Protein AF-0000000084549551 (afdb_homodimer)

InterPro domains:
  IPR000683 Gfo/Idh/MocA-like oxidoreductase, N-terminal [PF01408] (5-119)
  IPR036291 NAD(P)-binding domain superfamily [SSF51735] (3-156)
  IPR051317 Gfo/Idh/MocA family oxidoreductases [PTHR43708] (3-379)
  IPR055170 GFO/IDH/MocA-like oxidoreductase domain [PF22725] (133-282)

Solvent-accessible surface area (backbone atoms only — not comparable to full-atom values): 38472 Å² total; per-residue (Å²): 127,86,80,60,48,22,28,33,36,32,31,79,45,72,62,22,52,52,48,50,57,32,38,75,70,37,86,67,44,38,62,40,26,30,27,24,86,44,59,67,60,14,43,50,51,16,60,76,68,68,27,82,32,58,32,60,43,72,66,60,56,66,64,38,82,78,51,46,33,38,34,44,33,57,60,36,64,48,29,47,64,52,54,49,54,41,52,75,65,72,35,26,38,40,29,42,69,48,53,27,66,44,40,70,58,16,44,52,48,24,54,52,48,69,76,41,100,52,57,50,34,31,62,58,32,70,54,29,32,33,54,48,34,37,51,20,49,40,43,73,68,44,80,31,38,56,73,58,38,38,38,43,29,28,32,14,24,82,47,53,49,50,60,46,54,47,68,59,63,35,48,83,44,38,27,76,48,31,35,52,49,66,45,35,39,53,52,56,51,41,51,28,62,34,68,72,37,50,72,38,33,29,32,25,54,65,37,63,82,54,54,51,31,35,36,53,73,78,66,89,77,56,73,90,56,84,70,86,53,93,55,58,44,82,40,81,40,87,46,37,38,26,34,38,34,42,38,32,31,70,85,66,32,39,31,38,36,36,28,27,31,44,29,21,47,31,73,62,38,38,34,41,39,41,22,19,73,63,16,19,43,34,42,36,56,81,51,50,49,41,34,40,36,22,23,69,92,49,78,63,44,74,48,61,56,24,46,90,77,44,49,75,75,20,24,73,46,44,90,53,59,61,79,55,80,70,53,72,68,52,14,46,30,36,35,48,52,51,52,49,51,28,66,77,33,77,85,50,85,73,84,71,36,26,42,60,51,36,24,53,48,34,39,50,47,53,30,30,55,50,7,38,75,68,57,34,73,29,72,53,129,126,86,79,60,48,22,28,34,34,32,30,79,44,71,62,24,52,52,50,50,58,32,37,74,69,38,86,66,45,39,61,40,27,30,26,24,85,45,59,66,58,14,43,50,51,17,58,75,67,67,26,82,34,58,34,60,44,71,66,60,57,67,64,39,82,78,51,46,34,37,35,44,34,57,60,37,63,47,29,46,62,51,54,49,53,41,53,75,64,72,36,27,38,41,28,41,70,51,53,26,65,42,38,70,58,17,44,52,49,26,54,53,48,70,75,40,100,53,56,50,33,30,62,58,32,71,55,29,30,33,54,48,34,37,52,19,50,38,43,72,68,44,81,31,38,56,73,56,37,39,37,43,30,28,31,15,24,83,48,53,49,49,61,44,55,48,72,61,64,36,48,84,44,38,28,78,48,32,32,52,49,66,43,35,40,51,51,55,50,42,50,29,62,36,67,71,38,52,73,38,34,30,32,24,52,66,36,61,83,53,53,51,31,34,36,54,73,78,67,87,78,55,72,91,58,84,70,87,54,93,54,58,43,81,40,79,40,86,44,37,39,27,36,35,32,42,38,30,31,71,84,65,31,40,30,38,37,35,30,26,31,44,30,21,47,32,73,63,38,38,34,41,38,40,22,19,74,62,15,20,45,36,43,37,55,81,49,50,48,42,33,40,37,22,23,69,92,49,78,62,46,74,46,60,58,23,46,90,75,45,50,75,74,21,26,73,48,44,90,51,59,62,78,55,83,69,54,72,68,52,14,45,31,37,36,48,53,52,52,50,51,27,67,76,33,77,84,51,84,71,87,69,37,27,42,60,52,36,24,53,48,34,38,49,47,53,31,30,55,52,7,38,74,68,58,34,74,27,72,53,127

pLDDT: mean 95.07, std 8.32, range [39.03, 98.94]

Structure (mmCIF, N/CA/C/O backbone):
data_AF-0000000084549551-model_v1
#
loop_
_entity.id
_entity.type
_entity.pdbx_description
1 polymer Dehydrogenase
#
loop_
_atom_site.group_PDB
_atom_site.id
_atom_site.type_symbol
_atom_site.label_atom_id
_atom_site.label_alt_id
_atom_site.label_comp_id
_atom_site.label_asym_id
_atom_site.label_entity_id
_atom_site.label_seq_id
_atom_site.pdbx_PDB_ins_code
_atom_site.Cartn_x
_atom_site.Cartn_y
_atom_site.Cartn_z
_atom_site.occupancy
_atom_site.B_iso_or_equiv
_atom_site.auth_seq_id
_atom_site.auth_comp_id
_atom_site.auth_asym_id
_atom_site.auth_atom_id
_atom_site.pdbx_PDB_model_num
ATOM 1 N N . MET A 1 1 ? 11.688 -37.344 -36.781 1 39.34 1 MET A N 1
ATOM 2 C CA . MET A 1 1 ? 10.789 -36.281 -36.344 1 39.34 1 MET A CA 1
ATOM 3 C C . MET A 1 1 ? 10.867 -36.094 -34.812 1 39.34 1 MET A C 1
ATOM 5 O O . MET A 1 1 ? 10.758 -37.062 -34.062 1 39.34 1 MET A O 1
ATOM 9 N N . ARG A 1 2 ? 11.57 -35.188 -34.312 1 52.47 2 ARG A N 1
ATOM 10 C CA . ARG A 1 2 ? 11.906 -35.062 -32.875 1 52.47 2 ARG A CA 1
ATOM 11 C C . ARG A 1 2 ? 10.664 -35.219 -32 1 52.47 2 ARG A C 1
ATOM 13 O O . ARG A 1 2 ? 9.617 -34.625 -32.312 1 52.47 2 ARG A O 1
ATOM 20 N N . ASP A 1 3 ? 10.414 -36.281 -31.188 1 74.94 3 ASP A N 1
ATOM 21 C CA . ASP A 1 3 ? 9.227 -36.719 -30.469 1 74.94 3 ASP A CA 1
ATOM 22 C C . ASP A 1 3 ? 8.664 -35.594 -29.578 1 74.94 3 ASP A C 1
ATOM 24 O O . ASP A 1 3 ? 9.414 -34.938 -28.844 1 74.94 3 ASP A O 1
ATOM 28 N N . MET A 1 4 ? 7.473 -35.031 -30.031 1 90.94 4 MET A N 1
ATOM 29 C CA . MET A 1 4 ? 6.746 -34.031 -29.266 1 90.94 4 MET A CA 1
ATOM 30 C C . MET A 1 4 ? 6.598 -34.438 -27.812 1 90.94 4 MET A C 1
ATOM 32 O O . MET A 1 4 ? 6.414 -35.625 -27.516 1 90.94 4 MET A O 1
ATOM 36 N N . ILE A 1 5 ? 6.801 -33.531 -26.953 1 97.25 5 ILE A N 1
ATOM 37 C CA . ILE A 1 5 ? 6.48 -33.75 -25.547 1 97.25 5 ILE A CA 1
ATOM 38 C C . ILE A 1 5 ? 4.965 -33.812 -25.375 1 97.25 5 ILE A C 1
ATOM 40 O O . ILE A 1 5 ? 4.25 -32.906 -25.812 1 97.25 5 ILE A O 1
ATOM 44 N N . LYS A 1 6 ? 4.492 -34.875 -24.828 1 98.25 6 LYS A N 1
ATOM 45 C CA . LYS A 1 6 ? 3.055 -35.062 -24.656 1 98.25 6 LYS A CA 1
ATOM 46 C C . LYS A 1 6 ? 2.637 -34.781 -23.219 1 98.25 6 LYS A C 1
ATOM 48 O O . LYS A 1 6 ? 3.258 -35.281 -22.281 1 98.25 6 LYS A O 1
ATOM 53 N N . THR A 1 7 ? 1.594 -34.031 -23.078 1 98.56 7 THR A N 1
ATOM 54 C CA . THR A 1 7 ? 1.15 -33.562 -21.766 1 98.56 7 THR A CA 1
ATOM 55 C C . THR A 1 7 ? -0.323 -33.906 -21.547 1 98.56 7 THR A C 1
ATOM 57 O O . THR A 1 7 ? -1.131 -33.812 -22.469 1 98.56 7 THR A O 1
ATOM 60 N N . VAL A 1 8 ? -0.672 -34.25 -20.312 1 98.81 8 VAL A N 1
ATOM 61 C CA . VAL A 1 8 ? -2.066 -34.406 -19.906 1 98.81 8 VAL A CA 1
ATOM 62 C C . VAL A 1 8 ? -2.393 -33.406 -18.797 1 98.81 8 VAL A C 1
ATOM 64 O O . VAL A 1 8 ? -1.597 -33.219 -17.859 1 98.81 8 VAL A O 1
ATOM 67 N N . VAL A 1 9 ? -3.502 -32.75 -18.906 1 98.81 9 VAL A N 1
ATOM 68 C CA . VAL A 1 9 ? -3.998 -31.828 -17.875 1 98.81 9 VAL A CA 1
ATOM 69 C C . VAL A 1 9 ? -5.043 -32.531 -17.031 1 98.81 9 VAL A C 1
ATOM 71 O O . VAL A 1 9 ? -5.996 -33.125 -17.547 1 98.81 9 VAL A O 1
ATOM 74 N N . ILE A 1 10 ? -4.797 -32.5 -15.75 1 98.5 10 ILE A N 1
ATOM 75 C CA . ILE A 1 10 ? -5.746 -33.125 -14.82 1 98.5 10 ILE A CA 1
ATOM 76 C C . ILE A 1 10 ? -6.613 -32.031 -14.188 1 98.5 10 ILE A C 1
ATOM 78 O O . ILE A 1 10 ? -6.098 -31.125 -13.523 1 98.5 10 ILE A O 1
ATOM 82 N N . GLY A 1 11 ? -7.875 -32.188 -14.273 1 96.06 11 GLY A N 1
ATOM 83 C CA . GLY A 1 11 ? -8.828 -31.156 -13.875 1 96.06 11 GLY A CA 1
ATOM 84 C C . GLY A 1 11 ? -9.539 -30.516 -15.055 1 96.06 11 GLY A C 1
ATOM 85 O O . GLY A 1 11 ? -9.047 -30.562 -16.188 1 96.06 11 GLY A O 1
ATOM 86 N N . THR A 1 12 ? -10.727 -29.875 -14.82 1 94.38 12 THR A N 1
ATOM 87 C CA . THR A 1 12 ? -11.492 -29.297 -15.922 1 94.38 12 THR A CA 1
ATOM 88 C C . THR A 1 12 ? -11.969 -27.906 -15.562 1 94.38 12 THR A C 1
ATOM 90 O O . THR A 1 12 ? -12.828 -27.328 -16.25 1 94.38 12 THR A O 1
ATOM 93 N N . GLY A 1 13 ? -11.461 -27.359 -14.492 1 91 13 GLY A N 1
ATOM 94 C CA . GLY A 1 13 ? -11.852 -26.031 -14.086 1 91 13 GLY A CA 1
ATOM 95 C C . GLY A 1 13 ? -11.117 -24.938 -14.844 1 91 13 GLY A C 1
ATOM 96 O O . GLY A 1 13 ? -10.492 -25.203 -15.867 1 91 13 GLY A O 1
ATOM 97 N N . PHE A 1 14 ? -11.305 -23.766 -14.336 1 90.19 14 PHE A N 1
ATOM 98 C CA . PHE A 1 14 ? -10.727 -22.578 -14.953 1 90.19 14 PHE A CA 1
ATOM 99 C C . PHE A 1 14 ? -9.234 -22.781 -15.227 1 90.19 14 PHE A C 1
ATOM 101 O O . PHE A 1 14 ? -8.766 -22.516 -16.328 1 90.19 14 PHE A O 1
ATOM 108 N N . SER A 1 15 ? -8.5 -23.172 -14.227 1 94.88 15 SER A N 1
ATOM 109 C CA . SER A 1 15 ? -7.059 -23.328 -14.359 1 94.88 15 SER A CA 1
ATOM 110 C C . SER A 1 15 ? -6.723 -24.359 -15.445 1 94.88 15 SER A C 1
ATOM 112 O O . SER A 1 15 ? -5.801 -24.156 -16.234 1 94.88 15 SER A O 1
ATOM 114 N N . ALA A 1 16 ? -7.43 -25.422 -15.453 1 96.62 16 ALA A N 1
ATOM 115 C CA . ALA A 1 16 ? -7.191 -26.453 -16.453 1 96.62 16 ALA A CA 1
ATOM 116 C C . ALA A 1 16 ? -7.355 -25.922 -17.859 1 96.62 16 ALA A C 1
ATOM 118 O O . ALA A 1 16 ? -6.516 -26.172 -18.734 1 96.62 16 ALA A O 1
ATOM 119 N N . LEU A 1 17 ? -8.414 -25.188 -18.031 1 96.38 17 LEU A N 1
ATOM 120 C CA . LEU A 1 17 ? -8.68 -24.625 -19.359 1 96.38 17 LEU A CA 1
ATOM 121 C C . LEU A 1 17 ? -7.637 -23.578 -19.734 1 96.38 17 LEU A C 1
ATOM 123 O O . LEU A 1 17 ? -7.24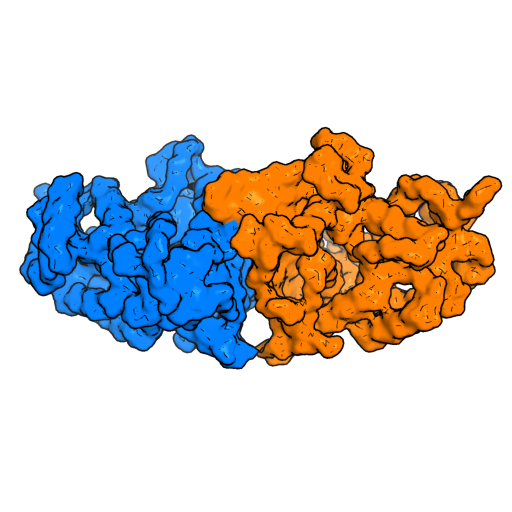6 -23.469 -20.891 1 96.38 17 LEU A O 1
ATOM 127 N N . ALA A 1 18 ? -7.227 -22.844 -18.75 1 97 18 ALA A N 1
ATOM 128 C CA . ALA A 1 18 ? -6.156 -21.875 -18.984 1 97 18 ALA A CA 1
ATOM 129 C C . ALA A 1 18 ? -4.863 -22.578 -19.375 1 97 18 ALA A C 1
ATOM 131 O O . ALA A 1 18 ? -4.145 -22.125 -20.266 1 97 18 ALA A O 1
ATOM 132 N N . HIS A 1 19 ? -4.586 -23.656 -18.703 1 98.44 19 HIS A N 1
ATOM 133 C CA . HIS A 1 19 ? -3.406 -24.438 -19.047 1 98.44 19 HIS A CA 1
ATOM 134 C C . HIS A 1 19 ? -3.506 -25 -20.453 1 98.44 19 HIS A C 1
ATOM 136 O O . HIS A 1 19 ? -2.539 -24.953 -21.219 1 98.44 19 HIS A O 1
ATOM 142 N N . LEU A 1 20 ? -4.645 -25.516 -20.781 1 97.75 20 LEU A N 1
ATOM 143 C CA . LEU A 1 20 ? -4.84 -26.062 -22.125 1 97.75 20 LEU A CA 1
ATOM 144 C C . LEU A 1 20 ? -4.637 -24.984 -23.188 1 97.75 20 LEU A C 1
ATOM 146 O O . LEU A 1 20 ? -3.986 -25.234 -24.203 1 97.75 20 LEU A O 1
ATOM 150 N N . ASP A 1 21 ? -5.215 -23.859 -22.891 1 97.06 21 ASP A N 1
ATOM 151 C CA . ASP A 1 21 ? -5.055 -22.734 -23.812 1 97.06 21 ASP A CA 1
ATOM 152 C C . ASP A 1 21 ? -3.58 -22.406 -24.031 1 97.06 21 ASP A C 1
ATOM 154 O O . ASP A 1 21 ? -3.145 -22.203 -25.156 1 97.06 21 ASP A O 1
ATOM 158 N N . ALA A 1 22 ? -2.842 -22.328 -23 1 97.88 22 ALA A N 1
ATOM 159 C CA . ALA A 1 22 ? -1.419 -22.016 -23.078 1 97.88 22 ALA A CA 1
ATOM 160 C C . ALA A 1 22 ? -0.643 -23.109 -23.797 1 97.88 22 ALA A C 1
ATOM 162 O O . ALA A 1 22 ? 0.222 -22.828 -24.625 1 97.88 22 ALA A O 1
ATOM 163 N N . LEU A 1 23 ? -0.968 -24.359 -23.531 1 97.94 23 LEU A N 1
ATOM 164 C CA . LEU A 1 23 ? -0.287 -25.5 -24.125 1 97.94 23 LEU A CA 1
ATOM 165 C C . LEU A 1 23 ? -0.448 -25.5 -25.641 1 97.94 23 LEU A C 1
ATOM 167 O O . LEU A 1 23 ? 0.5 -25.797 -26.375 1 97.94 23 LEU A O 1
ATOM 171 N N . LYS A 1 24 ? -1.592 -25.125 -26.047 1 96.94 24 LYS A N 1
ATOM 172 C CA . LYS A 1 24 ? -1.9 -25.125 -27.469 1 96.94 24 LYS A CA 1
ATOM 173 C C . LYS A 1 24 ? -1.089 -24.062 -28.219 1 96.94 24 LYS A C 1
ATOM 175 O O . LYS A 1 24 ? -0.975 -24.109 -29.438 1 96.94 24 LYS A O 1
ATOM 180 N N . ARG A 1 25 ? -0.488 -23.234 -27.453 1 96.38 25 ARG A N 1
ATOM 181 C CA . ARG A 1 25 ? 0.273 -22.141 -28.047 1 96.38 25 ARG A CA 1
ATOM 182 C C . ARG A 1 25 ? 1.762 -22.469 -28.078 1 96.38 25 ARG A C 1
ATOM 184 O O . ARG A 1 25 ? 2.564 -21.672 -28.578 1 96.38 25 ARG A O 1
ATOM 191 N N . LEU A 1 26 ? 2.18 -23.656 -27.641 1 96.88 26 LEU A N 1
ATOM 192 C CA . LEU A 1 26 ? 3.594 -23.984 -27.516 1 96.88 26 LEU A CA 1
ATOM 193 C C . LEU A 1 26 ? 4.039 -24.906 -28.641 1 96.88 26 LEU A C 1
ATOM 195 O O . LEU A 1 26 ? 3.537 -26.031 -28.781 1 96.88 26 LEU A O 1
ATOM 199 N N . PRO A 1 27 ? 4.98 -24.438 -29.375 1 94.25 27 PRO A N 1
ATOM 200 C CA . PRO A 1 27 ? 5.535 -25.359 -30.359 1 94.25 27 PRO A CA 1
ATOM 201 C C . PRO A 1 27 ? 6.262 -26.547 -29.734 1 94.25 27 PRO A C 1
ATOM 203 O O . PRO A 1 27 ? 6.949 -26.375 -28.719 1 94.25 27 PRO A O 1
ATOM 206 N N . GLY A 1 28 ? 6.074 -27.656 -30.266 1 94.75 28 GLY A N 1
ATOM 207 C CA . GLY A 1 28 ? 6.801 -28.844 -29.812 1 94.75 28 GLY A CA 1
ATOM 208 C C . GLY A 1 28 ? 6.148 -29.531 -28.641 1 94.75 28 GLY A C 1
ATOM 209 O O . GLY A 1 28 ? 6.672 -30.516 -28.125 1 94.75 28 GLY A O 1
ATOM 210 N N . ILE A 1 29 ? 5.016 -29.016 -28.219 1 97.12 29 ILE A N 1
ATOM 211 C CA . ILE A 1 29 ? 4.281 -29.594 -27.094 1 97.12 29 ILE A CA 1
ATOM 212 C C . ILE A 1 29 ? 2.885 -30 -27.547 1 97.12 29 ILE A C 1
ATOM 214 O O . ILE A 1 29 ? 2.203 -29.25 -28.25 1 97.12 29 ILE A O 1
ATOM 218 N N . GLU A 1 30 ? 2.518 -31.172 -27.203 1 97.44 30 GLU A N 1
ATOM 219 C CA . GLU A 1 30 ? 1.179 -31.656 -27.531 1 97.44 30 GLU A CA 1
ATOM 220 C C . GLU A 1 30 ? 0.333 -31.828 -26.281 1 97.44 30 GLU A C 1
ATOM 222 O O . GLU A 1 30 ? 0.681 -32.625 -25.391 1 97.44 30 GLU A O 1
ATOM 227 N N . ALA A 1 31 ? -0.702 -31.109 -26.203 1 97.94 31 ALA A N 1
ATOM 228 C CA . ALA A 1 31 ? -1.729 -31.453 -25.219 1 97.94 31 ALA A CA 1
ATOM 229 C C . ALA A 1 31 ? -2.449 -32.75 -25.625 1 97.94 31 ALA A C 1
ATOM 231 O O . ALA A 1 31 ? -3.385 -32.719 -26.438 1 97.94 31 ALA A O 1
ATOM 232 N N . ALA A 1 32 ? -2.066 -33.781 -25.016 1 97.81 32 ALA A N 1
ATOM 233 C CA . ALA A 1 32 ? -2.48 -35.094 -25.5 1 97.81 32 ALA A CA 1
ATOM 234 C C . ALA A 1 32 ? -3.836 -35.5 -24.922 1 97.81 32 ALA A C 1
ATOM 236 O O . ALA A 1 32 ? -4.559 -36.281 -25.516 1 97.81 32 ALA A O 1
ATOM 237 N N . GLY A 1 33 ? -4.102 -34.938 -23.734 1 98.19 33 GLY A N 1
ATOM 238 C CA . GLY A 1 33 ? -5.363 -35.344 -23.141 1 98.19 33 GLY A CA 1
ATOM 239 C C . GLY A 1 33 ? -5.75 -34.5 -21.922 1 98.19 33 GLY A C 1
ATOM 240 O O . GLY A 1 33 ? -4.996 -33.625 -21.484 1 98.19 33 GLY A O 1
ATOM 241 N N . ILE A 1 34 ? -6.934 -34.812 -21.453 1 98.56 34 ILE A N 1
ATOM 242 C CA . ILE A 1 34 ? -7.508 -34.219 -20.25 1 98.56 34 ILE A CA 1
ATOM 243 C C . ILE A 1 34 ? -8.125 -35.281 -19.375 1 98.56 34 ILE A C 1
ATOM 245 O O . ILE A 1 34 ? -8.57 -36.312 -19.875 1 98.56 34 ILE A O 1
ATOM 249 N N . MET A 1 35 ? -8.039 -35.062 -18.078 1 98.31 35 MET A N 1
ATOM 250 C CA . MET A 1 35 ? -8.641 -36 -17.156 1 98.31 35 MET A CA 1
ATOM 251 C C . MET A 1 35 ? -9.695 -35.344 -16.281 1 98.31 35 MET A C 1
ATOM 253 O O . MET A 1 35 ? -9.484 -34.219 -15.82 1 98.31 35 MET A O 1
ATOM 257 N N . SER A 1 36 ? -10.812 -36 -16.109 1 96.44 36 SER A N 1
ATOM 258 C CA . SER A 1 36 ? -11.883 -35.625 -15.188 1 96.44 36 SER A CA 1
ATOM 259 C C . SER A 1 36 ? -12.516 -36.844 -14.547 1 96.44 36 SER A C 1
ATOM 261 O O . SER A 1 36 ? -12.484 -37.938 -15.117 1 96.44 36 SER A O 1
ATOM 263 N N . ARG A 1 37 ? -13.062 -36.562 -13.336 1 93.25 37 ARG A N 1
ATOM 264 C CA . ARG A 1 37 ? -13.836 -37.656 -12.727 1 93.25 37 ARG A CA 1
ATOM 265 C C . ARG A 1 37 ? -15.094 -37.938 -13.539 1 93.25 37 ARG A C 1
ATOM 267 O O . ARG A 1 37 ? -15.578 -39.062 -13.562 1 93.25 37 ARG A O 1
ATOM 274 N N . SER A 1 38 ? -15.547 -36.938 -14.195 1 94.75 38 SER A N 1
ATOM 275 C CA . SER A 1 38 ? -16.703 -37.062 -15.07 1 94.75 38 SER A CA 1
ATOM 276 C C . SER A 1 38 ? -16.281 -37.375 -16.5 1 94.75 38 SER A C 1
ATOM 278 O O . SER A 1 38 ? -15.688 -36.562 -17.188 1 94.75 38 SER A O 1
ATOM 280 N N . LYS A 1 39 ? -16.703 -38.594 -16.938 1 96 39 LYS A N 1
ATOM 281 C CA . LYS A 1 39 ? -16.375 -39 -18.312 1 96 39 LYS A CA 1
ATOM 282 C C . LYS A 1 39 ? -16.938 -38 -19.312 1 96 39 LYS A C 1
ATOM 284 O O . LYS A 1 39 ? -16.266 -37.625 -20.281 1 96 39 LYS A O 1
ATOM 289 N N . GLU A 1 40 ? -18.094 -37.594 -19.062 1 96.94 40 GLU A N 1
ATOM 290 C CA . GLU A 1 40 ? -18.781 -36.656 -19.953 1 96.94 40 GLU A CA 1
ATOM 291 C C . GLU A 1 40 ? -18.016 -35.344 -20.078 1 96.94 40 GLU A C 1
ATOM 293 O O . GLU A 1 40 ? -17.812 -34.844 -21.188 1 96.94 40 GLU A O 1
ATOM 298 N N . LYS A 1 41 ? -17.594 -34.875 -18.969 1 95.88 41 LYS A N 1
ATOM 299 C CA . LYS A 1 41 ? -16.859 -33.594 -18.969 1 95.88 41 LYS A CA 1
ATOM 300 C C . LYS A 1 41 ? -15.516 -33.75 -19.688 1 95.88 41 LYS A C 1
ATOM 302 O O . LYS A 1 41 ? -15.133 -32.906 -20.484 1 95.88 41 LYS A O 1
ATOM 307 N N . ALA A 1 42 ? -14.828 -34.844 -19.422 1 97.5 42 ALA A N 1
ATOM 308 C CA . ALA A 1 42 ? -13.539 -35.094 -20.062 1 97.5 42 ALA A CA 1
ATOM 309 C C . ALA A 1 42 ? -13.68 -35.188 -21.578 1 97.5 42 ALA A C 1
ATOM 311 O O . ALA A 1 42 ? -12.914 -34.562 -22.328 1 97.5 42 ALA A O 1
ATOM 312 N N . GLU A 1 43 ? -14.672 -35.875 -21.984 1 97.94 43 GLU A N 1
ATOM 313 C CA . GLU A 1 43 ? -14.891 -36.094 -23.406 1 97.94 43 GLU A CA 1
ATOM 314 C C . GLU A 1 43 ? -15.289 -34.781 -24.109 1 97.94 43 GLU A C 1
ATOM 316 O O . GLU A 1 43 ? -14.859 -34.531 -25.234 1 97.94 43 GLU A O 1
ATOM 321 N N . LYS A 1 44 ? -16.094 -34.125 -23.5 1 97.81 44 LYS A N 1
ATOM 322 C CA . LYS A 1 44 ? -16.516 -32.844 -24.078 1 97.81 44 LYS A CA 1
ATOM 323 C C . LYS A 1 44 ? -15.328 -31.922 -24.312 1 97.81 44 LYS A C 1
ATOM 325 O O . LYS A 1 44 ? -15.164 -31.375 -25.406 1 97.81 44 LYS A O 1
ATOM 330 N N . ILE A 1 45 ? -14.516 -31.766 -23.297 1 97.56 45 ILE A N 1
ATOM 331 C CA . ILE A 1 45 ? -13.359 -30.875 -23.391 1 97.56 45 ILE A CA 1
ATOM 332 C C . ILE A 1 45 ? -12.375 -31.422 -24.422 1 97.56 45 ILE A C 1
ATOM 334 O O . ILE A 1 45 ? -11.82 -30.672 -25.219 1 97.56 45 ILE A O 1
ATOM 338 N N . ALA A 1 46 ? -12.156 -32.688 -24.406 1 97.88 46 ALA A N 1
ATOM 339 C CA . ALA A 1 46 ? -11.25 -33.312 -25.359 1 97.88 46 ALA A CA 1
ATOM 340 C C . ALA A 1 46 ? -11.703 -33.031 -26.797 1 97.88 46 ALA A C 1
ATOM 342 O O . ALA A 1 46 ? -10.883 -32.75 -27.672 1 97.88 46 ALA A O 1
ATOM 343 N N . SER A 1 47 ? -12.977 -33.125 -26.953 1 97.75 47 SER A N 1
ATOM 344 C CA . SER A 1 47 ? -13.531 -32.875 -28.281 1 97.75 47 SER A CA 1
ATOM 345 C C . SER A 1 47 ? -13.359 -31.422 -28.672 1 97.75 47 SER A C 1
ATOM 347 O O . SER A 1 47 ? -12.914 -31.125 -29.797 1 97.75 47 SER A O 1
ATOM 349 N N . GLU A 1 48 ? -13.688 -30.594 -27.812 1 96.81 48 GLU A N 1
ATOM 350 C CA . GLU A 1 48 ? -13.633 -29.156 -28.078 1 96.81 48 GLU A CA 1
ATOM 351 C C . GLU A 1 48 ? -12.211 -28.703 -28.391 1 96.81 48 GLU A C 1
ATOM 353 O O . GLU A 1 48 ? -12 -27.844 -29.25 1 96.81 48 GLU A O 1
ATOM 358 N N . TYR A 1 49 ? -11.266 -29.312 -27.703 1 96.94 49 TYR A N 1
ATOM 359 C CA . TYR A 1 49 ? -9.883 -28.875 -27.844 1 96.94 49 TYR A CA 1
ATOM 360 C C . TYR A 1 49 ? -9.109 -29.828 -28.75 1 96.94 49 TYR A C 1
ATOM 362 O O . TYR A 1 49 ? -7.902 -29.672 -28.938 1 96.94 49 TYR A O 1
ATOM 370 N N . ARG A 1 50 ? -9.758 -30.812 -29.281 1 96.44 50 ARG A N 1
ATOM 371 C CA . ARG A 1 50 ? -9.18 -31.797 -30.203 1 96.44 50 ARG A CA 1
ATOM 372 C C . ARG A 1 50 ? -7.996 -32.5 -29.547 1 96.44 50 ARG A C 1
ATOM 374 O O . ARG A 1 50 ? -6.914 -32.594 -30.141 1 96.44 50 ARG A O 1
ATOM 381 N N . LEU A 1 51 ? -8.242 -32.938 -28.406 1 97.62 51 LEU A N 1
ATOM 382 C CA . LEU A 1 51 ? -7.266 -33.781 -27.688 1 97.62 51 LEU A CA 1
ATOM 383 C C . LEU A 1 51 ? -7.422 -35.25 -28.062 1 97.62 51 LEU A C 1
ATOM 385 O O . LEU A 1 51 ? -8.539 -35.719 -28.281 1 97.62 51 LEU A O 1
ATOM 389 N N . ALA A 1 52 ? -6.414 -35.938 -28.078 1 96.5 52 ALA A N 1
ATOM 390 C CA . ALA A 1 52 ? -6.426 -37.344 -28.5 1 96.5 52 ALA A CA 1
ATOM 391 C C . ALA A 1 52 ? -7.117 -38.219 -27.469 1 96.5 52 ALA A C 1
ATOM 393 O O . ALA A 1 52 ? -7.695 -39.25 -27.812 1 96.5 52 ALA A O 1
ATOM 394 N N . HIS A 1 53 ? -7.016 -37.781 -26.172 1 97.44 53 HIS A N 1
ATOM 395 C CA . HIS A 1 53 ? -7.465 -38.719 -25.125 1 97.44 53 HIS A CA 1
ATOM 396 C C . HIS A 1 53 ? -8.305 -38 -24.078 1 97.44 53 HIS A C 1
ATOM 398 O O . HIS A 1 53 ? -8.031 -36.844 -23.75 1 97.44 53 HIS A O 1
ATOM 404 N N . ALA A 1 54 ? -9.297 -38.656 -23.594 1 98.25 54 ALA A N 1
ATOM 405 C CA . ALA A 1 54 ? -10.055 -38.281 -22.391 1 98.25 54 ALA A CA 1
ATOM 406 C C . ALA A 1 54 ? -9.922 -39.375 -21.328 1 98.25 54 ALA A C 1
ATOM 408 O O . ALA A 1 54 ? -10.266 -40.531 -21.547 1 98.25 54 ALA A O 1
ATOM 409 N N . TYR A 1 55 ? -9.359 -38.969 -20.234 1 98.19 55 TYR A N 1
ATOM 410 C CA . TYR A 1 55 ? -9.125 -39.938 -19.156 1 98.19 55 TYR A CA 1
ATOM 411 C C . TYR A 1 55 ? -10.109 -39.719 -18.016 1 98.19 55 TYR A C 1
ATOM 413 O O . TYR A 1 55 ? -10.602 -38.625 -17.812 1 98.19 55 TYR A O 1
ATOM 421 N N . THR A 1 56 ? -10.336 -40.812 -17.219 1 97.38 56 THR A N 1
ATOM 422 C CA . THR A 1 56 ? -11.211 -40.719 -16.062 1 97.38 56 THR A CA 1
ATOM 423 C C . THR A 1 56 ? -10.508 -41.219 -14.797 1 97.38 56 THR A C 1
ATOM 425 O O . THR A 1 56 ? -11.094 -41.219 -13.719 1 97.38 56 THR A O 1
ATOM 428 N N . SER A 1 57 ? -9.297 -41.594 -15.055 1 96.31 57 SER A N 1
ATOM 429 C CA . SER A 1 57 ? -8.531 -42.125 -13.93 1 96.31 57 SER A CA 1
ATOM 430 C C . SER A 1 57 ? -7.066 -41.688 -14.016 1 96.31 57 SER A C 1
ATOM 432 O O . SER A 1 57 ? -6.461 -41.75 -15.086 1 96.31 57 SER A O 1
ATOM 434 N N . ILE A 1 58 ? -6.578 -41.312 -12.836 1 96.88 58 ILE A N 1
ATOM 435 C CA . ILE A 1 58 ? -5.18 -40.906 -12.773 1 96.88 58 ILE A CA 1
ATOM 436 C C . ILE A 1 58 ? -4.273 -42.094 -13.078 1 96.88 58 ILE A C 1
ATOM 438 O O . ILE A 1 58 ? -3.207 -41.938 -13.68 1 96.88 58 ILE A O 1
ATOM 442 N N . ASP A 1 59 ? -4.656 -43.25 -12.703 1 96.94 59 ASP A N 1
ATOM 443 C CA . ASP A 1 59 ? -3.859 -44.438 -12.945 1 96.94 59 ASP A CA 1
ATOM 444 C C . ASP A 1 59 ? -3.707 -44.719 -14.445 1 96.94 59 ASP A C 1
ATOM 446 O O . ASP A 1 59 ? -2.637 -45.125 -14.906 1 96.94 59 ASP A O 1
ATOM 450 N N . ASP A 1 60 ? -4.801 -44.469 -15.156 1 97.31 60 ASP A N 1
ATOM 451 C CA . ASP A 1 60 ? -4.746 -44.656 -16.609 1 97.31 60 ASP A CA 1
ATOM 452 C C . ASP A 1 60 ? -3.783 -43.656 -17.234 1 97.31 60 ASP A C 1
ATOM 454 O O . ASP A 1 60 ? -3.049 -43.969 -18.172 1 97.31 60 ASP A O 1
ATOM 458 N N . VAL A 1 61 ? -3.854 -42.438 -16.766 1 97.81 61 VAL A N 1
ATOM 459 C CA . VAL A 1 61 ? -2.947 -41.406 -17.281 1 97.81 61 VAL A CA 1
ATOM 460 C C . VAL A 1 61 ? -1.501 -41.812 -17.016 1 97.81 61 VAL A C 1
ATOM 462 O O . VAL A 1 61 ? -0.656 -41.75 -17.906 1 97.81 61 VAL A O 1
ATOM 465 N N . LEU A 1 62 ? -1.166 -42.312 -15.781 1 97.94 62 LEU A N 1
ATOM 466 C CA . LEU A 1 62 ? 0.195 -42.594 -15.352 1 97.94 62 LEU A CA 1
ATOM 467 C C . LEU A 1 62 ? 0.724 -43.844 -16.016 1 97.94 62 LEU A C 1
ATOM 469 O O . LEU A 1 62 ? 1.933 -44 -16.219 1 97.94 62 LEU A O 1
ATOM 473 N N . ALA A 1 63 ? -0.193 -44.719 -16.453 1 97.25 63 ALA A N 1
ATOM 474 C CA . ALA A 1 63 ? 0.19 -45.969 -17.109 1 97.25 63 ALA A CA 1
ATOM 475 C C . ALA A 1 63 ? 0.495 -45.75 -18.594 1 97.25 63 ALA A C 1
ATOM 477 O O . ALA A 1 63 ? 1.1 -46.594 -19.25 1 97.25 63 ALA A O 1
ATOM 478 N N . ASP A 1 64 ? -0.032 -44.688 -19.094 1 97.19 64 ASP A N 1
ATOM 479 C CA . ASP A 1 64 ? 0.218 -44.375 -20.5 1 97.19 64 ASP A CA 1
ATOM 480 C C . ASP A 1 64 ? 1.661 -43.938 -20.719 1 97.19 64 ASP A C 1
ATOM 482 O O . ASP A 1 64 ? 2.008 -42.781 -20.453 1 97.19 64 ASP A O 1
ATOM 486 N N . GLU A 1 65 ? 2.479 -44.719 -21.328 1 95.94 65 GLU A N 1
ATOM 487 C CA . GLU A 1 65 ? 3.916 -44.5 -21.469 1 95.94 65 GLU A CA 1
ATOM 488 C C . GLU A 1 65 ? 4.211 -43.375 -22.453 1 95.94 65 GLU A C 1
ATOM 490 O O . GLU A 1 65 ? 5.328 -42.844 -22.5 1 95.94 65 GLU A O 1
ATOM 495 N N . ARG A 1 66 ? 3.221 -42.969 -23.234 1 95.06 66 ARG A N 1
ATOM 496 C CA . ARG A 1 66 ? 3.42 -41.906 -24.234 1 95.06 66 ARG A CA 1
ATOM 497 C C . ARG A 1 66 ? 3.447 -40.531 -23.578 1 95.06 66 ARG A C 1
ATOM 499 O O . ARG A 1 66 ? 3.924 -39.562 -24.172 1 95.06 66 ARG A O 1
ATOM 506 N N . ILE A 1 67 ? 2.91 -40.438 -22.344 1 97.69 67 ILE A N 1
ATOM 507 C CA . ILE A 1 67 ? 2.754 -39.156 -21.672 1 97.69 67 ILE A CA 1
ATOM 508 C C . ILE A 1 67 ? 4.035 -38.812 -20.906 1 97.69 67 ILE A C 1
ATOM 510 O O . ILE A 1 67 ? 4.547 -39.625 -20.141 1 97.69 67 ILE A O 1
ATOM 514 N N . ASP A 1 68 ? 4.5 -37.594 -21.125 1 97.94 68 ASP A N 1
ATOM 515 C CA . ASP A 1 68 ? 5.758 -37.156 -20.516 1 97.94 68 ASP A CA 1
ATOM 516 C C . ASP A 1 68 ? 5.512 -36.25 -19.312 1 97.94 68 ASP A C 1
ATOM 518 O O . ASP A 1 68 ? 6.277 -36.281 -18.344 1 97.94 68 ASP A O 1
ATOM 522 N N . VAL A 1 69 ? 4.543 -35.438 -19.375 1 98.69 69 VAL A N 1
ATOM 523 C CA . VAL A 1 69 ? 4.332 -34.344 -18.406 1 98.69 69 VAL A CA 1
ATOM 524 C C . VAL A 1 69 ? 2.879 -34.375 -17.953 1 98.69 69 VAL A C 1
ATOM 526 O O . VAL A 1 69 ? 1.968 -34.594 -18.75 1 98.69 69 VAL A O 1
ATOM 529 N N . ILE A 1 70 ? 2.666 -34.031 -16.703 1 98.81 70 ILE A N 1
ATOM 530 C CA . ILE A 1 70 ? 1.328 -33.875 -16.141 1 98.81 70 ILE A CA 1
ATOM 531 C C . ILE A 1 70 ? 1.173 -32.469 -15.602 1 98.81 70 ILE A C 1
ATOM 533 O O . ILE A 1 70 ? 2.062 -31.938 -14.914 1 98.81 70 ILE A O 1
ATOM 537 N N . HIS A 1 71 ? 0.115 -31.766 -15.992 1 98.88 71 HIS A N 1
ATOM 538 C CA . HIS A 1 71 ? -0.332 -30.562 -15.32 1 98.88 71 HIS A CA 1
ATOM 539 C C . HIS A 1 71 ? -1.428 -30.875 -14.305 1 98.88 71 HIS A C 1
ATOM 541 O O . HIS A 1 71 ? -2.5 -31.359 -14.664 1 98.88 71 HIS A O 1
ATOM 547 N N . ASN A 1 72 ? -1.157 -30.656 -13.062 1 98.75 72 ASN A N 1
ATOM 548 C CA . ASN A 1 72 ? -2.152 -30.891 -12.016 1 98.75 72 ASN A CA 1
ATOM 549 C C . ASN A 1 72 ? -2.951 -29.625 -11.719 1 98.75 72 ASN A C 1
ATOM 551 O O . ASN A 1 72 ? -2.484 -28.75 -10.992 1 98.75 72 ASN A O 1
ATOM 555 N N . CYS A 1 73 ? -4.16 -29.562 -12.172 1 97.69 73 CYS A N 1
ATOM 556 C CA . CYS A 1 73 ? -5.055 -28.422 -12.008 1 97.69 73 CYS A CA 1
ATOM 557 C C . CYS A 1 73 ? -6.281 -28.812 -11.188 1 97.69 73 CYS A C 1
ATOM 559 O O . CYS A 1 73 ? -7.379 -28.297 -11.438 1 97.69 73 CYS A O 1
ATOM 561 N N . THR A 1 74 ? -6.164 -29.75 -10.297 1 95.25 74 THR A N 1
ATOM 562 C CA . THR A 1 74 ? -7.246 -30.219 -9.438 1 95.25 74 THR A CA 1
ATOM 563 C C . THR A 1 74 ? -7.465 -29.266 -8.266 1 95.25 74 THR A C 1
ATOM 565 O O . THR A 1 74 ? -6.695 -28.328 -8.07 1 95.25 74 THR A O 1
ATOM 568 N N . PRO A 1 75 ? -8.555 -29.484 -7.504 1 91.5 75 PRO A N 1
ATOM 569 C CA . PRO A 1 75 ? -8.711 -28.703 -6.27 1 91.5 75 PRO A CA 1
ATOM 570 C C . PRO A 1 75 ? -7.57 -28.938 -5.277 1 91.5 75 PRO A C 1
ATOM 572 O O . PRO A 1 75 ? -6.922 -29.984 -5.312 1 91.5 75 PRO A O 1
ATOM 575 N N . ASN A 1 76 ? -7.438 -28 -4.371 1 94.06 76 ASN A N 1
ATOM 576 C CA . ASN A 1 76 ? -6.273 -27.938 -3.492 1 94.06 76 ASN A CA 1
ATOM 577 C C . ASN A 1 76 ? -6.113 -29.234 -2.695 1 94.06 76 ASN A C 1
ATOM 579 O O . ASN A 1 76 ? -4.996 -29.719 -2.512 1 94.06 76 ASN A O 1
ATOM 583 N N . ALA A 1 77 ? -7.215 -29.844 -2.266 1 93.94 77 ALA A N 1
ATOM 584 C CA . ALA A 1 77 ? -7.191 -31 -1.378 1 93.94 77 ALA A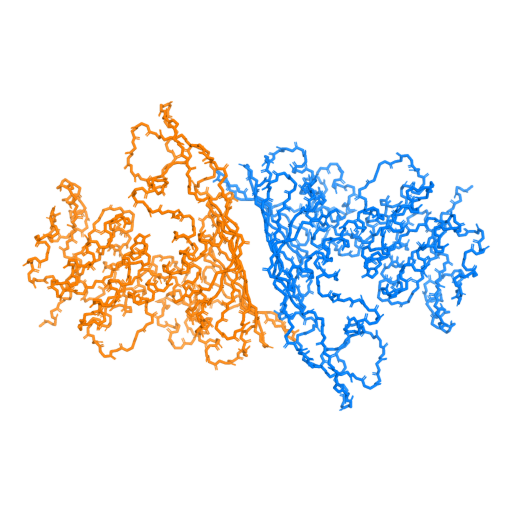 CA 1
ATOM 585 C C . ALA A 1 77 ? -6.586 -32.219 -2.076 1 93.94 77 ALA A C 1
ATOM 587 O O . ALA A 1 77 ? -6.148 -33.156 -1.42 1 93.94 77 ALA A O 1
ATOM 588 N N . LEU A 1 78 ? -6.516 -32.156 -3.418 1 95.12 78 LEU A N 1
ATOM 589 C CA . LEU A 1 78 ? -6.047 -33.281 -4.184 1 95.12 78 LEU A CA 1
ATOM 590 C C . LEU A 1 78 ? -4.594 -33.125 -4.605 1 95.12 78 LEU A C 1
ATOM 592 O O . LEU A 1 78 ? -3.979 -34.031 -5.145 1 95.12 78 LEU A O 1
ATOM 596 N N . HIS A 1 79 ? -4.039 -31.984 -4.383 1 97.62 79 HIS A N 1
ATOM 597 C CA . HIS A 1 79 ? -2.709 -31.656 -4.887 1 97.62 79 HIS A CA 1
ATOM 598 C C . HIS A 1 79 ? -1.666 -32.625 -4.336 1 97.62 79 HIS A C 1
ATOM 600 O O . HIS A 1 79 ? -0.889 -33.219 -5.094 1 97.62 79 HIS A O 1
ATOM 606 N N . TYR A 1 80 ? -1.702 -32.781 -3.049 1 97.94 80 TYR A N 1
ATOM 607 C CA . TYR A 1 80 ? -0.672 -33.594 -2.408 1 97.94 80 TYR A CA 1
ATOM 608 C C . TYR A 1 80 ? -0.649 -35 -2.982 1 97.94 80 TYR A C 1
ATOM 610 O O . TYR A 1 80 ? 0.389 -35.469 -3.457 1 97.94 80 TYR A O 1
ATOM 618 N N . GLU A 1 81 ? -1.776 -35.656 -2.963 1 97.88 81 GLU A N 1
ATOM 619 C CA . GLU A 1 81 ? -1.882 -37.031 -3.389 1 97.88 81 GLU A CA 1
ATOM 620 C C . GLU A 1 81 ? -1.524 -37.188 -4.863 1 97.88 81 GLU A C 1
ATOM 622 O O . GLU A 1 81 ? -0.761 -38.094 -5.234 1 97.88 81 GLU A O 1
ATOM 627 N N . ILE A 1 82 ? -2.057 -36.344 -5.676 1 98.12 82 ILE A N 1
ATOM 628 C CA . ILE A 1 82 ? -1.854 -36.469 -7.117 1 98.12 82 ILE A CA 1
ATOM 629 C C . ILE A 1 82 ? -0.404 -36.125 -7.457 1 98.12 82 ILE A C 1
ATOM 631 O O . ILE A 1 82 ? 0.234 -36.844 -8.242 1 98.12 82 ILE A O 1
ATOM 635 N N . ASN A 1 83 ? 0.106 -35.062 -6.895 1 98.62 83 ASN A N 1
ATOM 636 C CA . ASN A 1 83 ? 1.497 -34.688 -7.141 1 98.62 83 ASN A CA 1
ATOM 637 C C . ASN A 1 83 ? 2.451 -35.812 -6.746 1 98.62 83 ASN A C 1
ATOM 639 O O . ASN A 1 83 ? 3.404 -36.094 -7.473 1 98.62 83 ASN A O 1
ATOM 643 N N . LYS A 1 84 ? 2.211 -36.406 -5.609 1 98.25 84 LYS A N 1
ATOM 644 C CA . LYS A 1 84 ? 3.049 -37.5 -5.145 1 98.25 84 LYS A CA 1
ATOM 645 C C . LYS A 1 84 ? 2.994 -38.688 -6.109 1 98.25 84 LYS A C 1
ATOM 647 O O . LYS A 1 84 ? 4.035 -39.219 -6.496 1 98.25 84 LYS A O 1
ATOM 652 N N . LYS A 1 85 ? 1.777 -39.062 -6.523 1 98.12 85 LYS A N 1
ATOM 653 C CA . LYS A 1 85 ? 1.59 -40.156 -7.457 1 98.12 85 LYS A CA 1
ATOM 654 C C . LYS A 1 85 ? 2.322 -39.906 -8.773 1 98.12 85 LYS A C 1
ATOM 656 O O . LYS A 1 85 ? 2.943 -40.812 -9.328 1 98.12 85 LYS A O 1
ATOM 661 N N . VAL A 1 86 ? 2.201 -38.719 -9.242 1 98.44 86 VAL A N 1
ATOM 662 C CA . VAL A 1 86 ? 2.824 -38.344 -10.508 1 98.44 86 VAL A CA 1
ATOM 663 C C . VAL A 1 86 ? 4.344 -38.469 -10.391 1 98.44 86 VAL A C 1
ATOM 665 O O . VAL A 1 86 ? 5 -39.062 -11.242 1 98.44 86 VAL A O 1
ATOM 668 N N . LEU A 1 87 ? 4.902 -37.906 -9.352 1 98.06 87 LEU A N 1
ATOM 669 C CA . LEU A 1 87 ? 6.344 -37.969 -9.133 1 98.06 87 LEU A CA 1
ATOM 670 C C . LEU A 1 87 ? 6.824 -39.406 -9.07 1 98.06 87 LEU A C 1
ATOM 672 O O . LEU A 1 87 ? 7.832 -39.781 -9.688 1 98.06 87 LEU A O 1
ATOM 676 N N . LEU A 1 88 ? 6.098 -40.219 -8.383 1 97.62 88 LEU A N 1
ATOM 677 C CA . LEU A 1 88 ? 6.488 -41.625 -8.188 1 97.62 88 LEU A CA 1
ATOM 678 C C . LEU A 1 88 ? 6.375 -42.406 -9.492 1 97.62 88 LEU A C 1
ATOM 680 O O . LEU A 1 88 ? 6.992 -43.469 -9.641 1 97.62 88 LEU A O 1
ATOM 684 N N . SER A 1 89 ? 5.613 -41.938 -10.43 1 97.69 89 SER A N 1
ATOM 685 C CA . SER A 1 89 ? 5.438 -42.625 -11.719 1 97.69 89 SER A CA 1
ATOM 686 C C . SER A 1 89 ? 6.582 -42.281 -12.672 1 97.69 89 SER A C 1
ATOM 688 O O . SER A 1 89 ? 6.691 -42.906 -13.742 1 97.69 89 SER A O 1
ATOM 690 N N . GLY A 1 90 ? 7.371 -41.281 -12.336 1 97.31 90 GLY A N 1
ATOM 691 C CA . GLY A 1 90 ? 8.516 -40.938 -13.164 1 97.31 90 GLY A CA 1
ATOM 692 C C . GLY A 1 90 ? 8.203 -39.875 -14.195 1 97.31 90 GLY A C 1
ATOM 693 O O . GLY A 1 90 ? 9.008 -39.625 -15.102 1 97.31 90 GLY A O 1
ATOM 694 N N . LYS A 1 91 ? 7.117 -39.219 -14.102 1 98.31 91 LYS A N 1
ATOM 695 C CA . LYS A 1 91 ? 6.723 -38.188 -15.055 1 98.31 91 LYS A CA 1
ATOM 696 C C . LYS A 1 91 ? 6.984 -36.781 -14.5 1 98.31 91 LYS A C 1
ATOM 698 O O . LYS A 1 91 ? 6.965 -36.594 -13.289 1 98.31 91 LYS A O 1
ATOM 703 N N . HIS A 1 92 ? 7.285 -35.812 -15.398 1 98.62 92 HIS A N 1
ATOM 704 C CA . HIS A 1 92 ? 7.418 -34.406 -15.008 1 98.62 92 HIS A CA 1
ATOM 705 C C . HIS A 1 92 ? 6.066 -33.812 -14.609 1 98.62 92 HIS A C 1
ATOM 707 O O . HIS A 1 92 ? 5.02 -34.312 -15.047 1 98.62 92 HIS A O 1
ATOM 713 N N . ILE A 1 93 ? 6.129 -32.75 -13.789 1 98.88 93 ILE A N 1
ATOM 714 C CA . ILE A 1 93 ? 4.848 -32.281 -13.297 1 98.88 93 ILE A CA 1
ATOM 715 C C . ILE A 1 93 ? 4.895 -30.75 -13.164 1 98.88 93 ILE A C 1
ATOM 717 O O . ILE A 1 93 ? 5.891 -30.188 -12.695 1 98.88 93 ILE A O 1
ATOM 721 N N . LEU A 1 94 ? 3.908 -30.047 -13.617 1 98.81 94 LEU A N 1
ATOM 722 C CA . LEU A 1 94 ? 3.57 -28.672 -13.312 1 98.81 94 LEU A CA 1
ATOM 723 C C . LEU A 1 94 ? 2.268 -28.578 -12.523 1 98.81 94 LEU A C 1
ATOM 725 O O . LEU A 1 94 ? 1.191 -28.844 -13.062 1 98.81 94 LEU A O 1
ATOM 729 N N . SER A 1 95 ? 2.375 -28.234 -11.297 1 98.75 95 SER A N 1
ATOM 730 C CA . SER A 1 95 ? 1.222 -28.219 -10.406 1 98.75 95 SER A CA 1
ATOM 731 C C . SER A 1 95 ? 0.693 -26.812 -10.203 1 98.75 95 SER A C 1
ATOM 733 O O . SER A 1 95 ? 1.472 -25.859 -10.109 1 98.75 95 SER A O 1
ATOM 735 N N . GLU A 1 96 ? -0.563 -26.703 -10.109 1 97.94 96 GLU A N 1
ATOM 736 C CA . GLU A 1 96 ? -1.152 -25.453 -9.609 1 97.94 96 GLU A CA 1
ATOM 737 C C . GLU A 1 96 ? -0.779 -25.219 -8.148 1 97.94 96 GLU A C 1
ATOM 739 O O . GLU A 1 96 ? -0.34 -26.141 -7.457 1 97.94 96 GLU A O 1
ATOM 744 N N . LYS A 1 97 ? -0.827 -24.016 -7.785 1 97.06 97 LYS A N 1
ATOM 745 C CA . LYS A 1 97 ? -0.675 -23.641 -6.383 1 97.06 97 LYS A CA 1
ATOM 746 C C . LYS A 1 97 ? -2.012 -23.703 -5.648 1 97.06 97 LYS A C 1
ATOM 748 O O . LYS A 1 97 ? -3.072 -23.578 -6.262 1 97.06 97 LYS A O 1
ATOM 753 N N . PRO A 1 98 ? -2.043 -23.906 -4.363 1 96.12 98 PRO A N 1
ATOM 754 C CA . PRO A 1 98 ? -0.882 -24.234 -3.531 1 96.12 98 PRO A CA 1
ATOM 755 C C . PRO A 1 98 ? -0.377 -25.656 -3.754 1 96.12 98 PRO A C 1
ATOM 757 O O . PRO A 1 98 ? -1.104 -26.5 -4.285 1 96.12 98 PRO A O 1
ATOM 760 N N . LEU A 1 99 ? 0.868 -25.859 -3.377 1 97.25 99 LEU A N 1
ATOM 761 C CA . LEU A 1 99 ? 1.495 -27.156 -3.621 1 97.25 99 LEU A CA 1
ATOM 762 C C . LEU A 1 99 ? 0.774 -28.266 -2.857 1 97.25 99 LEU A C 1
ATOM 764 O O . LEU A 1 99 ? 0.702 -29.406 -3.326 1 97.25 99 LEU A O 1
ATOM 768 N N . ALA A 1 100 ? 0.338 -27.922 -1.652 1 95.69 100 ALA A N 1
ATOM 769 C CA . ALA A 1 100 ? -0.427 -28.797 -0.772 1 95.69 100 ALA A CA 1
ATOM 770 C C . ALA A 1 100 ? -1.293 -28 0.191 1 95.69 100 ALA A C 1
ATOM 772 O O . ALA A 1 100 ? -1.382 -26.766 0.077 1 95.69 100 ALA A O 1
ATOM 773 N N . LEU A 1 101 ? -1.923 -28.688 1.129 1 92.56 101 LEU A N 1
ATOM 774 C CA . LEU A 1 101 ? -2.814 -27.984 2.049 1 92.56 101 LEU A CA 1
ATOM 775 C C . LEU A 1 101 ? -2.029 -27.344 3.188 1 92.56 101 LEU A C 1
ATOM 777 O O . LEU A 1 101 ? -2.508 -26.406 3.822 1 92.56 101 LEU A O 1
ATOM 781 N N . ASP A 1 102 ? -0.926 -27.922 3.469 1 93 102 ASP A N 1
ATOM 782 C CA . ASP A 1 102 ? -0.068 -27.375 4.516 1 93 102 ASP A CA 1
ATOM 783 C C . ASP A 1 102 ? 1.402 -27.672 4.23 1 93 102 ASP A C 1
ATOM 785 O O . ASP A 1 102 ? 1.723 -28.422 3.305 1 93 102 ASP A O 1
ATOM 789 N N . SER A 1 103 ? 2.264 -27.078 5.098 1 95.75 103 SER A N 1
ATOM 790 C CA . SER A 1 103 ? 3.693 -27.156 4.812 1 95.75 103 SER A CA 1
ATOM 791 C C . SER A 1 103 ? 4.258 -28.531 5.152 1 95.75 103 SER A C 1
ATOM 793 O O . SER A 1 103 ? 5.324 -28.906 4.66 1 95.75 103 SER A O 1
ATOM 795 N N . GLY A 1 104 ? 3.596 -29.266 6.004 1 96.44 104 GLY A N 1
ATOM 796 C CA . GLY A 1 104 ? 4.027 -30.625 6.234 1 96.44 104 GLY A CA 1
ATOM 797 C C . GLY A 1 104 ? 3.932 -31.5 5 1 96.44 104 GLY A C 1
ATOM 798 O O . GLY A 1 104 ? 4.891 -32.188 4.645 1 96.44 104 GLY A O 1
ATOM 799 N N . GLN A 1 105 ? 2.801 -31.422 4.324 1 96.94 105 GLN A N 1
ATOM 800 C CA . GLN A 1 105 ? 2.59 -32.156 3.082 1 96.94 105 GLN A CA 1
ATOM 801 C C . GLN A 1 105 ? 3.551 -31.688 1.994 1 96.94 105 GLN A C 1
ATOM 803 O O . GLN A 1 105 ? 4.137 -32.5 1.28 1 96.94 105 GLN A O 1
ATOM 808 N N . SER A 1 106 ? 3.656 -30.422 1.893 1 98 106 SER A N 1
ATOM 809 C CA . SER A 1 106 ? 4.504 -29.891 0.825 1 98 106 SER A CA 1
ATOM 810 C C . SER A 1 106 ? 5.973 -30.234 1.07 1 98 106 SER A C 1
ATOM 812 O O . SER A 1 106 ? 6.75 -30.359 0.124 1 98 106 SER A O 1
ATOM 814 N N . ALA A 1 107 ? 6.34 -30.328 2.332 1 98.31 107 ALA A N 1
ATOM 815 C CA . ALA A 1 107 ? 7.707 -30.734 2.652 1 98.31 107 ALA A CA 1
ATOM 816 C C . ALA A 1 107 ? 8.023 -32.094 2.059 1 98.31 107 ALA A C 1
ATOM 818 O O . ALA A 1 107 ? 9.102 -32.312 1.495 1 98.31 107 ALA A O 1
ATOM 819 N N . GLU A 1 108 ? 7.129 -32.969 2.227 1 98.25 108 GLU A N 1
ATOM 820 C CA . GLU A 1 108 ? 7.297 -34.312 1.681 1 98.25 108 GLU A CA 1
ATOM 821 C C . GLU A 1 108 ? 7.434 -34.281 0.161 1 98.25 108 GLU A C 1
ATOM 823 O O . GLU A 1 108 ? 8.281 -34.969 -0.407 1 98.25 108 GLU A O 1
ATOM 828 N N . LEU A 1 109 ? 6.594 -33.531 -0.435 1 98.56 109 LEU A N 1
ATOM 829 C CA . LEU A 1 109 ? 6.629 -33.406 -1.889 1 98.56 109 LEU A CA 1
ATOM 830 C C . LEU A 1 109 ? 7.953 -32.812 -2.355 1 98.56 109 LEU A C 1
ATOM 832 O O . LEU A 1 109 ? 8.531 -33.281 -3.34 1 98.56 109 LEU A O 1
ATOM 836 N N . ALA A 1 110 ? 8.383 -31.781 -1.687 1 98.25 110 ALA A N 1
ATOM 837 C CA . ALA A 1 110 ? 9.648 -31.141 -2.053 1 98.25 110 ALA A CA 1
ATOM 838 C C . ALA A 1 110 ? 10.82 -32.094 -1.903 1 98.25 110 ALA A C 1
ATOM 840 O O . ALA A 1 110 ? 11.711 -32.156 -2.756 1 98.25 110 ALA A O 1
ATOM 841 N N . GLU A 1 111 ? 10.828 -32.844 -0.826 1 98.12 111 GLU A N 1
ATOM 842 C CA . GLU A 1 111 ? 11.875 -33.812 -0.586 1 98.12 111 GLU A CA 1
ATOM 843 C C . GLU A 1 111 ? 11.867 -34.906 -1.658 1 98.12 111 GLU A C 1
ATOM 845 O O . GLU A 1 111 ? 12.922 -35.281 -2.186 1 98.12 111 GLU A O 1
ATOM 850 N N . LEU A 1 112 ? 10.703 -35.406 -1.929 1 97.94 112 LEU A N 1
ATOM 851 C CA . LEU A 1 112 ? 10.555 -36.406 -2.963 1 97.94 112 LEU A CA 1
ATOM 852 C C . LEU A 1 112 ? 11.039 -35.906 -4.312 1 97.94 112 LEU A C 1
ATOM 854 O O . LEU A 1 112 ? 11.789 -36.562 -5.016 1 97.94 112 LEU A O 1
ATOM 858 N N . ALA A 1 113 ? 10.602 -34.75 -4.676 1 97.56 113 ALA A N 1
ATOM 859 C CA . ALA A 1 113 ? 10.984 -34.125 -5.945 1 97.56 113 ALA A CA 1
ATOM 860 C C . ALA A 1 113 ? 12.5 -33.969 -6.043 1 97.56 113 ALA A C 1
ATOM 862 O O . ALA A 1 113 ? 13.086 -34.188 -7.105 1 97.56 113 ALA A O 1
ATOM 863 N N . ALA A 1 114 ? 13.094 -33.594 -4.969 1 96 114 ALA A N 1
ATOM 864 C CA . ALA A 1 114 ? 14.539 -33.375 -4.934 1 96 114 ALA A CA 1
ATOM 865 C C . ALA A 1 114 ? 15.305 -34.656 -5.16 1 96 114 ALA A C 1
ATOM 867 O O . ALA A 1 114 ? 16.438 -34.656 -5.66 1 96 114 ALA A O 1
ATOM 868 N N . SER A 1 115 ? 14.742 -35.75 -4.809 1 96.12 115 SER A N 1
ATOM 869 C CA . SER A 1 115 ? 15.414 -37.031 -4.895 1 96.12 115 SER A CA 1
ATOM 870 C C . SER A 1 115 ? 15.281 -37.656 -6.289 1 96.12 115 SER A C 1
ATOM 872 O O . SER A 1 115 ? 15.938 -38.625 -6.605 1 96.12 115 SER A O 1
ATOM 874 N N . LEU A 1 116 ? 14.469 -37 -7.055 1 94.5 116 LEU A N 1
ATOM 875 C CA . LEU A 1 116 ? 14.188 -37.531 -8.383 1 94.5 116 LEU A CA 1
ATOM 876 C C . LEU A 1 116 ? 14.758 -36.625 -9.469 1 94.5 116 LEU A C 1
ATOM 878 O O . LEU A 1 116 ? 14.898 -35.406 -9.258 1 94.5 116 LEU A O 1
ATOM 882 N N . LYS A 1 117 ? 15.188 -37.125 -10.523 1 91.62 117 LYS A N 1
ATOM 883 C CA . LYS A 1 117 ? 15.656 -36.344 -11.664 1 91.62 117 LYS A CA 1
ATOM 884 C C . LYS A 1 117 ? 14.5 -35.938 -12.578 1 91.62 117 LYS A C 1
ATOM 886 O O . LYS A 1 117 ? 14.57 -36.156 -13.797 1 91.62 117 LYS A O 1
ATOM 891 N N . LEU A 1 118 ? 13.422 -35.438 -12.047 1 97.25 118 LEU A N 1
ATOM 892 C CA . LEU A 1 118 ? 12.234 -34.969 -12.773 1 97.25 118 LEU A CA 1
ATOM 893 C C . LEU A 1 118 ? 12.062 -33.469 -12.648 1 97.25 118 LEU A C 1
ATOM 895 O O . LEU A 1 118 ? 12.391 -32.875 -11.617 1 97.25 118 LEU A O 1
ATOM 899 N N . VAL A 1 119 ? 11.586 -32.875 -13.719 1 98.44 119 VAL A N 1
ATOM 900 C CA . VAL A 1 119 ? 11.227 -31.453 -13.672 1 98.44 119 VAL A CA 1
ATOM 901 C C . VAL A 1 119 ? 9.906 -31.281 -12.914 1 98.44 119 VAL A C 1
ATOM 903 O O . VAL A 1 119 ? 8.938 -32 -13.172 1 98.44 119 VAL A O 1
ATOM 906 N N . ASN A 1 120 ? 9.898 -30.453 -11.898 1 98.56 120 ASN A N 1
ATOM 907 C CA . ASN A 1 120 ? 8.727 -30.156 -11.086 1 98.56 120 ASN A CA 1
ATOM 908 C C . ASN A 1 120 ? 8.523 -28.641 -10.93 1 98.56 120 ASN A C 1
ATOM 910 O O . ASN A 1 120 ? 9.453 -27.922 -10.578 1 98.56 120 ASN A O 1
ATOM 914 N N . GLY A 1 121 ? 7.363 -28.188 -11.281 1 98.56 121 GLY A N 1
ATOM 915 C CA . GLY A 1 121 ? 7.062 -26.766 -11.203 1 98.56 121 GLY A CA 1
ATOM 916 C C . GLY A 1 121 ? 5.746 -26.469 -10.508 1 98.56 121 GLY A C 1
ATOM 917 O O . GLY A 1 121 ? 4.891 -27.344 -10.391 1 98.56 121 GLY A O 1
ATOM 918 N N . VAL A 1 122 ? 5.641 -25.312 -9.914 1 98.75 122 VAL A N 1
ATOM 919 C CA . VAL A 1 122 ? 4.41 -24.766 -9.352 1 98.75 122 VAL A CA 1
ATOM 920 C C . VAL A 1 122 ? 3.984 -23.531 -10.148 1 98.75 122 VAL A C 1
ATOM 922 O O . VAL A 1 122 ? 4.82 -22.703 -10.516 1 98.75 122 VAL A O 1
ATOM 925 N N . CYS A 1 123 ? 2.711 -23.375 -10.344 1 98.44 123 CYS A N 1
ATOM 926 C CA . CYS A 1 123 ? 2.18 -22.328 -11.219 1 98.44 123 CYS A CA 1
ATOM 927 C C . CYS A 1 123 ? 2.197 -20.969 -10.523 1 98.44 123 CYS A C 1
ATOM 929 O O . CYS A 1 123 ? 1.145 -20.391 -10.266 1 98.44 123 CYS A O 1
ATOM 931 N N . PHE A 1 124 ? 3.309 -20.453 -10.281 1 98.5 124 PHE A N 1
ATOM 932 C CA . PHE A 1 124 ? 3.545 -19.047 -9.953 1 98.5 124 PHE A CA 1
ATOM 933 C C . PHE A 1 124 ? 3.936 -18.266 -11.195 1 98.5 124 PHE A C 1
ATOM 935 O O . PHE A 1 124 ? 5.07 -17.797 -11.312 1 98.5 124 PHE A O 1
ATOM 942 N N . ASN A 1 125 ? 2.961 -18.047 -11.984 1 98 125 ASN A N 1
ATOM 943 C CA . ASN A 1 125 ? 3.141 -17.562 -13.352 1 98 125 ASN A CA 1
ATOM 944 C C . ASN A 1 125 ? 3.504 -16.078 -13.383 1 98 125 ASN A C 1
ATOM 946 O O . ASN A 1 125 ? 4.062 -15.594 -14.367 1 98 125 ASN A O 1
ATOM 950 N N . TYR A 1 126 ? 3.322 -15.367 -12.32 1 98 126 TYR A N 1
ATOM 951 C CA . TYR A 1 126 ? 3.479 -13.922 -12.359 1 98 126 TYR A CA 1
ATOM 952 C C . TYR A 1 126 ? 4.949 -13.531 -12.445 1 98 126 TYR A C 1
ATOM 954 O O . TYR A 1 126 ? 5.277 -12.398 -12.797 1 98 126 TYR A O 1
ATOM 962 N N . ARG A 1 127 ? 5.828 -14.492 -12.18 1 97.5 127 ARG A N 1
ATOM 963 C CA . ARG A 1 127 ? 7.254 -14.305 -12.43 1 97.5 127 ARG A CA 1
ATOM 964 C C . ARG A 1 127 ? 7.516 -13.969 -13.891 1 97.5 127 ARG A C 1
ATOM 966 O O . ARG A 1 127 ? 8.508 -13.312 -14.219 1 97.5 127 ARG A O 1
ATOM 973 N N . HIS A 1 128 ? 6.578 -14.383 -14.688 1 97.94 128 HIS A N 1
ATOM 974 C CA . HIS A 1 128 ? 6.93 -14.508 -16.094 1 97.94 128 HIS A CA 1
ATOM 975 C C . HIS A 1 128 ? 6.293 -13.391 -16.922 1 97.94 128 HIS A C 1
ATOM 977 O O . HIS A 1 128 ? 6.152 -13.523 -18.141 1 97.94 128 HIS A O 1
ATOM 983 N N . TYR A 1 129 ? 5.801 -12.312 -16.25 1 98.12 129 TYR A N 1
ATOM 984 C CA . TYR A 1 129 ? 5.559 -11.062 -16.969 1 98.12 129 TYR A CA 1
ATOM 985 C C . TYR A 1 129 ? 6.871 -10.422 -17.391 1 98.12 129 TYR A C 1
ATOM 987 O O . TYR A 1 129 ? 7.84 -10.398 -16.625 1 98.12 129 TYR A O 1
ATOM 995 N N . PRO A 1 130 ? 6.914 -9.875 -18.625 1 97.94 130 PRO A N 1
ATOM 996 C CA . PRO A 1 130 ? 8.164 -9.266 -19.094 1 97.94 130 PRO A CA 1
ATOM 997 C C . PRO A 1 130 ? 8.68 -8.172 -18.156 1 97.94 130 PRO A C 1
ATOM 999 O O . PRO A 1 130 ? 9.875 -8.117 -17.875 1 97.94 130 PRO A O 1
ATOM 1002 N N . LEU A 1 131 ? 7.801 -7.363 -17.672 1 98.38 131 LEU A N 1
ATOM 1003 C CA . LEU A 1 131 ? 8.242 -6.223 -16.875 1 98.38 131 LEU A CA 1
ATOM 1004 C C . LEU A 1 131 ? 8.508 -6.629 -15.43 1 98.38 131 LEU A C 1
ATOM 1006 O O . LEU A 1 131 ? 9.211 -5.922 -14.703 1 98.38 131 LEU A O 1
ATOM 1010 N N . VAL A 1 132 ? 7.953 -7.758 -14.945 1 98.56 132 VAL A N 1
ATOM 1011 C CA . VAL A 1 132 ? 8.359 -8.328 -13.664 1 98.56 132 VAL A CA 1
ATOM 1012 C C . VAL A 1 132 ? 9.789 -8.859 -13.773 1 98.56 132 VAL A C 1
ATOM 1014 O O . VAL A 1 132 ? 10.617 -8.602 -12.898 1 98.56 132 VAL A O 1
ATOM 1017 N N . GLU A 1 133 ? 10.062 -9.602 -14.844 1 97.94 133 GLU A N 1
ATOM 1018 C CA . GLU A 1 133 ? 11.422 -10.07 -15.078 1 97.94 133 GLU A CA 1
ATOM 1019 C C . GLU A 1 133 ? 12.391 -8.906 -15.219 1 97.94 133 GLU A C 1
ATOM 1021 O O . GLU A 1 133 ? 13.523 -8.969 -14.727 1 97.94 133 GLU A O 1
ATOM 1026 N N . GLU A 1 134 ? 11.961 -7.844 -15.922 1 98.19 134 GLU A N 1
ATOM 1027 C CA . GLU A 1 134 ? 12.812 -6.668 -16.062 1 98.19 134 GLU A CA 1
ATOM 1028 C C . GLU A 1 134 ? 13.141 -6.051 -14.711 1 98.19 134 GLU A C 1
ATOM 1030 O O . GLU A 1 134 ? 14.281 -5.645 -14.469 1 98.19 134 GLU A O 1
ATOM 1035 N N . ALA A 1 135 ? 12.141 -5.926 -13.859 1 98.5 135 ALA A N 1
ATOM 1036 C CA . ALA A 1 135 ? 12.383 -5.457 -12.5 1 98.5 135 ALA A CA 1
ATOM 1037 C C . ALA A 1 135 ? 13.438 -6.312 -11.805 1 98.5 135 ALA A C 1
ATOM 1039 O O . ALA A 1 135 ? 14.359 -5.789 -11.172 1 98.5 135 ALA A O 1
ATOM 1040 N N . ARG A 1 136 ? 13.305 -7.629 -11.898 1 98 136 ARG A N 1
ATOM 1041 C CA . ARG A 1 136 ? 14.273 -8.547 -11.305 1 98 136 ARG A CA 1
ATOM 1042 C C . ARG A 1 136 ? 15.68 -8.281 -11.836 1 98 136 ARG A C 1
ATOM 1044 O O . ARG A 1 136 ? 16.641 -8.211 -11.062 1 98 136 ARG A O 1
ATOM 1051 N N . MET A 1 137 ? 15.781 -8.148 -13.133 1 97.12 137 MET A N 1
ATOM 1052 C CA . MET A 1 137 ? 17.078 -7.945 -13.758 1 97.12 137 MET A CA 1
ATOM 1053 C C . MET A 1 137 ? 17.734 -6.652 -13.273 1 97.12 137 MET A C 1
ATOM 1055 O O . MET A 1 137 ? 18.938 -6.605 -13.047 1 97.12 137 MET A O 1
ATOM 1059 N N . ARG A 1 138 ? 16.984 -5.691 -13.094 1 96.88 138 ARG A N 1
ATOM 1060 C CA . ARG A 1 138 ? 17.516 -4.414 -12.633 1 96.88 138 ARG A CA 1
ATOM 1061 C C . ARG A 1 138 ? 17.969 -4.504 -11.18 1 96.88 138 ARG A C 1
ATOM 1063 O O . ARG A 1 138 ? 18.969 -3.877 -10.797 1 96.88 138 ARG A O 1
ATOM 1070 N N . ILE A 1 139 ? 17.281 -5.23 -10.406 1 97.12 139 ILE A N 1
ATOM 1071 C CA . ILE A 1 139 ? 17.625 -5.371 -8.992 1 97.12 139 ILE A CA 1
ATOM 1072 C C . ILE A 1 139 ? 18.812 -6.301 -8.836 1 97.12 139 ILE A C 1
ATOM 1074 O O . ILE A 1 139 ? 19.797 -5.949 -8.18 1 97.12 139 ILE A O 1
ATOM 1078 N N . CYS A 1 140 ? 18.766 -7.438 -9.422 1 93.69 140 CYS A N 1
ATOM 1079 C CA . CYS A 1 140 ? 19.828 -8.422 -9.297 1 93.69 140 CYS A CA 1
ATOM 1080 C C . CYS A 1 140 ? 21.094 -7.957 -10 1 93.69 140 CYS A C 1
ATOM 1082 O O . CYS A 1 140 ? 22.203 -8.289 -9.578 1 93.69 140 CYS A O 1
ATOM 1084 N N . GLY A 1 141 ? 20.922 -7.188 -11.078 1 93.62 141 GLY A N 1
ATOM 1085 C CA . GLY A 1 141 ? 22.062 -6.629 -11.789 1 93.62 141 GLY A CA 1
ATOM 1086 C C . GLY A 1 141 ? 22.719 -5.477 -11.047 1 93.62 141 GLY A C 1
ATOM 1087 O O . GLY A 1 141 ? 23.828 -5.066 -11.391 1 93.62 141 GLY A O 1
ATOM 1088 N N . GLY A 1 142 ? 22.031 -4.891 -10.102 1 93.44 142 GLY A N 1
ATOM 1089 C CA . GLY A 1 142 ? 22.594 -3.885 -9.219 1 93.44 142 GLY A CA 1
ATOM 1090 C C . GLY A 1 142 ? 22.5 -2.479 -9.773 1 93.44 142 GLY A C 1
ATOM 1091 O O . GLY A 1 142 ? 22.984 -1.525 -9.156 1 93.44 142 GLY A O 1
ATOM 1092 N N . SER A 1 143 ? 21.922 -2.287 -10.898 1 91.62 143 SER A N 1
ATOM 1093 C CA . SER A 1 143 ? 21.938 -0.997 -11.578 1 91.62 143 SER A CA 1
ATOM 1094 C C . SER A 1 143 ? 21.141 0.045 -10.797 1 91.62 143 SER A C 1
ATOM 1096 O O . SER A 1 143 ? 21.328 1.248 -11 1 91.62 143 SER A O 1
ATOM 1098 N N . MET A 1 144 ? 20.328 -0.4 -9.914 1 94.56 144 MET A N 1
ATOM 1099 C CA . MET A 1 144 ? 19.5 0.554 -9.195 1 94.56 144 MET A CA 1
ATOM 1100 C C . MET A 1 144 ? 19.797 0.535 -7.703 1 94.56 144 MET A C 1
ATOM 1102 O O . MET A 1 144 ? 19.047 1.09 -6.902 1 94.56 144 MET A O 1
ATOM 1106 N N . GLY A 1 145 ? 20.844 -0.131 -7.336 1 94.56 145 GLY A N 1
ATOM 1107 C CA . GLY A 1 145 ? 21.219 -0.213 -5.934 1 94.56 145 GLY A CA 1
ATOM 1108 C C . GLY A 1 145 ? 20.484 -1.312 -5.184 1 94.56 145 GLY A C 1
ATOM 1109 O O . GLY A 1 145 ? 19.844 -2.168 -5.797 1 94.56 145 GLY A O 1
ATOM 1110 N N . ARG A 1 146 ? 20.594 -1.306 -3.893 1 95.12 146 ARG A N 1
ATOM 1111 C CA . ARG A 1 146 ? 20.047 -2.375 -3.064 1 95.12 146 ARG A CA 1
ATOM 1112 C C . ARG A 1 146 ? 18.625 -2.047 -2.617 1 95.12 146 ARG A C 1
ATOM 1114 O O . ARG A 1 146 ? 18.328 -0.899 -2.285 1 95.12 146 ARG A O 1
ATOM 1121 N N . PRO A 1 147 ? 17.781 -3.072 -2.611 1 97.5 147 PRO A N 1
ATOM 1122 C CA . PRO A 1 147 ? 16.453 -2.852 -2.023 1 97.5 147 PRO A CA 1
ATOM 1123 C C . PRO A 1 147 ? 16.516 -2.518 -0.536 1 97.5 147 PRO A C 1
ATOM 1125 O O . PRO A 1 147 ? 17.344 -3.066 0.19 1 97.5 147 PRO A O 1
ATOM 1128 N N . HIS A 1 148 ? 15.617 -1.593 -0.086 1 97.69 148 HIS A N 1
ATOM 1129 C CA . HIS A 1 148 ? 15.625 -1.3 1.343 1 97.69 148 HIS A CA 1
ATOM 1130 C C . HIS A 1 148 ? 14.203 -1.241 1.902 1 97.69 148 HIS A C 1
ATOM 1132 O O . HIS A 1 148 ? 14.016 -1.268 3.121 1 97.69 148 HIS A O 1
ATOM 1138 N N . LEU A 1 149 ? 13.211 -1.116 1.109 1 98.44 149 LEU A N 1
ATOM 1139 C CA . LEU A 1 149 ? 11.812 -1.185 1.507 1 98.44 149 LEU A CA 1
ATOM 1140 C C . LEU A 1 149 ? 10.961 -1.825 0.412 1 98.44 149 LEU A C 1
ATOM 1142 O O . LEU A 1 149 ? 11.164 -1.549 -0.773 1 98.44 149 LEU A O 1
ATOM 1146 N N . VAL A 1 150 ? 10.016 -2.652 0.813 1 98.62 150 VAL A N 1
ATOM 1147 C CA . VAL A 1 150 ? 9.086 -3.232 -0.148 1 98.62 150 VAL A CA 1
ATOM 1148 C C . VAL A 1 150 ? 7.652 -3.082 0.363 1 98.62 150 VAL A C 1
ATOM 1150 O O . VAL A 1 150 ? 7.406 -3.162 1.569 1 98.62 150 VAL A O 1
ATOM 1153 N N . SER A 1 151 ? 6.707 -2.785 -0.515 1 98.69 151 SER A N 1
ATOM 1154 C CA . SER A 1 151 ? 5.293 -2.746 -0.165 1 98.69 151 SER A CA 1
ATOM 1155 C C . SER A 1 151 ? 4.422 -3.16 -1.346 1 98.69 151 SER A C 1
ATOM 1157 O O . SER A 1 151 ? 4.891 -3.215 -2.484 1 98.69 151 SER A O 1
ATOM 1159 N N . GLY A 1 152 ? 3.205 -3.475 -1.103 1 98.56 152 GLY A N 1
ATOM 1160 C CA . GLY A 1 152 ? 2.252 -3.805 -2.15 1 98.56 152 GLY A CA 1
ATOM 1161 C C . GLY A 1 152 ? 1.075 -4.621 -1.653 1 98.56 152 GLY A C 1
ATOM 1162 O O . GLY A 1 152 ? 0.542 -4.359 -0.574 1 98.56 152 GLY A O 1
ATOM 1163 N N . GLY A 1 153 ? 0.643 -5.504 -2.582 1 98.62 153 GLY A N 1
ATOM 1164 C CA . GLY A 1 153 ? -0.503 -6.324 -2.23 1 98.62 153 GLY A CA 1
ATOM 1165 C C . GLY A 1 153 ? -1.174 -6.961 -3.436 1 98.62 153 GLY A C 1
ATOM 1166 O O . GLY A 1 153 ? -0.673 -6.855 -4.559 1 98.62 153 GLY A O 1
ATOM 1167 N N . TYR A 1 154 ? -2.197 -7.691 -3.172 1 98.88 154 TYR A N 1
ATOM 1168 C CA . TYR A 1 154 ? -3.047 -8.344 -4.164 1 98.88 154 TYR A CA 1
ATOM 1169 C C . TYR A 1 154 ? -4.52 -8.211 -3.789 1 98.88 154 TYR A C 1
ATOM 1171 O O . TYR A 1 154 ? -4.996 -8.875 -2.869 1 98.88 154 TYR A O 1
ATOM 1179 N N . LEU A 1 155 ? -5.281 -7.391 -4.574 1 98.81 155 LEU A N 1
ATOM 1180 C CA . LEU A 1 155 ? -6.652 -7.039 -4.227 1 98.81 155 LEU A CA 1
ATOM 1181 C C . LEU A 1 155 ? -7.625 -7.488 -5.312 1 98.81 155 LEU A C 1
ATOM 1183 O O . LEU A 1 155 ? -7.336 -7.359 -6.504 1 98.81 155 LEU A O 1
ATOM 1187 N N . GLN A 1 156 ? -8.711 -8.055 -4.887 1 98.5 156 GLN A N 1
ATOM 1188 C CA . GLN A 1 156 ? -9.82 -8.492 -5.723 1 98.5 156 GLN A CA 1
ATOM 1189 C C . GLN A 1 156 ? -11.164 -8.094 -5.113 1 98.5 156 GLN A C 1
ATOM 1191 O O . GLN A 1 156 ? -11.211 -7.555 -4.004 1 98.5 156 GLN A O 1
ATOM 1196 N N . ASP A 1 157 ? -12.273 -8.344 -5.914 1 98.12 157 ASP A N 1
ATOM 1197 C CA . ASP A 1 157 ? -13.555 -7.941 -5.336 1 98.12 157 ASP A CA 1
ATOM 1198 C C . ASP A 1 157 ? -14.633 -8.977 -5.629 1 98.12 157 ASP A C 1
ATOM 1200 O O . ASP A 1 157 ? -15.82 -8.719 -5.43 1 98.12 157 ASP A O 1
ATOM 1204 N N . TRP A 1 158 ? -14.305 -10.219 -6.035 1 95.62 158 TRP A N 1
ATOM 1205 C CA . TRP A 1 158 ? -15.297 -11.195 -6.484 1 95.62 158 TRP A CA 1
ATOM 1206 C C . TRP A 1 158 ? -16.031 -11.812 -5.297 1 95.62 158 TRP A C 1
ATOM 1208 O O . TRP A 1 158 ? -17.062 -12.453 -5.465 1 95.62 158 TRP A O 1
ATOM 1218 N N . CYS A 1 159 ? -15.516 -11.57 -4.109 1 96.5 159 CYS A N 1
ATOM 1219 C CA . CYS A 1 159 ? -16.141 -12.094 -2.898 1 96.5 159 CYS A CA 1
ATOM 1220 C C . CYS A 1 159 ? -16.734 -10.961 -2.061 1 96.5 159 CYS A C 1
ATOM 1222 O O . CYS A 1 159 ? -16.875 -11.094 -0.843 1 96.5 159 CYS A O 1
ATOM 1224 N N . LEU A 1 160 ? -17.109 -9.883 -2.619 1 97.25 160 LEU A N 1
ATOM 1225 C CA . LEU A 1 160 ? -17.484 -8.672 -1.897 1 97.25 160 LEU A CA 1
ATOM 1226 C C . LEU A 1 160 ? -18.766 -8.898 -1.102 1 97.25 160 LEU A C 1
ATOM 1228 O O . LEU A 1 160 ? -18.875 -8.461 0.047 1 97.25 160 LEU A O 1
ATOM 1232 N N . TYR A 1 161 ? -19.734 -9.578 -1.654 1 96.06 161 TYR A N 1
ATOM 1233 C CA . TYR A 1 161 ? -21.047 -9.695 -1.044 1 96.06 161 TYR A CA 1
ATOM 1234 C C . TYR A 1 161 ? -21.172 -11 -0.27 1 96.06 161 TYR A C 1
ATOM 1236 O O . TYR A 1 161 ? -20.453 -11.961 -0.535 1 96.06 161 TYR A O 1
ATOM 1244 N N . ASP A 1 162 ? -22.109 -11.055 0.688 1 95.12 162 ASP A N 1
ATOM 1245 C CA . ASP A 1 162 ? -22.328 -12.266 1.479 1 95.12 162 ASP A CA 1
ATOM 1246 C C . ASP A 1 162 ? -22.969 -13.367 0.636 1 95.12 162 ASP A C 1
ATOM 1248 O O . ASP A 1 162 ? -23 -14.523 1.049 1 95.12 162 ASP A O 1
ATOM 1252 N N . SER A 1 163 ? -23.422 -13.008 -0.546 1 93.88 163 SER A N 1
ATOM 1253 C CA . SER A 1 163 ? -24 -13.992 -1.453 1 93.88 163 SER A CA 1
ATOM 1254 C C . SER A 1 163 ? -22.938 -14.617 -2.355 1 93.88 163 SER A C 1
ATOM 1256 O O . SER A 1 163 ? -23.219 -15.594 -3.057 1 93.88 163 SER A O 1
ATOM 1258 N N . ASP A 1 164 ? -21.797 -13.992 -2.361 1 93.31 164 ASP A N 1
ATOM 1259 C CA . ASP A 1 164 ? -20.703 -14.578 -3.117 1 93.31 164 ASP A CA 1
ATOM 1260 C C . ASP A 1 164 ? -20.141 -15.812 -2.404 1 93.31 164 ASP A C 1
ATOM 1262 O O . ASP A 1 164 ? -19.641 -15.711 -1.284 1 93.31 164 ASP A O 1
ATOM 1266 N N . TYR A 1 165 ? -20.25 -16.953 -3.068 1 92.44 165 TYR A N 1
ATOM 1267 C CA . TYR A 1 165 ? -19.781 -18.188 -2.455 1 92.44 165 TYR A CA 1
ATOM 1268 C C . TYR A 1 165 ? -18.953 -19 -3.445 1 92.44 165 TYR A C 1
ATOM 1270 O O . TYR A 1 165 ? -19.266 -19.031 -4.641 1 92.44 165 TYR A O 1
ATOM 1278 N N . SER A 1 166 ? -17.938 -19.641 -2.979 1 89.81 166 SER A N 1
ATOM 1279 C CA . SER A 1 166 ? -17.078 -20.531 -3.738 1 89.81 166 SER A CA 1
ATOM 1280 C C . SER A 1 166 ? -16.625 -21.719 -2.887 1 89.81 166 SER A C 1
ATOM 1282 O O . SER A 1 166 ? -16.562 -21.625 -1.659 1 89.81 166 SER A O 1
ATOM 1284 N N . TRP A 1 167 ? -16.297 -22.797 -3.596 1 85.88 167 TRP A N 1
ATOM 1285 C CA . TRP A 1 167 ? -15.75 -23.953 -2.906 1 85.88 167 TRP A CA 1
ATOM 1286 C C . TRP A 1 167 ? -14.516 -23.578 -2.102 1 85.88 167 TRP A C 1
ATOM 1288 O O . TRP A 1 167 ? -14.164 -24.25 -1.129 1 85.88 167 TRP A O 1
ATOM 1298 N N . ARG A 1 168 ? -13.875 -22.547 -2.426 1 90.25 168 ARG A N 1
ATOM 1299 C CA . ARG A 1 168 ? -12.656 -22.094 -1.756 1 90.25 168 ARG A CA 1
ATOM 1300 C C . ARG A 1 168 ? -12.945 -21.688 -0.314 1 90.25 168 ARG A C 1
ATOM 1302 O O . ARG A 1 168 ? -12.023 -21.516 0.485 1 90.25 168 ARG A O 1
ATOM 1309 N N . MET A 1 169 ? -14.164 -21.531 -0.041 1 92.5 169 MET A N 1
ATOM 1310 C CA . MET A 1 169 ? -14.555 -21.125 1.305 1 92.5 169 MET A CA 1
ATOM 1311 C C . MET A 1 169 ? -14.812 -22.344 2.188 1 92.5 169 MET A C 1
ATOM 1313 O O . MET A 1 169 ? -15.039 -22.203 3.391 1 92.5 169 MET A O 1
ATOM 1317 N N . ASN A 1 170 ? -14.758 -23.484 1.541 1 88.81 170 ASN A N 1
ATOM 1318 C CA . ASN A 1 170 ? -14.836 -24.75 2.262 1 88.81 170 ASN A CA 1
ATOM 1319 C C . ASN A 1 170 ? -13.453 -25.234 2.691 1 88.81 170 ASN A C 1
ATOM 1321 O O . ASN A 1 170 ? -12.656 -25.672 1.86 1 88.81 170 ASN A O 1
ATOM 1325 N N . LYS A 1 171 ? -13.188 -25.328 3.939 1 88.56 171 LYS A N 1
ATOM 1326 C CA . LYS A 1 171 ? -11.867 -25.641 4.484 1 88.56 171 LYS A CA 1
ATOM 1327 C C . LYS A 1 171 ? -11.438 -27.047 4.094 1 88.56 171 LYS A C 1
ATOM 1329 O O . LYS A 1 171 ? -10.242 -27.328 3.943 1 88.56 171 LYS A O 1
ATOM 1334 N N . LYS A 1 172 ? -12.336 -27.953 3.945 1 87.31 172 LYS A N 1
ATOM 1335 C CA . LYS A 1 172 ? -12.008 -29.328 3.576 1 87.31 172 LYS A CA 1
ATOM 1336 C C . LYS A 1 172 ? -11.461 -29.406 2.156 1 87.31 172 LYS A C 1
ATOM 1338 O O . LYS A 1 172 ? -10.625 -30.25 1.853 1 87.31 172 LYS A O 1
ATOM 1343 N N . LEU A 1 173 ? -11.891 -28.5 1.369 1 86.25 173 LEU A N 1
ATOM 1344 C CA . LEU A 1 173 ? -11.484 -28.5 -0.03 1 86.25 173 LEU A CA 1
ATOM 1345 C C . LEU A 1 173 ? -10.289 -27.578 -0.248 1 86.25 173 LEU A C 1
ATOM 1347 O O . LEU A 1 173 ? -9.43 -27.844 -1.087 1 86.25 173 LEU A O 1
ATOM 1351 N N . ASN A 1 174 ? -10.211 -26.484 0.504 1 89.62 174 ASN A N 1
ATOM 1352 C CA . ASN A 1 174 ? -9.273 -25.406 0.196 1 89.62 174 ASN A CA 1
ATOM 1353 C C . ASN A 1 174 ? -8.133 -25.344 1.209 1 89.62 174 ASN A C 1
ATOM 1355 O O . ASN A 1 174 ? -7.035 -24.891 0.884 1 89.62 174 ASN A O 1
ATOM 1359 N N . GLY A 1 175 ? -8.367 -25.812 2.408 1 89.69 175 GLY A N 1
ATOM 1360 C CA . GLY A 1 175 ? -7.418 -25.625 3.494 1 89.69 175 GLY A CA 1
ATOM 1361 C C . GLY A 1 175 ? -7.785 -24.5 4.434 1 89.69 175 GLY A C 1
ATOM 1362 O O . GLY A 1 175 ? -8.883 -23.938 4.34 1 89.69 175 GLY A O 1
ATOM 1363 N N . HIS A 1 176 ? -6.895 -24.156 5.312 1 92.81 176 HIS A N 1
ATOM 1364 C CA . HIS A 1 176 ? -7.203 -23.297 6.445 1 92.81 176 HIS A CA 1
ATOM 1365 C C . HIS A 1 176 ? -7.09 -21.812 6.055 1 92.81 176 HIS A C 1
ATOM 1367 O O . HIS A 1 176 ? -7.574 -20.938 6.773 1 92.81 176 HIS A O 1
ATOM 1373 N N . SER A 1 177 ? -6.449 -21.531 5.027 1 95.25 177 SER A N 1
ATOM 1374 C CA . SER A 1 177 ? -6.305 -20.156 4.559 1 95.25 177 SER A CA 1
ATOM 1375 C C . SER A 1 177 ? -6.906 -19.969 3.17 1 95.25 177 SER A C 1
ATOM 1377 O O . SER A 1 177 ? -6.75 -20.844 2.305 1 95.25 177 SER A O 1
ATOM 1379 N N . ARG A 1 178 ? -7.613 -18.906 2.932 1 95.94 178 ARG A N 1
ATOM 1380 C CA . ARG A 1 178 ? -8.211 -18.625 1.63 1 95.94 178 ARG A CA 1
ATOM 1381 C C . ARG A 1 178 ? -7.461 -17.5 0.919 1 95.94 178 ARG A C 1
ATOM 1383 O O . ARG A 1 178 ? -6.652 -17.75 0.023 1 95.94 178 ARG A O 1
ATOM 1390 N N . ALA A 1 179 ? -7.637 -16.25 1.322 1 97.38 179 ALA A N 1
ATOM 1391 C CA . ALA A 1 179 ? -7.074 -15.094 0.614 1 97.38 179 ALA A CA 1
ATOM 1392 C C . ALA A 1 179 ? -5.551 -15.109 0.667 1 97.38 179 ALA A C 1
ATOM 1394 O O . ALA A 1 179 ? -4.883 -14.867 -0.344 1 97.38 179 ALA A O 1
ATOM 1395 N N . ILE A 1 180 ? -4.949 -15.383 1.79 1 97.88 180 ILE A N 1
ATOM 1396 C CA . ILE A 1 180 ? -3.498 -15.414 1.921 1 97.88 180 ILE A CA 1
ATOM 1397 C C . ILE A 1 180 ? -2.926 -16.531 1.052 1 97.88 180 ILE A C 1
ATOM 1399 O O . ILE A 1 180 ? -1.975 -16.312 0.298 1 97.88 180 ILE A O 1
ATOM 1403 N N . ALA A 1 181 ? -3.467 -17.672 1.125 1 96.88 181 ALA A N 1
ATOM 1404 C CA . ALA A 1 181 ? -2.971 -18.797 0.351 1 96.88 181 ALA A CA 1
ATOM 1405 C C . ALA A 1 181 ? -3.221 -18.594 -1.141 1 96.88 181 ALA A C 1
ATOM 1407 O O . ALA A 1 181 ? -2.379 -18.953 -1.971 1 96.88 181 ALA A O 1
ATOM 1408 N N . ASP A 1 182 ? -4.32 -18.062 -1.463 1 96.25 182 ASP A N 1
ATOM 1409 C CA . ASP A 1 182 ? -4.754 -17.938 -2.852 1 96.25 182 ASP A CA 1
ATOM 1410 C C . ASP A 1 182 ? -3.994 -16.828 -3.566 1 96.25 182 ASP A C 1
ATOM 1412 O O . ASP A 1 182 ? -3.371 -17.047 -4.605 1 96.25 182 ASP A O 1
ATOM 1416 N N . ILE A 1 183 ? -4.035 -15.594 -2.975 1 97.81 183 ILE A N 1
ATOM 1417 C CA . ILE A 1 183 ? -3.453 -14.477 -3.709 1 97.81 183 ILE A CA 1
ATOM 1418 C C . ILE A 1 183 ? -2.246 -13.93 -2.947 1 97.81 183 ILE A C 1
ATOM 1420 O O . ILE A 1 183 ? -1.31 -13.398 -3.551 1 97.81 183 ILE A O 1
ATOM 1424 N N . GLY A 1 184 ? -2.209 -14.031 -1.639 1 98.5 184 GLY A N 1
ATOM 1425 C CA . GLY A 1 184 ? -1.022 -13.648 -0.888 1 98.5 184 GLY A CA 1
ATOM 1426 C C . GLY A 1 184 ? 0.206 -14.453 -1.263 1 98.5 184 GLY A C 1
ATOM 1427 O O . GLY A 1 184 ? 1.318 -13.922 -1.293 1 98.5 184 GLY A O 1
ATOM 1428 N N . SER A 1 185 ? 0.018 -15.711 -1.521 1 98.38 185 SER A N 1
ATOM 1429 C CA . SER A 1 185 ? 1.104 -16.594 -1.935 1 98.38 185 SER A CA 1
ATOM 1430 C C . SER A 1 185 ? 1.776 -16.078 -3.205 1 98.38 185 SER A C 1
ATOM 1432 O O . SER A 1 185 ? 3 -16.156 -3.34 1 98.38 185 SER A O 1
ATOM 1434 N N . HIS A 1 186 ? 0.999 -15.539 -4.129 1 98.69 186 HIS A N 1
ATOM 1435 C CA . HIS A 1 186 ? 1.541 -14.977 -5.359 1 98.69 186 HIS A CA 1
ATOM 1436 C C . HIS A 1 186 ? 2.43 -13.766 -5.07 1 98.69 186 HIS A C 1
ATOM 1438 O O . HIS A 1 186 ? 3.498 -13.625 -5.668 1 98.69 186 HIS A O 1
ATOM 1444 N N . TRP A 1 187 ? 1.959 -12.898 -4.207 1 98.81 187 TRP A N 1
ATOM 1445 C CA . TRP A 1 187 ? 2.76 -11.727 -3.873 1 98.81 187 TRP A CA 1
ATOM 1446 C C . TRP A 1 187 ? 4.082 -12.133 -3.236 1 98.81 187 TRP A C 1
ATOM 1448 O O . TRP A 1 187 ? 5.145 -11.648 -3.637 1 98.81 187 TRP A O 1
ATOM 1458 N N . CYS A 1 188 ? 4.016 -13.039 -2.256 1 98.81 188 CYS A N 1
ATOM 1459 C CA . CYS A 1 188 ? 5.211 -13.492 -1.553 1 98.81 188 CYS A CA 1
ATOM 1460 C C . CYS A 1 188 ? 6.199 -14.141 -2.518 1 98.81 188 CYS A C 1
ATOM 1462 O O . CYS A 1 188 ? 7.398 -13.867 -2.463 1 98.81 188 CYS A O 1
ATOM 1464 N N . ASP A 1 189 ? 5.676 -14.969 -3.371 1 98.75 189 ASP A N 1
ATOM 1465 C CA . ASP A 1 189 ? 6.539 -15.617 -4.359 1 98.75 189 ASP A CA 1
ATOM 1466 C C . ASP A 1 189 ? 7.203 -14.578 -5.262 1 98.75 189 ASP A C 1
ATOM 1468 O O . ASP A 1 189 ? 8.422 -14.602 -5.453 1 98.75 189 ASP A O 1
ATOM 1472 N N . THR A 1 190 ? 6.445 -13.672 -5.828 1 98.69 190 THR A N 1
ATOM 1473 C CA . THR A 1 190 ? 6.918 -12.68 -6.785 1 98.69 190 THR A CA 1
ATOM 1474 C C . THR A 1 190 ? 8 -11.797 -6.164 1 98.69 190 THR A C 1
ATOM 1476 O O . THR A 1 190 ? 9.031 -11.547 -6.785 1 98.69 190 THR A O 1
ATOM 1479 N N . LEU A 1 191 ? 7.801 -11.367 -4.957 1 98.69 191 LEU A N 1
ATOM 1480 C CA . LEU A 1 191 ? 8.75 -10.453 -4.34 1 98.69 191 LEU A CA 1
ATOM 1481 C C . LEU A 1 191 ? 10.047 -11.172 -3.979 1 98.69 191 LEU A C 1
ATOM 1483 O O . LEU A 1 191 ? 11.125 -10.586 -4.051 1 98.69 191 LEU A O 1
ATOM 1487 N N . GLN A 1 192 ? 9.938 -12.445 -3.5 1 98.5 192 GLN A N 1
ATOM 1488 C CA . GLN A 1 192 ? 11.148 -13.219 -3.266 1 98.5 192 GLN A CA 1
ATOM 1489 C C . GLN A 1 192 ? 11.914 -13.445 -4.566 1 98.5 192 GLN A C 1
ATOM 1491 O O . GLN A 1 192 ? 13.148 -13.422 -4.578 1 98.5 192 GLN A O 1
ATOM 1496 N N . TYR A 1 193 ? 11.172 -13.648 -5.633 1 98.38 193 TYR A N 1
ATOM 1497 C CA . TYR A 1 193 ? 11.766 -13.852 -6.949 1 98.38 193 TYR A CA 1
ATOM 1498 C C . TYR A 1 193 ? 12.5 -12.594 -7.414 1 98.38 193 TYR A C 1
ATOM 1500 O O . TYR A 1 193 ? 13.656 -12.664 -7.824 1 98.38 193 TYR A O 1
ATOM 1508 N N . ILE A 1 194 ? 11.875 -11.414 -7.355 1 98.19 194 ILE A N 1
ATOM 1509 C CA . ILE A 1 194 ? 12.391 -10.156 -7.875 1 98.19 194 ILE A CA 1
ATOM 1510 C C . ILE A 1 194 ? 13.594 -9.719 -7.047 1 98.19 194 ILE A C 1
ATOM 1512 O O . ILE A 1 194 ? 14.609 -9.273 -7.598 1 98.19 194 ILE A O 1
ATOM 1516 N N . THR A 1 195 ? 13.539 -9.859 -5.738 1 97.31 195 THR A N 1
ATOM 1517 C CA . THR A 1 195 ? 14.586 -9.336 -4.859 1 97.31 195 THR A CA 1
ATOM 1518 C C . THR A 1 195 ? 15.719 -10.352 -4.703 1 97.31 195 THR A C 1
ATOM 1520 O O . THR A 1 195 ? 16.812 -9.992 -4.285 1 97.31 195 THR A O 1
ATOM 1523 N N . GLY A 1 196 ? 15.414 -11.617 -4.949 1 96.69 196 GLY A N 1
ATOM 1524 C CA . GLY A 1 196 ? 16.375 -12.68 -4.707 1 96.69 196 GLY A CA 1
ATOM 1525 C C . GLY A 1 196 ? 16.562 -12.984 -3.232 1 96.69 196 GLY A C 1
ATOM 1526 O O . GLY A 1 196 ? 17.562 -13.594 -2.842 1 96.69 196 GLY A O 1
ATOM 1527 N N . GLN A 1 197 ? 15.641 -12.492 -2.373 1 97.56 197 GLN A N 1
ATOM 1528 C CA . GLN A 1 197 ? 15.734 -12.664 -0.927 1 97.56 197 GLN A CA 1
ATOM 1529 C C . GLN A 1 197 ? 14.531 -13.422 -0.385 1 97.56 197 GLN A C 1
ATOM 1531 O O . GLN A 1 197 ? 13.398 -13.219 -0.841 1 97.56 197 GLN A O 1
ATOM 1536 N N . LYS A 1 198 ? 14.75 -14.242 0.633 1 98.44 198 LYS A N 1
ATOM 1537 C CA . LYS A 1 198 ? 13.672 -14.984 1.275 1 98.44 198 LYS A CA 1
ATOM 1538 C C . LYS A 1 198 ? 13 -14.148 2.355 1 98.44 198 LYS A C 1
ATOM 1540 O O . LYS A 1 198 ? 13.664 -13.406 3.084 1 98.44 198 LYS A O 1
ATOM 1545 N N . ILE A 1 199 ? 11.711 -14.234 2.41 1 98.81 199 ILE A N 1
ATOM 1546 C CA . ILE A 1 199 ? 10.992 -13.734 3.576 1 98.81 199 ILE A CA 1
ATOM 1547 C C . ILE A 1 199 ? 11.266 -14.633 4.777 1 98.81 199 ILE A C 1
ATOM 1549 O O . ILE A 1 199 ? 11.016 -15.844 4.727 1 98.81 199 ILE A O 1
ATOM 1553 N N . THR A 1 200 ? 11.703 -14.07 5.906 1 98.81 200 THR A N 1
ATOM 1554 C CA . THR A 1 200 ? 12.164 -14.93 6.996 1 98.81 200 THR A CA 1
ATOM 1555 C C . THR A 1 200 ? 11.289 -14.742 8.234 1 98.81 200 THR A C 1
ATOM 1557 O O . THR A 1 200 ? 11.328 -15.555 9.156 1 98.81 200 THR A O 1
ATOM 1560 N N . ARG A 1 201 ? 10.555 -13.68 8.273 1 98.62 201 ARG A N 1
ATOM 1561 C CA . ARG A 1 201 ? 9.664 -13.398 9.398 1 98.62 201 ARG A CA 1
ATOM 1562 C C . ARG A 1 201 ? 8.422 -12.641 8.938 1 98.62 201 ARG A C 1
ATOM 1564 O O . ARG A 1 201 ? 8.5 -11.812 8.031 1 98.62 201 ARG A O 1
ATOM 1571 N N . VAL A 1 202 ? 7.301 -12.969 9.641 1 98.88 202 VAL A N 1
ATOM 1572 C CA . VAL A 1 202 ? 6.047 -12.352 9.227 1 98.88 202 VAL A CA 1
ATOM 1573 C C . VAL A 1 202 ? 5.191 -12.047 10.453 1 98.88 202 VAL A C 1
ATOM 1575 O O . VAL A 1 202 ? 5.355 -12.672 11.508 1 98.88 202 VAL A O 1
ATOM 1578 N N . LEU A 1 203 ? 4.344 -11.109 10.375 1 98.81 203 LEU A N 1
ATOM 1579 C CA . LEU A 1 203 ? 3.256 -10.812 11.305 1 98.81 203 LEU A CA 1
ATOM 1580 C C . LEU A 1 203 ? 1.968 -10.5 10.547 1 98.81 203 LEU A C 1
ATOM 1582 O O . LEU A 1 203 ? 1.916 -9.547 9.766 1 98.81 203 LEU A O 1
ATOM 1586 N N . GLY A 1 204 ? 0.983 -11.297 10.766 1 98.69 204 GLY A N 1
ATOM 1587 C CA . GLY A 1 204 ? -0.26 -11.148 10.023 1 98.69 204 GLY A CA 1
ATOM 1588 C C . GLY A 1 204 ? -1.424 -10.711 10.898 1 98.69 204 GLY A C 1
ATOM 1589 O O . GLY A 1 204 ? -1.52 -11.109 12.062 1 98.69 204 GLY A O 1
ATOM 1590 N N . ASP A 1 205 ? -2.244 -9.859 10.367 1 98.81 205 ASP A N 1
ATOM 1591 C CA . ASP A 1 205 ? -3.533 -9.453 10.914 1 98.81 205 ASP A CA 1
ATOM 1592 C C . ASP A 1 205 ? -4.66 -9.703 9.914 1 98.81 205 ASP A C 1
ATOM 1594 O O . ASP A 1 205 ? -4.918 -8.867 9.047 1 98.81 205 ASP A O 1
ATOM 1598 N N . LEU A 1 206 ? -5.344 -10.844 10.086 1 98.62 206 LEU A N 1
ATOM 1599 C CA . LEU A 1 206 ? -6.297 -11.32 9.086 1 98.62 206 LEU A CA 1
ATOM 1600 C C . LEU A 1 206 ? -7.723 -10.93 9.469 1 98.62 206 LEU A C 1
ATOM 1602 O O . LEU A 1 206 ? -8 -10.648 10.641 1 98.62 206 LEU A O 1
ATOM 1606 N N . THR A 1 207 ? -8.586 -10.867 8.422 1 97.81 207 THR A N 1
ATOM 1607 C CA . THR A 1 207 ? -9.945 -10.375 8.633 1 97.81 207 THR A CA 1
ATOM 1608 C C . THR A 1 207 ? -10.953 -11.297 7.949 1 97.81 207 THR A C 1
ATOM 1610 O O . THR A 1 207 ? -10.758 -11.711 6.805 1 97.81 207 THR A O 1
ATOM 1613 N N . ILE A 1 208 ? -12 -11.656 8.68 1 97.62 208 ILE A N 1
ATOM 1614 C CA . ILE A 1 208 ? -13.203 -12.273 8.125 1 97.62 208 ILE A CA 1
ATOM 1615 C C . ILE A 1 208 ? -14.328 -11.242 8.062 1 97.62 208 ILE A C 1
ATOM 1617 O O . ILE A 1 208 ? -14.859 -10.836 9.094 1 97.62 208 ILE A O 1
ATOM 1621 N N . LEU A 1 209 ? -14.648 -10.812 6.918 1 96.94 209 LEU A N 1
ATOM 1622 C CA . LEU A 1 209 ? -15.672 -9.797 6.73 1 96.94 209 LEU A CA 1
ATOM 1623 C C . LEU A 1 209 ? -17.062 -10.406 6.863 1 96.94 209 LEU A C 1
ATOM 1625 O O . LEU A 1 209 ? -17.953 -9.797 7.461 1 96.94 209 LEU A O 1
ATOM 1629 N N . HIS A 1 210 ? -17.25 -11.562 6.227 1 96.88 210 HIS A N 1
ATOM 1630 C CA . HIS A 1 210 ? -18.516 -12.266 6.254 1 96.88 210 HIS A CA 1
ATOM 1631 C C . HIS A 1 210 ? -18.406 -13.586 7.02 1 96.88 210 HIS A C 1
ATOM 1633 O O . HIS A 1 210 ? -18.094 -14.625 6.43 1 96.88 210 HIS A O 1
ATOM 1639 N N . PRO A 1 211 ? -18.719 -13.594 8.289 1 96.81 211 PRO A N 1
ATOM 1640 C CA . PRO A 1 211 ? -18.641 -14.852 9.039 1 96.81 211 PRO A CA 1
ATOM 1641 C C . PRO A 1 211 ? -19.703 -15.859 8.609 1 96.81 211 PRO A C 1
ATOM 1643 O O . PRO A 1 211 ? -19.609 -17.047 8.961 1 96.81 211 PRO A O 1
ATOM 1646 N N . THR A 1 212 ? -20.734 -15.344 7.945 1 97.19 212 THR A N 1
ATOM 1647 C CA . THR A 1 212 ? -21.766 -16.172 7.34 1 97.19 212 THR A CA 1
ATOM 1648 C C . THR A 1 212 ? -22 -15.781 5.887 1 97.19 212 THR A C 1
ATOM 1650 O O . THR A 1 212 ? -22.016 -14.594 5.559 1 97.19 212 THR A O 1
ATOM 1653 N N . ARG A 1 213 ? -22.203 -16.797 5 1 96.25 213 ARG A N 1
ATOM 1654 C CA . ARG A 1 213 ? -22.469 -16.547 3.59 1 96.25 213 ARG A CA 1
ATOM 1655 C C . ARG A 1 213 ? -23.641 -17.391 3.098 1 96.25 213 ARG A C 1
ATOM 1657 O O . ARG A 1 213 ? -24.016 -18.375 3.736 1 96.25 213 ARG A O 1
ATOM 1664 N N . LYS A 1 214 ? -24.172 -16.906 1.988 1 94.38 214 LYS A N 1
ATOM 1665 C CA . LYS A 1 214 ? -25.281 -17.594 1.34 1 94.38 214 LYS A CA 1
ATOM 1666 C C . LYS A 1 214 ? -24.781 -18.547 0.254 1 94.38 214 LYS A C 1
ATOM 1668 O O . LYS A 1 214 ? -24.375 -18.109 -0.822 1 94.38 214 LYS A O 1
ATOM 1673 N N . MET A 1 215 ? -24.781 -19.828 0.508 1 91.62 215 MET A N 1
ATOM 1674 C CA . MET A 1 215 ? -24.359 -20.828 -0.463 1 91.62 215 MET A CA 1
ATOM 1675 C C . MET A 1 215 ? -25.531 -21.234 -1.359 1 91.62 215 MET A C 1
ATOM 1677 O O . MET A 1 215 ? -26.578 -21.641 -0.867 1 91.62 215 MET A O 1
ATOM 1681 N N . PRO A 1 216 ? -25.312 -21.156 -2.643 1 86.94 216 PRO A N 1
ATOM 1682 C CA . PRO A 1 216 ? -26.406 -21.578 -3.523 1 86.94 216 PRO A CA 1
ATOM 1683 C C . PRO A 1 216 ? -26.688 -23.078 -3.441 1 86.94 216 PRO A C 1
ATOM 1685 O O . PRO A 1 216 ? -25.766 -23.875 -3.268 1 86.94 216 PRO A O 1
ATOM 1688 N N . LEU A 1 217 ? -27.984 -23.469 -3.525 1 82.06 217 LEU A N 1
ATOM 1689 C CA . LEU A 1 217 ? -28.375 -24.875 -3.463 1 82.06 217 LEU A CA 1
ATOM 1690 C C . LEU A 1 217 ? -27.906 -25.625 -4.695 1 82.06 217 LEU A C 1
ATOM 1692 O O . LEU A 1 217 ? -27.5 -26.797 -4.602 1 82.06 217 LEU A O 1
ATOM 1696 N N . GLU A 1 218 ? -28.031 -25.109 -5.816 1 67.56 218 GLU A N 1
ATOM 1697 C CA . GLU A 1 218 ? -27.516 -25.719 -7.039 1 67.56 218 GLU A CA 1
ATOM 1698 C C . GLU A 1 218 ? -26.219 -25.031 -7.5 1 67.56 218 GLU A C 1
ATOM 1700 O O . GLU A 1 218 ? -26.188 -23.812 -7.684 1 67.56 218 GLU A O 1
ATOM 1705 N N . ASN A 1 219 ? -25.109 -25.594 -7.016 1 59.72 219 ASN A N 1
ATOM 1706 C CA . ASN A 1 219 ? -23.844 -24.922 -7.277 1 59.72 219 ASN A CA 1
ATOM 1707 C C . ASN A 1 219 ? -23.109 -25.547 -8.461 1 59.72 219 ASN A C 1
ATOM 1709 O O . ASN A 1 219 ? -22.859 -26.75 -8.477 1 59.72 219 ASN A O 1
ATOM 1713 N N . SER A 1 220 ? -23.125 -24.766 -9.609 1 55.38 220 SER A N 1
ATOM 1714 C CA . SER A 1 220 ? -22.422 -25.25 -10.805 1 55.38 220 SER A CA 1
ATOM 1715 C C . SER A 1 220 ? -20.922 -25.344 -10.562 1 55.38 220 SER A C 1
ATOM 1717 O O . SER A 1 220 ? -20.188 -25.906 -11.383 1 55.38 220 SER A O 1
ATOM 1719 N N . GLY A 1 221 ? -20.438 -25.094 -9.344 1 57 221 GLY A N 1
ATOM 1720 C CA . GLY A 1 221 ? -19.031 -25.219 -9.031 1 57 221 GLY A CA 1
ATOM 1721 C C . GLY A 1 221 ? -18.188 -24.141 -9.68 1 57 221 GLY A C 1
ATOM 1722 O O . GLY A 1 221 ? -16.953 -24.156 -9.586 1 57 221 GLY A O 1
ATOM 1723 N N . ALA A 1 222 ? -18.875 -23.141 -10.398 1 57.25 222 ALA A N 1
ATOM 1724 C CA . ALA A 1 222 ? -18.094 -22.172 -11.148 1 57.25 222 ALA A CA 1
ATOM 1725 C C . ALA A 1 222 ? -17.609 -21.031 -10.242 1 57.25 222 ALA A C 1
ATOM 1727 O O . ALA A 1 222 ? -18.391 -20.484 -9.469 1 57.25 222 ALA A O 1
ATOM 1728 N N . THR A 1 223 ? -16.344 -20.703 -10.102 1 59.16 223 THR A N 1
ATOM 1729 C CA . THR A 1 223 ? -15.703 -19.75 -9.203 1 59.16 223 THR A CA 1
ATOM 1730 C C . THR A 1 223 ? -16.203 -18.344 -9.469 1 59.16 223 THR A C 1
ATOM 1732 O O . THR A 1 223 ? -16.469 -17.578 -8.531 1 59.16 223 THR A O 1
ATOM 1735 N N . PHE A 1 224 ? -16.391 -17.812 -10.602 1 60.56 224 PHE A N 1
ATOM 1736 C CA . PHE A 1 224 ? -16.656 -16.406 -10.914 1 60.56 224 PHE A CA 1
ATOM 1737 C C . PHE A 1 224 ? -18.109 -16.234 -11.359 1 60.56 224 PHE A C 1
ATOM 1739 O O . PHE A 1 224 ? -18.391 -15.469 -12.289 1 60.56 224 PHE A O 1
ATOM 1746 N N . THR A 1 225 ? -19.016 -17.016 -10.875 1 57.97 225 THR A N 1
ATOM 1747 C CA . THR A 1 225 ? -20.422 -16.844 -11.25 1 57.97 225 THR A CA 1
ATOM 1748 C C . THR A 1 225 ? -21.234 -16.328 -10.078 1 57.97 225 THR A C 1
ATOM 1750 O O . THR A 1 225 ? -21.016 -16.734 -8.93 1 57.97 225 THR A O 1
ATOM 1753 N N . SER A 1 226 ? -21.859 -15.125 -10.172 1 55.88 226 SER A N 1
ATOM 1754 C CA . SER A 1 226 ? -22.766 -14.586 -9.164 1 55.88 226 SER A CA 1
ATOM 1755 C C . SER A 1 226 ? -24.203 -15.055 -9.391 1 55.88 226 SER A C 1
ATOM 1757 O O . SER A 1 226 ? -24.891 -14.555 -10.289 1 55.88 226 SER A O 1
ATOM 1759 N N . GLU A 1 227 ? -24.5 -16.281 -9.336 1 52.22 227 GLU A N 1
ATOM 1760 C CA . GLU A 1 227 ? -25.906 -16.625 -9.539 1 52.22 227 GLU A CA 1
ATOM 1761 C C . GLU A 1 227 ? -26.734 -16.344 -8.289 1 52.22 227 GLU A C 1
ATOM 1763 O O . GLU A 1 227 ? -26.422 -16.844 -7.207 1 52.22 227 GLU A O 1
ATOM 1768 N N . SER A 1 228 ? -27.359 -15.18 -8.266 1 55.72 228 SER A N 1
ATOM 1769 C CA . SER A 1 228 ? -28.344 -14.938 -7.227 1 55.72 228 SER A CA 1
ATOM 1770 C C . SER A 1 228 ? -29.484 -15.961 -7.289 1 55.72 228 SER A C 1
ATOM 1772 O O . SER A 1 228 ? -30.266 -15.961 -8.234 1 55.72 228 SER A O 1
ATOM 1774 N N . SER A 1 229 ? -29.188 -17.109 -6.875 1 59.59 229 SER A N 1
ATOM 1775 C CA . SER A 1 229 ? -30.328 -18.031 -6.816 1 59.59 229 SER A CA 1
ATOM 1776 C C . SER A 1 229 ? -31.234 -17.719 -5.641 1 59.59 229 SER A C 1
ATOM 1778 O O . SER A 1 229 ? -30.766 -17.297 -4.578 1 59.59 229 SER A O 1
ATOM 1780 N N . ALA A 1 230 ? -32.5 -17.688 -5.898 1 65.62 230 ALA A N 1
ATOM 1781 C CA . ALA A 1 230 ? -33.531 -17.453 -4.922 1 65.62 230 ALA A CA 1
ATOM 1782 C C . ALA A 1 230 ? -33.438 -18.453 -3.764 1 65.62 230 ALA A C 1
ATOM 1784 O O . ALA A 1 230 ? -33.688 -18.094 -2.609 1 65.62 230 ALA A O 1
ATOM 1785 N N . GLN A 1 231 ? -32.844 -19.562 -3.922 1 81.94 231 GLN A N 1
ATOM 1786 C CA . GLN A 1 231 ? -32.75 -20.5 -2.809 1 81.94 231 GLN A CA 1
ATOM 1787 C C . GLN A 1 231 ? -31.312 -20.688 -2.355 1 81.94 231 GLN A C 1
ATOM 1789 O O . GLN A 1 231 ? -30.422 -20.891 -3.182 1 81.94 231 GLN A O 1
ATOM 1794 N N . HIS A 1 232 ? -30.938 -20.344 -1.15 1 88.62 232 HIS A N 1
ATOM 1795 C CA . HIS A 1 232 ? -29.609 -20.469 -0.583 1 88.62 232 HIS A CA 1
ATOM 1796 C C . HIS A 1 232 ? -29.656 -21.047 0.831 1 88.62 232 HIS A C 1
ATOM 1798 O O . HIS A 1 232 ? -30.719 -21.078 1.452 1 88.62 232 HIS A O 1
ATOM 1804 N N . HIS A 1 233 ? -28.656 -21.672 1.2 1 91.69 233 HIS A N 1
ATOM 1805 C CA . HIS A 1 233 ? -28.453 -22.047 2.592 1 91.69 233 HIS A CA 1
ATOM 1806 C C . HIS A 1 233 ? -27.328 -21.25 3.225 1 91.69 233 HIS A C 1
ATOM 1808 O O . HIS A 1 233 ? -26.312 -20.984 2.578 1 91.69 233 HIS A O 1
ATOM 1814 N N . LEU A 1 234 ? -27.5 -20.875 4.465 1 94.19 234 LEU A N 1
ATOM 1815 C CA . LEU A 1 234 ? -26.469 -20.141 5.199 1 94.19 234 LEU A CA 1
ATOM 1816 C C . LEU A 1 234 ? -25.359 -21.062 5.66 1 94.19 234 LEU A C 1
ATOM 1818 O O . LEU A 1 234 ? -25.625 -22.172 6.156 1 94.19 234 LEU A O 1
ATOM 1822 N N . VAL A 1 235 ? -24.172 -20.625 5.367 1 95.06 235 VAL A N 1
ATOM 1823 C CA . VAL A 1 235 ? -23.031 -21.422 5.801 1 95.06 235 VAL A CA 1
ATOM 1824 C C . VAL A 1 235 ? -22.078 -20.547 6.602 1 95.06 235 VAL A C 1
ATOM 1826 O O . VAL A 1 235 ? -21.875 -19.375 6.277 1 95.06 235 VAL A O 1
ATOM 1829 N N . ASP A 1 236 ? -21.469 -21.125 7.664 1 96.5 236 ASP A N 1
ATOM 1830 C CA . ASP A 1 236 ? -20.453 -20.438 8.461 1 96.5 236 ASP A CA 1
ATOM 1831 C C . ASP A 1 236 ? -19.109 -20.406 7.746 1 96.5 236 ASP A C 1
ATOM 1833 O O . ASP A 1 236 ? -18.703 -21.406 7.152 1 96.5 236 ASP A O 1
ATOM 1837 N N . ILE A 1 237 ? -18.5 -19.25 7.766 1 96.38 237 ILE A N 1
ATOM 1838 C CA . ILE A 1 237 ? -17.203 -19.062 7.125 1 96.38 237 ILE A CA 1
ATOM 1839 C C . ILE A 1 237 ? -16.125 -18.812 8.188 1 96.38 237 ILE A C 1
ATOM 1841 O O . ILE A 1 237 ? -16.297 -17.953 9.047 1 96.38 237 ILE A O 1
ATOM 1845 N N . ASP A 1 238 ? -14.969 -19.531 8.109 1 95.5 238 ASP A N 1
ATOM 1846 C CA . ASP A 1 238 ? -13.922 -19.375 9.109 1 95.5 238 ASP A CA 1
ATOM 1847 C C . ASP A 1 238 ? -12.57 -19.094 8.453 1 95.5 238 ASP A C 1
ATOM 1849 O O . ASP A 1 238 ? -11.523 -19.266 9.078 1 95.5 238 ASP A O 1
ATOM 1853 N N . THR A 1 239 ? -12.594 -18.781 7.18 1 96.44 239 THR A N 1
ATOM 1854 C CA . THR A 1 239 ? -11.375 -18.406 6.473 1 96.44 239 THR A CA 1
ATOM 1855 C C . THR A 1 239 ? -11.398 -16.906 6.133 1 96.44 239 THR A C 1
ATOM 1857 O O . THR A 1 239 ? -12.469 -16.328 5.961 1 96.44 239 THR A O 1
ATOM 1860 N N . GLU A 1 240 ? -10.258 -16.375 6.023 1 97.94 240 GLU A N 1
ATOM 1861 C CA . GLU A 1 240 ? -10.133 -14.922 5.949 1 97.94 240 GLU A CA 1
ATOM 1862 C C . GLU A 1 240 ? -10.484 -14.414 4.555 1 97.94 240 GLU A C 1
ATOM 1864 O O . GLU A 1 240 ? -10.172 -15.055 3.551 1 97.94 240 GLU A O 1
ATOM 1869 N N . ASP A 1 241 ? -11.141 -13.219 4.484 1 98.06 241 ASP A N 1
ATOM 1870 C CA . ASP A 1 241 ? -11.438 -12.492 3.252 1 98.06 241 ASP A CA 1
ATOM 1871 C C . ASP A 1 241 ? -10.289 -11.562 2.869 1 98.06 241 ASP A C 1
ATOM 1873 O O . ASP A 1 241 ? -10.141 -11.195 1.702 1 98.06 241 ASP A O 1
ATOM 1877 N N . ALA A 1 242 ? -9.602 -11.164 3.877 1 98.56 242 ALA A N 1
ATOM 1878 C CA . ALA A 1 242 ? -8.547 -10.164 3.707 1 98.56 242 ALA A CA 1
ATOM 1879 C C . ALA A 1 242 ? -7.492 -10.289 4.805 1 98.56 242 ALA A C 1
ATOM 1881 O O . ALA A 1 242 ? -7.703 -10.984 5.801 1 98.56 242 ALA A O 1
ATOM 1882 N N . GLY A 1 243 ? -6.383 -9.648 4.543 1 98.38 243 GLY A N 1
ATOM 1883 C CA . GLY A 1 243 ? -5.328 -9.648 5.543 1 98.38 243 GLY A CA 1
ATOM 1884 C C . GLY A 1 243 ? -4.266 -8.594 5.289 1 98.38 243 GLY A C 1
ATOM 1885 O O . GLY A 1 243 ? -4.043 -8.195 4.145 1 98.38 243 GLY A O 1
ATOM 1886 N N . ASN A 1 244 ? -3.697 -8.109 6.375 1 98.88 244 ASN A N 1
ATOM 1887 C CA . ASN A 1 244 ? -2.529 -7.234 6.391 1 98.88 244 ASN A CA 1
ATOM 1888 C C . ASN A 1 244 ? -1.311 -7.938 6.984 1 98.88 244 ASN A C 1
ATOM 1890 O O . ASN A 1 244 ? -1.411 -8.586 8.023 1 98.88 244 ASN A O 1
ATOM 1894 N N . VAL A 1 245 ? -0.149 -7.793 6.289 1 98.94 245 VAL A N 1
ATOM 1895 C CA . VAL A 1 245 ? 0.992 -8.594 6.715 1 98.94 245 VAL A CA 1
ATOM 1896 C C . VAL A 1 245 ? 2.258 -7.742 6.699 1 98.94 245 VAL A C 1
ATOM 1898 O O . VAL A 1 245 ? 2.539 -7.055 5.715 1 98.94 245 VAL A O 1
ATOM 1901 N N . LEU A 1 246 ? 2.994 -7.711 7.801 1 98.88 246 LEU A N 1
ATOM 1902 C CA . LEU A 1 246 ? 4.375 -7.234 7.836 1 98.88 246 LEU A CA 1
ATOM 1903 C C . LEU A 1 246 ? 5.344 -8.359 7.484 1 98.88 246 LEU A C 1
ATOM 1905 O O . LEU A 1 246 ? 5.145 -9.508 7.891 1 98.88 246 LEU A O 1
ATOM 1909 N N . VAL A 1 247 ? 6.375 -8.016 6.719 1 98.88 247 VAL A N 1
ATOM 1910 C CA . VAL A 1 247 ? 7.352 -9.031 6.328 1 98.88 247 VAL A CA 1
ATOM 1911 C C . VAL A 1 247 ? 8.766 -8.492 6.559 1 98.88 247 VAL A C 1
ATOM 1913 O O . VAL A 1 247 ? 9.008 -7.293 6.438 1 98.88 247 VAL A O 1
ATOM 1916 N N . GLN A 1 248 ? 9.68 -9.359 6.871 1 98.81 248 GLN A N 1
ATOM 1917 C CA . GLN A 1 248 ? 11.109 -9.102 6.891 1 98.81 248 GLN A CA 1
ATOM 1918 C C . GLN A 1 248 ? 11.867 -10.117 6.035 1 98.81 248 GLN A C 1
ATOM 1920 O O . GLN A 1 248 ? 11.57 -11.312 6.078 1 98.81 248 GLN A O 1
ATOM 1925 N N . PHE A 1 249 ? 12.758 -9.641 5.219 1 98.56 249 PHE A N 1
ATOM 1926 C CA . PHE A 1 249 ? 13.539 -10.469 4.309 1 98.56 249 PHE A CA 1
ATOM 1927 C C . PHE A 1 249 ? 14.883 -10.836 4.93 1 98.56 249 PHE A C 1
ATOM 1929 O O . PHE A 1 249 ? 15.32 -10.203 5.891 1 98.56 249 PHE A O 1
ATOM 1936 N N . ALA A 1 250 ? 15.555 -11.766 4.367 1 98.19 250 ALA A N 1
ATOM 1937 C CA . ALA A 1 250 ? 16.797 -12.336 4.887 1 98.19 250 ALA A CA 1
ATOM 1938 C C . ALA A 1 250 ? 17.906 -11.281 4.941 1 98.19 250 ALA A C 1
ATOM 1940 O O . ALA A 1 250 ? 18.766 -11.32 5.824 1 98.19 250 ALA A O 1
ATOM 1941 N N . ASP A 1 251 ? 17.859 -10.344 4.039 1 96.75 251 ASP A N 1
ATOM 1942 C CA . ASP A 1 251 ? 18.922 -9.352 3.975 1 96.75 251 ASP A CA 1
ATOM 1943 C C . ASP A 1 251 ? 18.609 -8.148 4.859 1 96.75 251 ASP A C 1
ATOM 1945 O O . ASP A 1 251 ? 19.312 -7.137 4.812 1 96.75 251 ASP A O 1
ATOM 1949 N N . GLY A 1 252 ? 17.531 -8.203 5.535 1 96.5 252 GLY A N 1
ATOM 1950 C CA . GLY A 1 252 ? 17.172 -7.125 6.449 1 96.5 252 GLY A CA 1
ATOM 1951 C C . GLY A 1 252 ? 16.141 -6.172 5.883 1 96.5 252 GLY A C 1
ATOM 1952 O O . GLY A 1 252 ? 15.625 -5.316 6.602 1 96.5 252 GLY A O 1
ATOM 1953 N N . THR A 1 253 ? 15.836 -6.281 4.613 1 97.69 253 THR A N 1
ATOM 1954 C CA . THR A 1 253 ? 14.789 -5.469 4.016 1 97.69 253 THR A CA 1
ATOM 1955 C C . THR A 1 253 ? 13.445 -5.727 4.703 1 97.69 253 THR A C 1
ATOM 1957 O O . THR A 1 253 ? 13.102 -6.871 4.996 1 97.69 253 THR A O 1
ATOM 1960 N N . LYS A 1 254 ? 12.773 -4.641 5.023 1 98.5 254 LYS A N 1
ATOM 1961 C CA . LYS A 1 254 ? 11.461 -4.738 5.656 1 98.5 254 LYS A CA 1
ATOM 1962 C C . LYS A 1 254 ? 10.352 -4.348 4.684 1 98.5 254 LYS A C 1
ATOM 1964 O O . LYS A 1 254 ? 10.578 -3.582 3.746 1 98.5 254 LYS A O 1
ATOM 1969 N N . GLY A 1 255 ? 9.195 -4.898 4.91 1 98.44 255 GLY A N 1
ATOM 1970 C CA . GLY A 1 255 ? 8.102 -4.57 4.012 1 98.44 255 GLY A CA 1
ATOM 1971 C C . GLY A 1 255 ? 6.734 -4.91 4.582 1 98.44 255 GLY A C 1
ATOM 1972 O O . GLY A 1 255 ? 6.613 -5.207 5.773 1 98.44 255 GLY A O 1
ATOM 1973 N N . MET A 1 256 ? 5.727 -4.719 3.754 1 98.88 256 MET A N 1
ATOM 1974 C CA . MET A 1 256 ? 4.34 -5.031 4.09 1 98.88 256 MET A CA 1
ATOM 1975 C C . MET A 1 256 ? 3.523 -5.301 2.828 1 98.88 256 MET A C 1
ATOM 1977 O O . MET A 1 256 ? 3.854 -4.805 1.751 1 98.88 256 MET A O 1
ATOM 1981 N N . PHE A 1 257 ? 2.469 -6.07 2.975 1 98.88 257 PHE A N 1
ATOM 1982 C CA . PHE A 1 257 ? 1.504 -6.258 1.897 1 98.88 257 PHE A CA 1
ATOM 1983 C C . PHE A 1 257 ? 0.121 -6.566 2.457 1 98.88 257 PHE A C 1
ATOM 1985 O O . PHE A 1 257 ? -0.011 -6.969 3.615 1 98.88 257 PHE A O 1
ATOM 1992 N N . ASN A 1 258 ? -0.876 -6.277 1.636 1 98.75 258 ASN A N 1
ATOM 1993 C CA . ASN A 1 258 ? -2.229 -6.691 1.992 1 98.75 258 ASN A CA 1
ATOM 1994 C C . ASN A 1 258 ? -2.867 -7.531 0.888 1 98.75 258 ASN A C 1
ATOM 1996 O O . ASN A 1 258 ? -2.457 -7.453 -0.271 1 98.75 258 ASN A O 1
ATOM 2000 N N . VAL A 1 259 ? -3.773 -8.352 1.284 1 98.69 259 VAL A N 1
ATOM 2001 C CA . VAL A 1 259 ? -4.613 -9.094 0.351 1 98.69 259 VAL A CA 1
ATOM 2002 C C . VAL A 1 259 ? -6.086 -8.844 0.674 1 98.69 259 VAL A C 1
ATOM 2004 O O . VAL A 1 259 ? -6.441 -8.609 1.831 1 98.69 259 VAL A O 1
ATOM 2007 N N . SER A 1 260 ? -6.859 -8.906 -0.375 1 98.81 260 SER A N 1
ATOM 2008 C CA . SER A 1 260 ? -8.297 -8.766 -0.2 1 98.81 260 SER A CA 1
ATOM 2009 C C . SER A 1 260 ? -9.062 -9.383 -1.369 1 98.81 260 SER A C 1
ATOM 2011 O O . SER A 1 260 ? -8.656 -9.242 -2.525 1 98.81 260 SER A O 1
ATOM 2013 N N . GLN A 1 261 ? -10.086 -10.086 -1.014 1 98.44 261 GLN A N 1
ATOM 2014 C CA . GLN A 1 261 ? -11.023 -10.539 -2.039 1 98.44 261 GLN A CA 1
ATOM 2015 C C . GLN A 1 261 ? -12.344 -9.789 -1.945 1 98.44 261 GLN A C 1
ATOM 2017 O O . GLN A 1 261 ? -13.359 -10.234 -2.484 1 98.44 261 GLN A O 1
ATOM 2022 N N . VAL A 1 262 ? -12.305 -8.656 -1.167 1 98.38 262 VAL A N 1
ATOM 2023 C CA . VAL A 1 262 ? -13.531 -7.914 -0.902 1 98.38 262 VAL A CA 1
ATOM 2024 C C . VAL A 1 262 ? -13.297 -6.422 -1.125 1 98.38 262 VAL A C 1
ATOM 2026 O O . VAL A 1 262 ? -13.867 -5.582 -0.423 1 98.38 262 VAL A O 1
ATOM 2029 N N . THR A 1 263 ? -12.445 -6 -1.986 1 98.75 263 THR A N 1
ATOM 2030 C CA . THR A 1 263 ? -12.164 -4.605 -2.299 1 98.75 263 THR A CA 1
ATOM 2031 C C . THR A 1 263 ? -12.789 -4.211 -3.631 1 98.75 263 THR A C 1
ATOM 2033 O O . THR A 1 263 ? -12.219 -4.465 -4.695 1 98.75 263 THR A O 1
ATOM 2036 N N . ALA A 1 264 ? -13.914 -3.539 -3.562 1 98.62 264 ALA A N 1
ATOM 2037 C CA . ALA A 1 264 ? -14.711 -3.203 -4.738 1 98.62 264 ALA A CA 1
ATOM 2038 C C . ALA A 1 264 ? -13.883 -2.438 -5.766 1 98.62 264 ALA A C 1
ATOM 2040 O O . ALA A 1 264 ? -13.18 -1.479 -5.418 1 98.62 264 ALA A O 1
ATOM 2041 N N . GLY A 1 265 ? -13.969 -2.857 -6.996 1 98.5 265 GLY A N 1
ATOM 2042 C CA . GLY A 1 265 ? -13.336 -2.15 -8.102 1 98.5 265 GLY A CA 1
ATOM 2043 C C . GLY A 1 265 ? -11.961 -2.688 -8.445 1 98.5 265 GLY A C 1
ATOM 2044 O O . GLY A 1 265 ? -11.422 -2.395 -9.516 1 98.5 265 GLY A O 1
ATOM 2045 N N . LYS A 1 266 ? -11.312 -3.328 -7.516 1 98.56 266 LYS A N 1
ATOM 2046 C CA . LYS A 1 266 ? -10.07 -4.039 -7.812 1 98.56 266 LYS A CA 1
ATOM 2047 C C . LYS A 1 266 ? -10.352 -5.457 -8.289 1 98.56 266 LYS A C 1
ATOM 2049 O O . LYS A 1 266 ? -10.961 -6.254 -7.574 1 98.56 266 LYS A O 1
ATOM 2054 N N . LYS A 1 267 ? -9.898 -5.785 -9.453 1 97.5 267 LYS A N 1
ATOM 2055 C CA . LYS A 1 267 ? -10.305 -7.039 -10.078 1 97.5 267 LYS A CA 1
ATOM 2056 C C . LYS A 1 267 ? -9.219 -8.102 -9.922 1 97.5 267 LYS A C 1
ATOM 2058 O O . LYS A 1 267 ? -9.516 -9.25 -9.562 1 97.5 267 LYS A O 1
ATOM 2063 N N . ASN A 1 268 ? -8.078 -7.848 -10.156 1 97.31 268 ASN A N 1
ATOM 2064 C CA . ASN A 1 268 ? -6.887 -8.688 -10.031 1 97.31 268 ASN A CA 1
ATOM 2065 C C . ASN A 1 268 ? -5.629 -7.844 -9.836 1 97.31 268 ASN A C 1
ATOM 2067 O O . ASN A 1 268 ? -4.652 -7.996 -10.57 1 97.31 268 ASN A O 1
ATOM 2071 N N . TYR A 1 269 ? -5.688 -7.074 -8.781 1 98.5 269 TYR A N 1
ATOM 2072 C CA . TYR A 1 269 ? -4.707 -6.012 -8.602 1 98.5 269 TYR A CA 1
ATOM 2073 C C . TYR A 1 269 ? -3.525 -6.496 -7.77 1 98.5 269 TYR A C 1
ATOM 2075 O O . TYR A 1 269 ? -3.4 -6.148 -6.59 1 98.5 269 TYR A O 1
ATOM 2083 N N . LEU A 1 270 ? -2.656 -7.285 -8.344 1 98.81 270 LEU A N 1
ATOM 2084 C CA . LEU A 1 270 ? -1.332 -7.562 -7.793 1 98.81 270 LEU A CA 1
ATOM 2085 C C . LEU A 1 270 ? -0.375 -6.406 -8.07 1 98.81 270 LEU A C 1
ATOM 2087 O O . LEU A 1 270 ? -0.226 -5.984 -9.219 1 98.81 270 LEU A O 1
ATOM 2091 N N . HIS A 1 271 ? 0.267 -5.887 -6.996 1 98.81 271 HIS A N 1
ATOM 2092 C CA . HIS A 1 271 ? 1.151 -4.746 -7.203 1 98.81 271 HIS A CA 1
ATOM 2093 C C . HIS A 1 271 ? 2.275 -4.727 -6.172 1 98.81 271 HIS A C 1
ATOM 2095 O O . HIS A 1 271 ? 2.15 -5.32 -5.102 1 98.81 271 HIS A O 1
ATOM 2101 N N . PHE A 1 272 ? 3.371 -4.078 -6.535 1 98.75 272 PHE A N 1
ATOM 2102 C CA . PHE A 1 272 ? 4.457 -3.908 -5.578 1 98.75 272 PHE A CA 1
ATOM 2103 C C . PHE A 1 272 ? 5.168 -2.578 -5.801 1 98.75 272 PHE A C 1
ATOM 2105 O O . PHE A 1 272 ? 5.109 -2.012 -6.895 1 98.75 272 PHE A O 1
ATOM 2112 N N . THR A 1 273 ? 5.715 -2.031 -4.836 1 98.88 273 THR A N 1
ATOM 2113 C CA . THR A 1 273 ? 6.688 -0.946 -4.789 1 98.88 273 THR A CA 1
ATOM 2114 C C . THR A 1 273 ? 7.977 -1.405 -4.113 1 98.88 273 THR A C 1
ATOM 2116 O O . THR A 1 273 ? 7.953 -1.861 -2.967 1 98.88 273 THR A O 1
ATOM 2119 N N . ILE A 1 274 ? 9.023 -1.321 -4.809 1 98.81 274 ILE A N 1
ATOM 2120 C CA . ILE A 1 274 ? 10.32 -1.679 -4.258 1 98.81 274 ILE A CA 1
ATOM 2121 C C . ILE A 1 274 ? 11.234 -0.453 -4.254 1 98.81 274 ILE A C 1
ATOM 2123 O O . ILE A 1 274 ? 11.625 0.041 -5.316 1 98.81 274 ILE A O 1
ATOM 2127 N N . SER A 1 275 ? 11.539 0.008 -3.082 1 98.75 275 SER A N 1
ATOM 2128 C CA . SER A 1 275 ? 12.453 1.13 -2.918 1 98.75 275 SER A CA 1
ATOM 2129 C C . SER A 1 275 ? 13.906 0.657 -2.875 1 98.75 275 SER A C 1
ATOM 2131 O O . SER A 1 275 ? 14.234 -0.271 -2.133 1 98.75 275 SER A O 1
ATOM 2133 N N . LEU A 1 276 ? 14.648 1.272 -3.693 1 98.25 276 LEU A N 1
ATOM 2134 C CA . LEU A 1 276 ? 16.078 0.97 -3.775 1 98.25 276 LEU A CA 1
ATOM 2135 C C . LEU A 1 276 ? 16.906 2.217 -3.514 1 98.25 276 LEU A C 1
ATOM 2137 O O . LEU A 1 276 ? 16.375 3.332 -3.496 1 98.25 276 LEU A O 1
ATOM 2141 N N . SER A 1 277 ? 18.234 2.014 -3.35 1 96.56 277 SER A N 1
ATOM 2142 C CA . SER A 1 277 ? 19.109 3.125 -2.99 1 96.56 277 SER A CA 1
ATOM 2143 C C . SER A 1 277 ? 19.25 4.105 -4.148 1 96.56 277 SER A C 1
ATOM 2145 O O . SER A 1 277 ? 19.625 5.266 -3.941 1 96.56 277 SER A O 1
ATOM 2147 N N . GLU A 1 278 ? 18.969 3.684 -5.363 1 96.38 278 GLU A N 1
ATOM 2148 C CA . GLU A 1 278 ? 19.141 4.574 -6.504 1 96.38 278 GLU A CA 1
ATOM 2149 C C . GLU A 1 278 ? 17.875 4.648 -7.348 1 96.38 278 GLU A C 1
ATOM 2151 O O . GLU A 1 278 ? 17.938 4.969 -8.539 1 96.38 278 GLU A O 1
ATOM 2156 N N . GLY A 1 279 ? 16.797 4.348 -6.734 1 97.94 279 GLY A N 1
ATOM 2157 C CA . GLY A 1 279 ? 15.539 4.418 -7.457 1 97.94 279 GLY A CA 1
ATOM 2158 C C . GLY A 1 279 ? 14.422 3.637 -6.789 1 97.94 279 GLY A C 1
ATOM 2159 O O . GLY A 1 279 ? 14.594 3.129 -5.68 1 97.94 279 GLY A O 1
ATOM 2160 N N . THR A 1 280 ? 13.273 3.672 -7.426 1 98.81 280 THR A N 1
ATOM 2161 C CA . THR A 1 280 ? 12.109 2.91 -6.996 1 98.81 280 THR A CA 1
ATOM 2162 C C . THR A 1 280 ? 11.438 2.236 -8.188 1 98.81 280 THR A C 1
ATOM 2164 O O . THR A 1 280 ? 11.367 2.812 -9.281 1 98.81 280 THR A O 1
ATOM 2167 N N . LEU A 1 281 ? 11 1.017 -8.023 1 98.88 281 LEU A N 1
ATOM 2168 C CA . LEU A 1 281 ? 10.258 0.302 -9.055 1 98.88 281 LEU A CA 1
ATOM 2169 C C . LEU A 1 281 ? 8.828 0.023 -8.594 1 98.88 281 LEU A C 1
ATOM 2171 O O . LEU A 1 281 ? 8.609 -0.437 -7.473 1 98.88 281 LEU A O 1
ATOM 2175 N N . GLU A 1 282 ? 7.844 0.39 -9.438 1 98.81 282 GLU A N 1
ATOM 2176 C CA . GLU A 1 282 ? 6.445 0.054 -9.195 1 98.81 282 GLU A CA 1
ATOM 2177 C C . GLU A 1 282 ? 5.832 -0.661 -10.398 1 98.81 282 GLU A C 1
ATOM 2179 O O . GLU A 1 282 ? 6.066 -0.274 -11.547 1 98.81 282 GLU A O 1
ATOM 2184 N N . TRP A 1 283 ? 5.105 -1.686 -10.078 1 98.75 283 TRP A N 1
ATOM 2185 C CA . TRP A 1 283 ? 4.402 -2.475 -11.078 1 98.75 283 TRP A CA 1
ATOM 2186 C C . TRP A 1 283 ? 3.047 -2.936 -10.562 1 98.75 283 TRP A C 1
ATOM 2188 O O . TRP A 1 283 ? 2.885 -3.188 -9.367 1 98.75 283 TRP A O 1
ATOM 2198 N N . ASP A 1 284 ? 2.068 -3.01 -11.453 1 97.94 284 ASP A N 1
ATOM 2199 C CA . ASP A 1 284 ? 0.806 -3.65 -11.094 1 97.94 284 ASP A CA 1
ATOM 2200 C C . ASP A 1 284 ? 0.264 -4.48 -12.258 1 97.94 284 ASP A C 1
ATOM 2202 O O . ASP A 1 284 ? 0.469 -4.133 -13.422 1 97.94 284 ASP A O 1
ATOM 2206 N N . GLN A 1 285 ? -0.404 -5.527 -11.945 1 98.25 285 GLN A N 1
ATOM 2207 C CA . GLN A 1 285 ? -0.864 -6.52 -12.914 1 98.25 285 GLN A CA 1
ATOM 2208 C C . GLN A 1 285 ? -1.981 -5.957 -13.789 1 98.25 285 GLN A C 1
ATOM 2210 O O . GLN A 1 285 ? -2.207 -6.441 -14.898 1 98.25 285 GLN A O 1
ATOM 2215 N N . GLU A 1 286 ? -2.75 -4.945 -13.312 1 97.5 286 GLU A N 1
ATOM 2216 C CA . GLU A 1 286 ? -3.861 -4.406 -14.094 1 97.5 286 GLU A CA 1
ATOM 2217 C C . GLU A 1 286 ? -3.361 -3.494 -15.211 1 97.5 286 GLU A C 1
ATOM 2219 O O . GLU A 1 286 ? -4.117 -3.148 -16.125 1 97.5 286 GLU A O 1
ATOM 2224 N N . GLU A 1 287 ? -2.096 -3.096 -15.188 1 97.25 287 GLU A N 1
ATOM 2225 C CA . GLU A 1 287 ? -1.351 -2.438 -16.266 1 97.25 287 GLU A CA 1
ATOM 2226 C C . GLU A 1 287 ? 0.017 -3.086 -16.453 1 97.25 287 GLU A C 1
ATOM 2228 O O . GLU A 1 287 ? 1.048 -2.424 -16.328 1 97.25 287 GLU A O 1
ATOM 2233 N N . PRO A 1 288 ? -0.041 -4.328 -16.859 1 97.75 288 PRO A N 1
ATOM 2234 C CA . PRO A 1 288 ? 1.154 -5.168 -16.75 1 97.75 288 PRO A CA 1
ATOM 2235 C C . PRO A 1 288 ? 2.246 -4.781 -17.734 1 97.75 288 PRO A C 1
ATOM 2237 O O . PRO A 1 288 ? 3.375 -5.27 -17.641 1 97.75 288 PRO A O 1
ATOM 2240 N N . ASN A 1 289 ? 1.933 -3.859 -18.719 1 98.25 289 ASN A N 1
ATOM 2241 C CA . ASN A 1 289 ? 2.898 -3.516 -19.766 1 98.25 289 ASN A CA 1
ATOM 2242 C C . ASN A 1 289 ? 3.604 -2.197 -19.453 1 98.25 289 ASN A C 1
ATOM 2244 O O . ASN A 1 289 ? 4.172 -1.572 -20.359 1 98.25 289 ASN A O 1
ATOM 2248 N N . ARG A 1 290 ? 3.5 -1.786 -18.203 1 98 290 ARG A N 1
ATOM 2249 C CA . ARG A 1 290 ? 4.184 -0.585 -17.75 1 98 290 ARG A CA 1
ATOM 2250 C C . ARG A 1 290 ? 4.953 -0.859 -16.453 1 98 290 ARG A C 1
ATOM 2252 O O . ARG A 1 290 ? 4.473 -1.587 -15.586 1 98 290 ARG A O 1
ATOM 2259 N N . LEU A 1 291 ? 6.117 -0.302 -16.375 1 98.56 291 LEU A N 1
ATOM 2260 C CA . LEU A 1 291 ? 6.922 -0.282 -15.164 1 98.56 291 LEU A CA 1
ATOM 2261 C C . LEU A 1 291 ? 7.305 1.146 -14.789 1 98.56 291 LEU A C 1
ATOM 2263 O O . LEU A 1 291 ? 7.953 1.845 -15.57 1 98.56 291 LEU A O 1
ATOM 2267 N N . TRP A 1 292 ? 6.828 1.59 -13.641 1 98.75 292 TRP A N 1
ATOM 2268 C CA . TRP A 1 292 ? 7.156 2.922 -13.141 1 98.75 292 TRP A CA 1
ATOM 2269 C C . TRP A 1 292 ? 8.516 2.926 -12.453 1 98.75 292 TRP A C 1
ATOM 2271 O O . TRP A 1 292 ? 8.812 2.049 -11.641 1 98.75 292 TRP A O 1
ATOM 2281 N N . ILE A 1 293 ? 9.328 3.861 -12.789 1 98.69 293 ILE A N 1
ATOM 2282 C CA . ILE A 1 293 ? 10.672 4.012 -12.242 1 98.69 293 ILE A CA 1
ATOM 2283 C C . ILE A 1 293 ? 10.805 5.375 -11.57 1 98.69 293 ILE A C 1
ATOM 2285 O O . ILE A 1 293 ? 10.789 6.41 -12.242 1 98.69 293 ILE A O 1
ATOM 2289 N N . GLY A 1 294 ? 10.969 5.32 -10.273 1 98.62 294 GLY A N 1
ATOM 2290 C CA . GLY A 1 294 ? 11.125 6.551 -9.516 1 98.62 294 GLY A CA 1
ATOM 2291 C C . GLY A 1 294 ? 12.57 6.996 -9.391 1 98.62 294 GLY A C 1
ATOM 2292 O O . GLY A 1 294 ? 13.469 6.168 -9.227 1 98.62 294 GLY A O 1
ATOM 2293 N N . LYS A 1 295 ? 12.773 8.289 -9.492 1 97.88 295 LYS A N 1
ATOM 2294 C CA . LYS A 1 295 ? 14.109 8.875 -9.391 1 97.88 295 LYS A CA 1
ATOM 2295 C C . LYS A 1 295 ? 14.109 10.102 -8.477 1 97.88 295 LYS A C 1
ATOM 2297 O O . LYS A 1 295 ? 13.164 10.891 -8.5 1 97.88 295 LYS A O 1
ATOM 2302 N N . ARG A 1 296 ? 15.195 10.211 -7.688 1 96.12 296 ARG A N 1
ATOM 2303 C CA . ARG A 1 296 ? 15.305 11.344 -6.781 1 96.12 296 ARG A CA 1
ATOM 2304 C C . ARG A 1 296 ? 15.727 12.602 -7.535 1 96.12 296 ARG A C 1
ATOM 2306 O O . ARG A 1 296 ? 15.133 13.672 -7.355 1 96.12 296 ARG A O 1
ATOM 2313 N N . ASN A 1 297 ? 16.703 12.516 -8.367 1 94.94 297 ASN A N 1
ATOM 2314 C CA . ASN A 1 297 ? 17.344 13.703 -8.938 1 94.94 297 ASN A CA 1
ATOM 2315 C C . ASN A 1 297 ? 17.016 13.844 -10.422 1 94.94 297 ASN A C 1
ATOM 2317 O O . ASN A 1 297 ? 17.625 14.664 -11.117 1 94.94 297 ASN A O 1
ATOM 2321 N N . HIS A 1 298 ? 16.203 13 -10.984 1 95.56 298 HIS A N 1
ATOM 2322 C CA . HIS A 1 298 ? 15.734 13.031 -12.367 1 95.56 298 HIS A CA 1
ATOM 2323 C C . HIS A 1 298 ? 14.227 12.828 -12.445 1 95.56 298 HIS A C 1
ATOM 2325 O O . HIS A 1 298 ? 13.594 12.445 -11.461 1 95.56 298 HIS A O 1
ATOM 2331 N N . GLU A 1 299 ? 13.727 13.109 -13.578 1 97.19 299 GLU A N 1
ATOM 2332 C CA . GLU A 1 299 ? 12.32 12.805 -13.797 1 97.19 299 GLU A CA 1
ATOM 2333 C C . GLU A 1 299 ? 12.031 11.32 -13.609 1 97.19 299 GLU A C 1
ATOM 2335 O O . GLU A 1 299 ? 12.859 10.477 -13.961 1 97.19 299 GLU A O 1
ATOM 2340 N N . ASN A 1 300 ? 10.859 11.047 -12.984 1 98.12 300 ASN A N 1
ATOM 2341 C CA . ASN A 1 300 ? 10.406 9.664 -13.016 1 98.12 300 ASN A CA 1
ATOM 2342 C C . ASN A 1 300 ? 10.219 9.164 -14.445 1 98.12 300 ASN A C 1
ATOM 2344 O O . ASN A 1 300 ? 10.078 9.961 -15.367 1 98.12 300 ASN A O 1
ATOM 2348 N N . GLN A 1 301 ? 10.258 7.875 -14.57 1 98.12 301 GLN A N 1
ATOM 2349 C CA . GLN A 1 301 ? 10.133 7.273 -15.898 1 98.12 301 GLN A CA 1
ATOM 2350 C C . GLN A 1 301 ? 9.078 6.176 -15.906 1 98.12 301 GLN A C 1
ATOM 2352 O O . GLN A 1 301 ? 8.773 5.586 -14.867 1 98.12 301 GLN A O 1
ATOM 2357 N N . ILE A 1 302 ? 8.461 6.02 -17.031 1 98.19 302 ILE A N 1
ATOM 2358 C CA . ILE A 1 302 ? 7.617 4.863 -17.312 1 98.19 302 ILE A CA 1
ATOM 2359 C C . ILE A 1 302 ? 8.234 4.027 -18.422 1 98.19 302 ILE A C 1
ATOM 2361 O O . ILE A 1 302 ? 8.367 4.496 -19.562 1 98.19 302 ILE A O 1
ATOM 2365 N N . LEU A 1 303 ? 8.609 2.838 -18.062 1 98 303 LEU A N 1
ATOM 2366 C CA . LEU A 1 303 ? 9.078 1.891 -19.078 1 98 303 LEU A CA 1
ATOM 2367 C C . LEU A 1 303 ? 7.918 1.096 -19.656 1 98 303 LEU A C 1
ATOM 2369 O O . LEU A 1 303 ? 7.211 0.398 -18.922 1 98 303 LEU A O 1
ATOM 2373 N N . MET A 1 304 ? 7.754 1.181 -20.938 1 97.38 304 MET A N 1
ATOM 2374 C CA . MET A 1 304 ? 6.723 0.422 -21.641 1 97.38 304 MET A CA 1
ATOM 2375 C C . MET A 1 304 ? 7.281 -0.894 -22.172 1 97.38 304 MET A C 1
ATOM 2377 O O . MET A 1 304 ? 8.453 -0.968 -22.547 1 97.38 304 MET A O 1
ATOM 2381 N N . LYS A 1 305 ? 6.418 -1.878 -22.188 1 97 305 LYS A N 1
ATOM 2382 C CA . LYS A 1 305 ? 6.824 -3.148 -22.781 1 97 305 LYS A CA 1
ATOM 2383 C C . LYS A 1 305 ? 7.215 -2.971 -24.234 1 97 305 LYS A C 1
ATOM 2385 O O . LYS A 1 305 ? 6.355 -2.727 -25.094 1 97 305 LYS A O 1
ATOM 2390 N N . ASP A 1 306 ? 8.375 -2.986 -24.531 1 96.5 306 ASP A N 1
ATOM 2391 C CA . ASP A 1 306 ? 9.062 -2.928 -25.812 1 96.5 306 ASP A CA 1
ATOM 2392 C C . ASP A 1 306 ? 10.336 -3.768 -25.797 1 96.5 306 ASP A C 1
ATOM 2394 O O . ASP A 1 306 ? 11.305 -3.416 -25.125 1 96.5 306 ASP A O 1
ATOM 2398 N N . PRO A 1 307 ? 10.234 -4.883 -26.578 1 95.81 307 PRO A N 1
ATOM 2399 C CA . PRO A 1 307 ? 11.391 -5.773 -26.562 1 95.81 307 PRO A CA 1
ATOM 2400 C C . PRO A 1 307 ? 12.711 -5.027 -26.734 1 95.81 307 PRO A C 1
ATOM 2402 O O . PRO A 1 307 ? 13.727 -5.414 -26.141 1 95.81 307 PRO A O 1
ATOM 2405 N N . ALA A 1 308 ? 12.758 -3.967 -27.453 1 95.06 308 ALA A N 1
ATOM 2406 C CA . ALA A 1 308 ? 13.969 -3.211 -27.734 1 95.06 308 ALA A CA 1
ATOM 2407 C C . ALA A 1 308 ? 14.477 -2.49 -26.5 1 95.06 308 ALA A C 1
ATOM 2409 O O . ALA A 1 308 ? 15.633 -2.066 -26.438 1 95.06 308 ALA A O 1
ATOM 2410 N N . LEU A 1 309 ? 13.656 -2.355 -25.516 1 96.31 309 LEU A N 1
ATOM 2411 C CA . LEU A 1 309 ? 14.016 -1.589 -24.328 1 96.31 309 LEU A CA 1
ATOM 2412 C C . LEU A 1 309 ? 14.258 -2.512 -23.141 1 96.31 309 LEU A C 1
ATOM 2414 O O . LEU A 1 309 ? 14.609 -2.051 -22.047 1 96.31 309 LEU A O 1
ATOM 2418 N N . LEU A 1 310 ? 14.117 -3.75 -23.281 1 97 310 LEU A N 1
ATOM 2419 C CA . LEU A 1 310 ? 14.203 -4.711 -22.188 1 97 310 LEU A CA 1
ATOM 2420 C C . LEU A 1 310 ? 15.555 -5.418 -22.203 1 97 310 LEU A C 1
ATOM 2422 O O . LEU A 1 310 ? 16.234 -5.465 -23.219 1 97 310 LEU A O 1
ATOM 2426 N N . SER A 1 311 ? 15.891 -5.93 -21 1 95.56 311 SER A N 1
ATOM 2427 C CA . SER A 1 311 ? 17.047 -6.816 -20.922 1 95.56 311 SER A CA 1
ATOM 2428 C C . SER A 1 311 ? 16.844 -8.07 -21.766 1 95.56 311 SER A C 1
ATOM 2430 O O . SER A 1 311 ? 15.727 -8.391 -22.156 1 95.56 311 SER A O 1
ATOM 2432 N N . LYS A 1 312 ? 17.922 -8.812 -21.953 1 92.5 312 LYS A N 1
ATOM 2433 C CA . LYS A 1 312 ? 17.859 -10.008 -22.797 1 92.5 312 LYS A CA 1
ATOM 2434 C C . LYS A 1 312 ? 16.906 -11.039 -22.219 1 92.5 312 LYS A C 1
ATOM 2436 O O . LYS A 1 312 ? 16.047 -11.57 -22.938 1 92.5 312 LYS A O 1
ATOM 2441 N N . LEU A 1 313 ? 16.969 -11.297 -20.984 1 91.81 313 LEU A N 1
ATOM 2442 C CA . LEU A 1 313 ? 16.125 -12.312 -20.359 1 91.81 313 LEU A CA 1
ATOM 2443 C C . LEU A 1 313 ? 14.664 -11.875 -20.375 1 91.81 313 LEU A C 1
ATOM 2445 O O . LEU A 1 313 ? 13.773 -12.68 -20.641 1 91.81 313 LEU A O 1
ATOM 2449 N N . SER A 1 314 ? 14.453 -10.578 -20.078 1 95.19 314 SER A N 1
ATOM 2450 C CA . SER A 1 314 ? 13.094 -10.055 -20.078 1 95.19 314 SER A CA 1
ATOM 2451 C C . SER A 1 314 ? 12.5 -10.055 -21.484 1 95.19 314 SER A C 1
ATOM 2453 O O . SER A 1 314 ? 11.297 -10.273 -21.656 1 95.19 314 SER A O 1
ATOM 2455 N N . ASN A 1 315 ? 13.359 -9.812 -22.406 1 95.25 315 ASN A N 1
ATOM 2456 C CA . ASN A 1 315 ? 12.938 -9.781 -23.812 1 95.25 315 ASN A CA 1
ATOM 2457 C C . ASN A 1 315 ? 12.391 -11.141 -24.25 1 95.25 315 ASN A C 1
ATOM 2459 O O . ASN A 1 315 ? 11.492 -11.203 -25.094 1 95.25 315 ASN A O 1
ATOM 2463 N N . ASP A 1 316 ? 12.883 -12.195 -23.656 1 93.44 316 ASP A N 1
ATOM 2464 C CA . ASP A 1 316 ? 12.438 -13.539 -23.984 1 93.44 316 ASP A CA 1
ATOM 2465 C C . ASP A 1 316 ? 10.961 -13.727 -23.641 1 93.44 316 ASP A C 1
ATOM 2467 O O . ASP A 1 316 ? 10.305 -14.625 -24.172 1 93.44 316 ASP A O 1
ATOM 2471 N N . TYR A 1 317 ? 10.461 -12.891 -22.766 1 95.88 317 TYR A N 1
ATOM 2472 C CA . TYR A 1 317 ? 9.07 -13.008 -22.328 1 95.88 317 TYR A CA 1
ATOM 2473 C C . TYR A 1 317 ? 8.164 -12.094 -23.141 1 95.88 317 TYR A C 1
ATOM 2475 O O . TYR A 1 317 ? 6.941 -12.102 -22.953 1 95.88 317 TYR A O 1
ATOM 2483 N N . ALA A 1 318 ? 8.703 -11.289 -23.984 1 96.75 318 ALA A N 1
ATOM 2484 C CA . ALA A 1 318 ? 7.941 -10.391 -24.844 1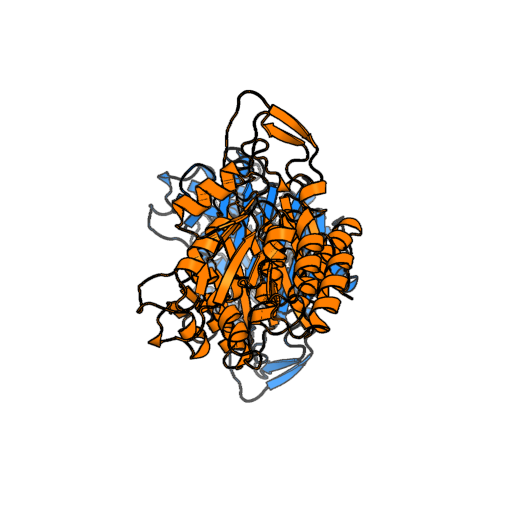 96.75 318 ALA A CA 1
ATOM 2485 C C . ALA A 1 318 ? 7.895 -10.922 -26.281 1 96.75 318 ALA A C 1
ATOM 2487 O O . ALA A 1 318 ? 8.922 -10.984 -26.953 1 96.75 318 ALA A O 1
ATOM 2488 N N . HIS A 1 319 ? 6.691 -11.188 -26.766 1 96.31 319 HIS A N 1
ATOM 2489 C CA . HIS A 1 319 ? 6.59 -11.938 -28 1 96.31 319 HIS A CA 1
ATOM 2490 C C . HIS A 1 319 ? 6.152 -11.047 -29.156 1 96.31 319 HIS A C 1
ATOM 2492 O O . HIS A 1 319 ? 6.172 -11.461 -30.312 1 96.31 319 HIS A O 1
ATOM 2498 N N . PHE A 1 320 ? 5.719 -9.875 -28.859 1 95.62 320 PHE A N 1
ATOM 2499 C CA . PHE A 1 320 ? 5.207 -8.969 -29.891 1 95.62 320 PHE A CA 1
ATOM 2500 C C . PHE A 1 320 ? 5.918 -7.621 -29.812 1 95.62 320 PHE A C 1
ATOM 2502 O O . PHE A 1 320 ? 6.477 -7.262 -28.781 1 95.62 320 PHE A O 1
ATOM 2509 N N . PRO A 1 321 ? 5.871 -6.863 -30.891 1 94 321 PRO A N 1
ATOM 2510 C CA . PRO A 1 321 ? 6.555 -5.566 -30.938 1 94 321 PRO A CA 1
ATOM 2511 C C . PRO A 1 321 ? 6.012 -4.582 -29.906 1 94 321 PRO A C 1
ATOM 2513 O O . PRO A 1 321 ? 4.945 -4.812 -29.328 1 94 321 PRO A O 1
ATOM 2516 N N . GLY A 1 322 ? 6.879 -3.547 -29.766 1 92.81 322 GLY A N 1
ATOM 2517 C CA . GLY A 1 322 ? 6.477 -2.502 -28.828 1 92.81 322 GLY A CA 1
ATOM 2518 C C . GLY A 1 322 ? 5.082 -1.968 -29.109 1 92.81 322 GLY A C 1
ATOM 2519 O O . GLY A 1 322 ? 4.711 -1.744 -30.266 1 92.81 322 GLY A O 1
ATOM 2520 N N . GLY A 1 323 ? 4.367 -1.856 -28.016 1 89.38 323 GLY A N 1
ATOM 2521 C CA . GLY A 1 323 ? 3.031 -1.297 -28.141 1 89.38 323 GLY A CA 1
ATOM 2522 C C . GLY A 1 323 ? 1.955 -2.352 -28.312 1 89.38 323 GLY A C 1
ATOM 2523 O O . GLY A 1 323 ? 0.767 -2.068 -28.141 1 89.38 323 GLY A O 1
ATOM 2524 N N . HIS A 1 324 ? 2.316 -3.551 -28.688 1 94.69 324 HIS A N 1
ATOM 2525 C CA . HIS A 1 324 ? 1.385 -4.672 -28.719 1 94.69 324 HIS A CA 1
ATOM 2526 C C . HIS A 1 324 ? 1.274 -5.34 -27.359 1 94.69 324 HIS A C 1
ATOM 2528 O O . HIS A 1 324 ? 2.123 -6.152 -26.984 1 94.69 324 HIS A O 1
ATOM 2534 N N . GLN A 1 325 ? 0.231 -5.035 -26.703 1 94.44 325 GLN A N 1
ATOM 2535 C CA . GLN A 1 325 ? 0.095 -5.359 -25.297 1 94.44 325 GLN A CA 1
ATOM 2536 C C . GLN A 1 325 ? -0.14 -6.855 -25.094 1 94.44 325 GLN A C 1
ATOM 2538 O O . GLN A 1 325 ? -0.811 -7.496 -25.906 1 94.44 325 GLN A O 1
ATOM 2543 N N . GLU A 1 326 ? 0.473 -7.391 -24.156 1 95.5 326 GLU A N 1
ATOM 2544 C CA . GLU A 1 326 ? 0.289 -8.766 -23.719 1 95.5 326 GLU A CA 1
ATOM 2545 C C . GLU A 1 326 ? -0.231 -8.82 -22.281 1 95.5 326 GLU A C 1
ATOM 2547 O O . GLU A 1 326 ? -0.12 -7.84 -21.547 1 95.5 326 GLU A O 1
ATOM 2552 N N . GLY A 1 327 ? -0.884 -9.953 -21.969 1 95.62 327 GLY A N 1
ATOM 2553 C CA . GLY A 1 327 ? -1.556 -10.008 -20.672 1 95.62 327 GLY A CA 1
ATOM 2554 C C . GLY A 1 327 ? -1.374 -11.336 -19.969 1 95.62 327 GLY A C 1
ATOM 2555 O O . GLY A 1 327 ? -0.357 -12.008 -20.156 1 95.62 327 GLY A O 1
ATOM 2556 N N . TRP A 1 328 ? -2.307 -11.664 -19.094 1 96.5 328 TRP A N 1
ATOM 2557 C CA . TRP A 1 328 ? -2.229 -12.781 -18.156 1 96.5 328 TRP A CA 1
ATOM 2558 C C . TRP A 1 328 ? -2.039 -14.102 -18.906 1 96.5 328 TRP A C 1
ATOM 2560 O O . TRP A 1 328 ? -1.22 -14.938 -18.5 1 96.5 328 TRP A O 1
ATOM 2570 N N . PRO A 1 329 ? -2.717 -14.383 -20.047 1 96.62 329 PRO A N 1
ATOM 2571 C CA . PRO A 1 329 ? -2.486 -15.648 -20.75 1 96.62 329 PRO A CA 1
ATOM 2572 C C . PRO A 1 329 ? -1.06 -15.773 -21.281 1 96.62 329 PRO A C 1
ATOM 2574 O O . PRO A 1 329 ? -0.536 -16.891 -21.391 1 96.62 329 PRO A O 1
ATOM 2577 N N . ASP A 1 330 ? -0.494 -14.625 -21.609 1 97.31 330 ASP A N 1
ATOM 2578 C CA . ASP A 1 330 ? 0.876 -14.641 -22.109 1 97.31 330 ASP A CA 1
ATOM 2579 C C . ASP A 1 330 ? 1.87 -14.93 -20.984 1 97.31 330 ASP A C 1
ATOM 2581 O O . ASP A 1 330 ? 2.904 -15.562 -21.219 1 97.31 330 ASP A O 1
ATOM 2585 N N . CYS A 1 331 ? 1.562 -14.43 -19.875 1 97 331 CYS A N 1
ATOM 2586 C CA . CYS A 1 331 ? 2.373 -14.719 -18.703 1 97 331 CYS A CA 1
ATOM 2587 C C . CYS A 1 331 ? 2.379 -16.219 -18.391 1 97 331 CYS A C 1
ATOM 2589 O O . CYS A 1 331 ? 3.43 -16.781 -18.109 1 97 331 CYS A O 1
ATOM 2591 N N . LEU A 1 332 ? 1.238 -16.844 -18.453 1 97.88 332 LEU A N 1
ATOM 2592 C CA . LEU A 1 332 ? 1.119 -18.281 -18.25 1 97.88 332 LEU A CA 1
ATOM 2593 C C . LEU A 1 332 ? 1.878 -19.062 -19.312 1 97.88 332 LEU A C 1
ATOM 2595 O O . LEU A 1 332 ? 2.568 -20.031 -19.016 1 97.88 332 LEU A O 1
ATOM 2599 N N . LYS A 1 333 ? 1.724 -18.641 -20.531 1 98.12 333 LYS A N 1
ATOM 2600 C CA . LYS A 1 333 ? 2.479 -19.219 -21.641 1 98.12 333 LYS A CA 1
ATOM 2601 C C . LYS A 1 333 ? 3.979 -19.156 -21.375 1 98.12 333 LYS A C 1
ATOM 2603 O O . LYS A 1 333 ? 4.695 -20.125 -21.594 1 98.12 333 LYS A O 1
ATOM 2608 N N . ASN A 1 334 ? 4.426 -18 -20.906 1 98 334 ASN A N 1
ATOM 2609 C CA . ASN A 1 334 ? 5.844 -17.812 -20.609 1 98 334 ASN A CA 1
ATOM 2610 C C . ASN A 1 334 ? 6.316 -18.781 -19.531 1 98 334 ASN A C 1
ATOM 2612 O O . ASN A 1 334 ? 7.422 -19.328 -19.625 1 98 334 ASN A O 1
ATOM 2616 N N . LEU A 1 335 ? 5.547 -19 -18.516 1 98.5 335 LEU A N 1
ATOM 2617 C CA . LEU A 1 335 ? 5.871 -20.016 -17.516 1 98.5 335 LEU A CA 1
ATOM 2618 C C . LEU A 1 335 ? 6.078 -21.375 -18.172 1 98.5 335 LEU A C 1
ATOM 2620 O O . LEU A 1 335 ? 7.066 -22.062 -17.891 1 98.5 335 LEU A O 1
ATOM 2624 N N . MET A 1 336 ? 5.223 -21.75 -19.047 1 98.31 336 MET A N 1
ATOM 2625 C CA . MET A 1 336 ? 5.281 -23.062 -19.672 1 98.31 336 MET A CA 1
ATOM 2626 C C . MET A 1 336 ? 6.473 -23.156 -20.625 1 98.31 336 MET A C 1
ATOM 2628 O O . MET A 1 336 ? 7.109 -24.219 -20.719 1 98.31 336 MET A O 1
ATOM 2632 N N . ILE A 1 337 ? 6.723 -22.062 -21.312 1 97.19 337 ILE A N 1
ATOM 2633 C CA . ILE A 1 337 ? 7.922 -22.062 -22.156 1 97.19 337 ILE A CA 1
ATOM 2634 C C . ILE A 1 337 ? 9.148 -22.375 -21.297 1 97.19 337 ILE A C 1
ATOM 2636 O O . ILE A 1 337 ? 9.953 -23.234 -21.656 1 97.19 337 ILE A O 1
ATOM 2640 N N . SER A 1 338 ? 9.258 -21.703 -20.188 1 97 338 SER A N 1
ATOM 2641 C CA . SER A 1 338 ? 10.383 -21.906 -19.281 1 97 338 SER A CA 1
ATOM 2642 C C . SER A 1 338 ? 10.414 -23.344 -18.766 1 97 338 SER A C 1
ATOM 2644 O O . SER A 1 338 ? 11.469 -23.984 -18.75 1 97 338 SER A O 1
ATOM 2646 N N . PHE A 1 339 ? 9.32 -23.844 -18.375 1 98.19 339 PHE A N 1
ATOM 2647 C CA . PHE A 1 339 ? 9.188 -25.188 -17.812 1 98.19 339 PHE A CA 1
ATOM 2648 C C . PHE A 1 339 ? 9.586 -26.234 -18.844 1 98.19 339 PHE A C 1
ATOM 2650 O O . PHE A 1 339 ? 10.398 -27.109 -18.562 1 98.19 339 PHE A O 1
ATOM 2657 N N . TYR A 1 340 ? 9.062 -26.188 -20.031 1 97.75 340 TYR A N 1
ATOM 2658 C CA . TYR A 1 340 ? 9.273 -27.203 -21.047 1 97.75 340 TYR A CA 1
ATOM 2659 C C . TYR A 1 340 ? 10.68 -27.109 -21.641 1 97.75 340 TYR A C 1
ATOM 2661 O O . TYR A 1 340 ? 11.234 -28.109 -22.094 1 97.75 340 TYR A O 1
ATOM 2669 N N . ASP A 1 341 ? 11.203 -25.906 -21.672 1 96.38 341 ASP A N 1
ATOM 2670 C CA . ASP A 1 341 ? 12.609 -25.781 -22.031 1 96.38 341 ASP A CA 1
ATOM 2671 C C . ASP A 1 341 ? 13.484 -26.641 -21.109 1 96.38 341 ASP A C 1
ATOM 2673 O O . ASP A 1 341 ? 14.445 -27.266 -21.562 1 96.38 341 ASP A O 1
ATOM 2677 N N . LYS A 1 342 ? 13.141 -26.625 -19.875 1 97.25 342 LYS A N 1
ATOM 2678 C CA . LYS A 1 342 ? 13.883 -27.453 -18.922 1 97.25 342 LYS A CA 1
ATOM 2679 C C . LYS A 1 342 ? 13.617 -28.938 -19.141 1 97.25 342 LYS A C 1
ATOM 2681 O O . LYS A 1 342 ? 14.516 -29.766 -19 1 97.25 342 LYS A O 1
ATOM 2686 N N . VAL A 1 343 ? 12.391 -29.281 -19.422 1 97.31 343 VAL A N 1
ATOM 2687 C CA . VAL A 1 343 ? 12.039 -30.672 -19.703 1 97.31 343 VAL A CA 1
ATOM 2688 C C . VAL A 1 343 ? 12.867 -31.188 -20.891 1 97.31 343 VAL A C 1
ATOM 2690 O O . VAL A 1 343 ? 13.336 -32.312 -20.875 1 97.31 343 VAL A O 1
ATOM 2693 N N . LYS A 1 344 ? 13.023 -30.312 -21.875 1 95.69 344 LYS A N 1
ATOM 2694 C CA . LYS A 1 344 ? 13.789 -30.688 -23.062 1 95.69 344 LYS A CA 1
ATOM 2695 C C . LYS A 1 344 ? 15.281 -30.797 -22.75 1 95.69 344 LYS A C 1
ATOM 2697 O O . LYS A 1 344 ? 15.992 -31.594 -23.359 1 95.69 344 LYS A O 1
ATOM 2702 N N . ASN A 1 345 ? 15.695 -29.906 -21.875 1 95.38 345 ASN A N 1
ATOM 2703 C CA . ASN A 1 345 ? 17.078 -29.891 -21.438 1 95.38 345 ASN A CA 1
ATOM 2704 C C . ASN A 1 345 ? 17.188 -29.766 -19.922 1 95.38 345 ASN A C 1
ATOM 2706 O O . ASN A 1 345 ? 17.25 -28.656 -19.391 1 95.38 345 ASN A O 1
ATOM 2710 N N . LEU A 1 346 ? 17.438 -30.859 -19.297 1 94.69 346 LEU A N 1
ATOM 2711 C CA . LEU A 1 346 ? 17.391 -30.938 -17.844 1 94.69 346 LEU A CA 1
ATOM 2712 C C . LEU A 1 346 ? 18.5 -30.109 -17.219 1 94.69 346 LEU A C 1
ATOM 2714 O O . LEU A 1 346 ? 18.391 -29.719 -16.047 1 94.69 346 LEU A O 1
ATOM 2718 N N . GLU A 1 347 ? 19.547 -29.766 -17.906 1 93 347 GLU A N 1
ATOM 2719 C CA . GLU A 1 347 ? 20.688 -29.031 -17.359 1 93 347 GLU A CA 1
ATOM 2720 C C . GLU A 1 347 ? 20.469 -27.531 -17.484 1 93 347 GLU A C 1
ATOM 2722 O O . GLU A 1 347 ? 21.219 -26.734 -16.906 1 93 347 GLU A O 1
ATOM 2727 N N . LYS A 1 348 ? 19.438 -27.234 -18.141 1 92.94 348 LYS A N 1
ATOM 2728 C CA . LYS A 1 348 ? 19.172 -25.812 -18.344 1 92.94 348 LYS A CA 1
ATOM 2729 C C . LYS A 1 348 ? 18.75 -25.141 -17.047 1 92.94 348 LYS A C 1
ATOM 2731 O O . LYS A 1 348 ? 17.953 -25.688 -16.281 1 92.94 348 LYS A O 1
ATOM 2736 N N . GLU A 1 349 ? 19.312 -23.969 -16.828 1 90.31 349 GLU A N 1
ATOM 2737 C CA . GLU A 1 349 ? 18.844 -23.172 -15.703 1 90.31 349 GLU A CA 1
ATOM 2738 C C . GLU A 1 349 ? 17.469 -22.578 -15.984 1 90.31 349 GLU A C 1
ATOM 2740 O O . GLU A 1 349 ? 17.141 -22.25 -17.125 1 90.31 349 GLU A O 1
ATOM 2745 N N . SER A 1 350 ? 16.672 -22.594 -14.953 1 90.25 350 SER A N 1
ATOM 2746 C CA . SER A 1 350 ? 15.336 -22.031 -15.133 1 90.25 350 SER A CA 1
ATOM 2747 C C . SER A 1 350 ? 14.938 -21.156 -13.953 1 90.25 350 SER A C 1
ATOM 2749 O O . SER A 1 350 ? 15.562 -21.219 -12.891 1 90.25 350 SER A O 1
ATOM 2751 N N . ASN A 1 351 ? 13.852 -20.281 -14.203 1 91.25 351 ASN A N 1
ATOM 2752 C CA . ASN A 1 351 ? 13.453 -19.328 -13.188 1 91.25 351 ASN A CA 1
ATOM 2753 C C . ASN A 1 351 ? 12.016 -19.562 -12.734 1 91.25 351 ASN A C 1
ATOM 2755 O O . ASN A 1 351 ? 11.461 -18.766 -11.969 1 91.25 351 ASN A O 1
ATOM 2759 N N . PHE A 1 352 ? 11.406 -20.672 -13.273 1 97.44 352 PHE A N 1
ATOM 2760 C CA . PHE A 1 352 ? 10.062 -20.938 -12.773 1 97.44 352 PHE A CA 1
ATOM 2761 C C . PHE A 1 352 ? 10.109 -21.484 -11.359 1 97.44 352 PHE A C 1
ATOM 2763 O O . PHE A 1 352 ? 11.164 -21.906 -10.883 1 97.44 352 PHE A O 1
ATOM 2770 N N . ALA A 1 353 ? 9.031 -21.406 -10.648 1 98.56 353 ALA A N 1
ATOM 2771 C CA . ALA A 1 353 ? 8.953 -21.891 -9.266 1 98.56 353 ALA A CA 1
ATOM 2772 C C . ALA A 1 353 ? 8.945 -23.406 -9.211 1 98.56 353 ALA A C 1
ATOM 2774 O O . ALA A 1 353 ? 8.141 -24.062 -9.883 1 98.56 353 ALA A O 1
ATOM 2775 N N . THR A 1 354 ? 9.797 -23.984 -8.445 1 98.31 354 THR A N 1
ATOM 2776 C CA . THR A 1 354 ? 9.875 -25.422 -8.242 1 98.31 354 THR A CA 1
ATOM 2777 C C . THR A 1 354 ? 9.062 -25.844 -7.023 1 98.31 354 THR A C 1
ATOM 2779 O O . THR A 1 354 ? 8.477 -25 -6.34 1 98.31 354 THR A O 1
ATOM 2782 N N . PHE A 1 355 ? 9 -27.156 -6.773 1 98.62 355 PHE A N 1
ATOM 2783 C CA . PHE A 1 355 ? 8.336 -27.672 -5.578 1 98.62 355 PHE A CA 1
ATOM 2784 C C . PHE A 1 355 ? 9.023 -27.141 -4.32 1 98.62 355 PHE A C 1
ATOM 2786 O O . PHE A 1 355 ? 8.367 -26.906 -3.305 1 98.62 355 PHE A O 1
ATOM 2793 N N . LYS A 1 356 ? 10.359 -26.953 -4.426 1 97.94 356 LYS A N 1
ATOM 2794 C CA . LYS A 1 356 ? 11.07 -26.328 -3.314 1 97.94 356 LYS A CA 1
ATOM 2795 C C . LYS A 1 356 ? 10.531 -24.938 -3.037 1 97.94 356 LYS A C 1
ATOM 2797 O O . LYS A 1 356 ? 10.297 -24.562 -1.882 1 97.94 356 LYS A O 1
ATOM 2802 N N . ASP A 1 357 ? 10.375 -24.141 -4.078 1 98.19 357 ASP A N 1
ATOM 2803 C CA . ASP A 1 357 ? 9.805 -22.812 -3.945 1 98.19 357 ASP A CA 1
ATOM 2804 C C . ASP A 1 357 ? 8.383 -22.875 -3.393 1 98.19 357 ASP A C 1
ATOM 2806 O O . ASP A 1 357 ? 8.016 -22.094 -2.518 1 98.19 357 ASP A O 1
ATOM 2810 N N . GLY A 1 358 ? 7.594 -23.812 -3.953 1 98.5 358 GLY A N 1
ATOM 2811 C CA . GLY A 1 358 ? 6.23 -23.984 -3.482 1 98.5 358 GLY A CA 1
ATOM 2812 C C . GLY A 1 358 ? 6.148 -24.328 -2.004 1 98.5 358 GLY A C 1
ATOM 2813 O O . GLY A 1 358 ? 5.281 -23.812 -1.294 1 98.5 358 GLY A O 1
ATOM 2814 N N . HIS A 1 359 ? 7.043 -25.188 -1.573 1 98.56 359 HIS A N 1
ATOM 2815 C CA . HIS A 1 359 ? 7.086 -25.562 -0.165 1 98.56 359 HIS A CA 1
ATOM 2816 C C . HIS A 1 359 ? 7.41 -24.359 0.716 1 98.56 359 HIS A C 1
ATOM 2818 O O . HIS A 1 359 ? 6.766 -24.141 1.745 1 98.56 359 HIS A O 1
ATOM 2824 N N . TYR A 1 360 ? 8.391 -23.594 0.332 1 98.56 360 TYR A N 1
ATOM 2825 C CA . TYR A 1 360 ? 8.758 -22.438 1.127 1 98.56 360 TYR A CA 1
ATOM 2826 C C . TYR A 1 360 ? 7.59 -21.453 1.227 1 98.56 360 TYR A C 1
ATOM 2828 O O . TYR A 1 360 ? 7.348 -20.875 2.287 1 98.56 360 TYR A O 1
ATOM 2836 N N . ASN A 1 361 ? 6.949 -21.266 0.147 1 98.12 361 ASN A N 1
ATOM 2837 C CA . ASN A 1 361 ? 5.781 -20.391 0.142 1 98.12 361 ASN A CA 1
ATOM 2838 C C . ASN A 1 361 ? 4.695 -20.891 1.088 1 98.12 361 ASN A C 1
ATOM 2840 O O . ASN A 1 361 ? 4.027 -20.094 1.75 1 98.12 361 ASN A O 1
ATOM 2844 N N . MET A 1 362 ? 4.508 -22.219 1.144 1 97.94 362 MET A N 1
ATOM 2845 C CA . MET A 1 362 ? 3.541 -22.781 2.074 1 97.94 362 MET A CA 1
ATOM 2846 C C . MET A 1 362 ? 3.947 -22.516 3.52 1 97.94 362 MET A C 1
ATOM 2848 O O . MET A 1 362 ? 3.094 -22.297 4.379 1 97.94 362 MET A O 1
ATOM 2852 N N . LYS A 1 363 ? 5.234 -22.547 3.803 1 98.56 363 LYS A N 1
ATOM 2853 C CA . LYS A 1 363 ? 5.719 -22.203 5.137 1 98.56 363 LYS A CA 1
ATOM 2854 C C . LYS A 1 363 ? 5.352 -20.766 5.5 1 98.56 363 LYS A C 1
ATOM 2856 O O . LYS A 1 363 ? 4.992 -20.484 6.645 1 98.56 363 LYS A O 1
ATOM 2861 N N . ILE A 1 364 ? 5.453 -19.875 4.566 1 98.69 364 ILE A N 1
ATOM 2862 C CA . ILE A 1 364 ? 5.098 -18.484 4.789 1 98.69 364 ILE A CA 1
ATOM 2863 C C . ILE A 1 364 ? 3.611 -18.375 5.133 1 98.69 364 ILE A C 1
ATOM 2865 O O . ILE A 1 364 ? 3.236 -17.688 6.086 1 98.69 364 ILE A O 1
ATOM 2869 N N . VAL A 1 365 ? 2.75 -19.062 4.359 1 98.12 365 VAL A N 1
ATOM 2870 C CA . VAL A 1 365 ? 1.308 -19.031 4.582 1 98.12 365 VAL A CA 1
ATOM 2871 C C . VAL A 1 365 ? 0.985 -19.547 5.98 1 98.12 365 VAL A C 1
ATOM 2873 O O . VAL A 1 365 ? 0.225 -18.906 6.723 1 98.12 365 VAL A O 1
ATOM 2876 N N . ASP A 1 366 ? 1.597 -20.672 6.328 1 98 366 ASP A N 1
ATOM 2877 C CA . ASP A 1 366 ? 1.387 -21.25 7.656 1 98 366 ASP A CA 1
ATOM 2878 C C . ASP A 1 366 ? 1.819 -20.266 8.75 1 98 366 ASP A C 1
ATOM 2880 O O . ASP A 1 366 ? 1.138 -20.125 9.766 1 98 366 ASP A O 1
ATOM 2884 N N . ALA A 1 367 ? 2.922 -19.641 8.508 1 98.62 367 ALA A N 1
ATOM 2885 C CA . ALA A 1 367 ? 3.451 -18.688 9.484 1 98.62 367 ALA A CA 1
ATOM 2886 C C . ALA A 1 367 ? 2.518 -17.484 9.641 1 98.62 367 ALA A C 1
ATOM 2888 O O . ALA A 1 367 ? 2.309 -17 10.758 1 98.62 367 ALA A O 1
ATOM 2889 N N . ILE A 1 368 ? 1.965 -16.984 8.602 1 98.69 368 ILE A N 1
ATOM 2890 C CA . ILE A 1 368 ? 1.056 -15.852 8.648 1 98.69 368 ILE A CA 1
ATOM 2891 C C . ILE A 1 368 ? -0.194 -16.219 9.445 1 98.69 368 ILE A C 1
ATOM 2893 O O . ILE A 1 368 ? -0.661 -15.445 10.281 1 98.69 368 ILE A O 1
ATOM 2897 N N . LEU A 1 369 ? -0.739 -17.422 9.156 1 97.88 369 LEU A N 1
ATOM 2898 C CA . LEU A 1 369 ? -1.911 -17.891 9.891 1 97.88 369 LEU A CA 1
ATOM 2899 C C . LEU A 1 369 ? -1.618 -17.969 11.391 1 97.88 369 LEU A C 1
ATOM 2901 O O . LEU A 1 369 ? -2.389 -17.469 12.203 1 97.88 369 LEU A O 1
ATOM 2905 N N . LYS A 1 370 ? -0.501 -18.625 11.672 1 98 370 LYS A N 1
ATOM 2906 C CA . LYS A 1 370 ? -0.092 -18.766 13.07 1 98 370 LYS A CA 1
ATOM 2907 C C . LYS A 1 370 ? 0.091 -17.391 13.727 1 98 370 LYS A C 1
ATOM 2909 O O . LYS A 1 370 ? -0.352 -17.188 14.852 1 98 370 LYS A O 1
ATOM 2914 N N . SER A 1 371 ? 0.738 -16.516 13.039 1 98.62 371 SER A N 1
ATOM 2915 C CA . SER A 1 371 ? 0.982 -15.172 13.547 1 98.62 371 SER A CA 1
ATOM 2916 C C . SER A 1 371 ? -0.326 -14.453 13.852 1 98.62 371 SER A C 1
ATOM 2918 O O . SER A 1 371 ? -0.44 -13.773 14.875 1 98.62 371 SER A O 1
ATOM 2920 N N . SER A 1 372 ? -1.277 -14.516 12.969 1 98.19 372 SER A N 1
ATOM 2921 C CA . SER A 1 372 ? -2.559 -13.844 13.148 1 98.19 372 SER A CA 1
ATOM 2922 C C . SER A 1 372 ? -3.281 -14.359 14.391 1 98.19 372 SER A C 1
ATOM 2924 O O . SER A 1 372 ? -3.934 -13.594 15.102 1 98.19 372 SER A O 1
ATOM 2926 N N . ILE A 1 373 ? -3.182 -15.625 14.664 1 97.62 373 ILE A N 1
ATOM 2927 C CA . ILE A 1 373 ? -3.822 -16.25 15.82 1 97.62 373 ILE A CA 1
ATOM 2928 C C . ILE A 1 373 ? -3.092 -15.844 17.094 1 97.62 373 ILE A C 1
ATOM 2930 O O . ILE A 1 373 ? -3.723 -15.461 18.094 1 97.62 373 ILE A O 1
ATOM 2934 N N . GLU A 1 374 ? -1.761 -15.867 17.047 1 98.19 374 GLU A N 1
ATOM 2935 C CA . GLU A 1 374 ? -0.964 -15.633 18.25 1 98.19 374 GLU A CA 1
ATOM 2936 C C . GLU A 1 374 ? -0.651 -14.148 18.422 1 98.19 374 GLU A C 1
ATOM 2938 O O . GLU A 1 374 ? -0.133 -13.734 19.453 1 98.19 374 GLU A O 1
ATOM 2943 N N . GLU A 1 375 ? -0.889 -13.336 17.391 1 97.69 375 GLU A N 1
ATOM 2944 C CA . GLU A 1 375 ? -0.679 -11.891 17.375 1 97.69 375 GLU A CA 1
ATOM 2945 C C . GLU A 1 375 ? 0.768 -11.547 17.719 1 97.69 375 GLU A C 1
ATOM 2947 O O . GLU A 1 375 ? 1.025 -10.688 18.562 1 97.69 375 GLU A O 1
ATOM 2952 N N . ARG A 1 376 ? 1.629 -12.211 17.062 1 97.88 376 ARG A N 1
ATOM 2953 C CA . ARG A 1 376 ? 3.057 -11.953 17.219 1 97.88 376 ARG A CA 1
ATOM 2954 C C . ARG A 1 376 ? 3.828 -12.312 15.953 1 97.88 376 ARG A C 1
ATOM 2956 O O . ARG A 1 376 ? 3.303 -13 15.078 1 97.88 376 ARG A O 1
ATOM 2963 N N . TRP A 1 377 ? 5.09 -11.914 15.945 1 98.5 377 TRP A N 1
ATOM 2964 C CA . TRP A 1 377 ? 5.988 -12.273 14.852 1 98.5 377 TRP A CA 1
ATOM 2965 C C . TRP A 1 377 ? 6.262 -13.773 14.844 1 98.5 377 TRP A C 1
ATOM 2967 O O . TRP A 1 377 ? 6.461 -14.383 15.898 1 98.5 377 TRP A O 1
ATOM 2977 N N . ILE A 1 378 ? 6.254 -14.344 13.664 1 98.69 378 ILE A N 1
ATOM 2978 C CA . ILE A 1 378 ? 6.598 -15.75 13.492 1 98.69 378 ILE A CA 1
ATOM 2979 C C . ILE A 1 378 ? 7.762 -15.891 12.516 1 98.69 378 ILE A C 1
ATOM 2981 O O . ILE A 1 378 ? 7.734 -15.312 11.422 1 98.69 378 ILE A O 1
ATOM 2985 N N . HIS A 1 379 ? 8.805 -16.594 12.883 1 98.38 379 HIS A N 1
ATOM 2986 C CA . HIS A 1 379 ? 9.922 -16.922 12.008 1 98.38 379 HIS A CA 1
ATOM 2987 C C . HIS A 1 379 ? 9.586 -18.094 11.094 1 98.38 379 HIS A C 1
ATOM 2989 O O . HIS A 1 379 ? 8.953 -19.062 11.531 1 98.38 379 HIS A O 1
ATOM 2995 N N . ILE A 1 380 ? 10.031 -17.938 9.891 1 97.56 380 ILE A N 1
ATOM 2996 C CA . ILE A 1 380 ? 9.836 -19.031 8.953 1 97.56 380 ILE A CA 1
ATOM 2997 C C . ILE A 1 380 ? 11 -20.016 9.055 1 97.56 380 ILE A C 1
ATOM 2999 O O . ILE A 1 380 ? 12.148 -19.656 8.773 1 97.56 380 ILE A O 1
ATOM 3003 N N . GLU A 1 381 ? 10.781 -21.219 9.555 1 86.38 381 GLU A N 1
ATOM 3004 C CA . GLU A 1 381 ? 11.789 -22.234 9.812 1 86.38 381 GLU A CA 1
ATOM 3005 C C . GLU A 1 381 ? 12.188 -22.953 8.531 1 86.38 381 GLU A C 1
ATOM 3007 O O . GLU A 1 381 ? 11.367 -23.125 7.633 1 86.38 381 GLU A O 1
ATOM 3012 N N . MET B 1 1 ? -16.531 49.594 11.578 1 39.03 1 MET B N 1
ATOM 3013 C CA . MET B 1 1 ? -15.695 48.75 10.727 1 39.03 1 MET B CA 1
ATOM 3014 C C . MET B 1 1 ? -15.32 47.469 11.445 1 39.03 1 MET B C 1
ATOM 3016 O O . MET B 1 1 ? -14.844 47.5 12.586 1 39.03 1 MET B O 1
ATOM 3020 N N . ARG B 1 2 ? -15.938 46.375 11.242 1 52.66 2 ARG B N 1
ATOM 3021 C CA . ARG B 1 2 ? -15.828 45.156 12.062 1 52.66 2 ARG B CA 1
ATOM 3022 C C . ARG B 1 2 ? -14.367 44.781 12.273 1 52.66 2 ARG B C 1
ATOM 3024 O O . ARG B 1 2 ? -13.57 44.812 11.336 1 52.66 2 ARG B O 1
ATOM 3031 N N . ASP B 1 3 ? -13.734 44.812 13.477 1 75.44 3 ASP B N 1
ATOM 3032 C CA . ASP B 1 3 ? -12.336 44.719 13.875 1 75.44 3 ASP B CA 1
ATOM 3033 C C . ASP B 1 3 ? -11.695 43.438 13.344 1 75.44 3 ASP B C 1
ATOM 3035 O O . ASP B 1 3 ? -12.273 42.375 13.477 1 75.44 3 ASP B O 1
ATOM 3039 N N . MET B 1 4 ? -10.789 43.625 12.297 1 91 4 MET B N 1
ATOM 3040 C CA . MET B 1 4 ? -10.023 42.5 11.734 1 91 4 MET B CA 1
ATOM 3041 C C . MET B 1 4 ? -9.383 41.688 12.828 1 91 4 MET B C 1
ATOM 3043 O O . MET B 1 4 ? -8.938 42.219 13.852 1 91 4 MET B O 1
ATOM 3047 N N . ILE B 1 5 ? -9.445 40.406 12.656 1 97.25 5 ILE B N 1
ATOM 3048 C CA . ILE B 1 5 ? -8.68 39.531 13.531 1 97.25 5 ILE B CA 1
ATOM 3049 C C . ILE B 1 5 ? -7.191 39.656 13.211 1 97.25 5 ILE B C 1
ATOM 3051 O O . ILE B 1 5 ? -6.789 39.531 12.055 1 97.25 5 ILE B O 1
ATOM 3055 N N . LYS B 1 6 ? -6.422 39.969 14.195 1 98.25 6 LYS B N 1
ATOM 3056 C CA . LYS B 1 6 ? -4.988 40.156 14 1 98.25 6 LYS B CA 1
ATOM 3057 C C . LYS B 1 6 ? -4.195 38.938 14.477 1 98.25 6 LYS B C 1
ATOM 3059 O O . LYS B 1 6 ? -4.426 38.438 15.578 1 98.25 6 LYS B O 1
ATOM 3064 N N . THR B 1 7 ? -3.291 38.5 13.648 1 98.56 7 THR B N 1
ATOM 3065 C CA . THR B 1 7 ? -2.549 37.281 13.898 1 98.56 7 THR B CA 1
ATOM 3066 C C . THR B 1 7 ? -1.045 37.531 13.836 1 98.56 7 THR B C 1
ATOM 3068 O O . THR B 1 7 ? -0.576 38.312 13 1 98.56 7 THR B O 1
ATOM 3071 N N . VAL B 1 8 ? -0.291 36.875 14.695 1 98.81 8 VAL B N 1
ATOM 3072 C CA . VAL B 1 8 ? 1.166 36.844 14.617 1 98.81 8 VAL B CA 1
ATOM 3073 C C . VAL B 1 8 ? 1.665 35.438 14.391 1 98.81 8 VAL B C 1
ATOM 3075 O O . VAL B 1 8 ? 1.169 34.5 15.016 1 98.81 8 VAL B O 1
ATOM 3078 N N . VAL B 1 9 ? 2.564 35.25 13.469 1 98.81 9 VAL B N 1
ATOM 3079 C CA . VAL B 1 9 ? 3.207 33.969 13.195 1 98.81 9 VAL B CA 1
ATOM 3080 C C . VAL B 1 9 ? 4.555 33.906 13.914 1 98.81 9 VAL B C 1
ATOM 3082 O O . VAL B 1 9 ? 5.379 34.844 13.781 1 98.81 9 VAL B O 1
ATOM 3085 N N . ILE B 1 10 ? 4.711 32.875 14.68 1 98.5 10 ILE B N 1
ATOM 3086 C CA . ILE B 1 10 ? 5.977 32.688 15.383 1 98.5 10 ILE B CA 1
ATOM 3087 C C . ILE B 1 10 ? 6.816 31.656 14.641 1 98.5 10 ILE B C 1
ATOM 3089 O O . ILE B 1 10 ? 6.398 30.5 14.477 1 98.5 10 ILE B O 1
ATOM 3093 N N . GLY B 1 11 ? 8 32 14.336 1 96.06 11 GLY B N 1
ATOM 3094 C CA . GLY B 1 11 ? 8.867 31.188 13.484 1 96.06 11 GLY B CA 1
ATOM 3095 C C . GLY B 1 11 ? 9.086 31.797 12.117 1 96.06 11 GLY B C 1
ATOM 3096 O O . GLY B 1 11 ? 8.297 32.625 11.664 1 96.06 11 GLY B O 1
ATOM 3097 N N . THR B 1 12 ? 10.188 31.406 11.398 1 94.38 12 THR B N 1
ATOM 3098 C CA . THR B 1 12 ? 10.5 32 10.109 1 94.38 12 THR B CA 1
ATOM 3099 C C . THR B 1 12 ? 10.844 30.938 9.078 1 94.38 12 THR B C 1
ATOM 3101 O O . THR B 1 12 ? 11.359 31.25 8 1 94.38 12 THR B O 1
ATOM 3104 N N . GLY B 1 13 ? 10.594 29.719 9.422 1 91 13 GLY B N 1
ATOM 3105 C CA . GLY B 1 13 ? 10.891 28.625 8.5 1 91 13 GLY B CA 1
ATOM 3106 C C . GLY B 1 13 ? 9.805 28.422 7.453 1 91 13 GLY B C 1
ATOM 3107 O O . GLY B 1 13 ? 8.945 29.297 7.27 1 91 13 GLY B O 1
ATOM 3108 N N . PHE B 1 14 ? 9.961 27.344 6.781 1 90.19 14 PHE B N 1
ATOM 3109 C CA . PHE B 1 14 ? 9.055 27 5.691 1 90.19 14 PHE B CA 1
ATOM 3110 C C . PHE B 1 14 ? 7.602 27.109 6.145 1 90.19 14 PHE B C 1
ATOM 3112 O O . PHE B 1 14 ? 6.781 27.734 5.465 1 90.19 14 PHE B O 1
ATOM 3119 N N . SER B 1 15 ? 7.266 26.469 7.223 1 94.88 15 SER B N 1
ATOM 3120 C CA . SER B 1 15 ? 5.891 26.469 7.711 1 94.88 15 SER B CA 1
ATOM 3121 C C . SER B 1 15 ? 5.402 27.875 7.992 1 94.88 15 SER B C 1
ATOM 3123 O O . SER B 1 15 ? 4.266 28.234 7.668 1 94.88 15 SER B O 1
ATOM 3125 N N . ALA B 1 16 ? 6.227 28.656 8.594 1 96.62 16 ALA B N 1
ATOM 3126 C CA . ALA B 1 16 ? 5.859 30.031 8.914 1 96.62 16 ALA B CA 1
ATOM 3127 C C . ALA B 1 16 ? 5.508 30.812 7.648 1 96.62 16 ALA B C 1
ATOM 3129 O O . ALA B 1 16 ? 4.496 31.516 7.605 1 96.62 16 ALA B O 1
ATOM 3130 N N . LEU B 1 17 ? 6.336 30.641 6.66 1 96.31 17 LEU B N 1
ATOM 3131 C CA . LEU B 1 17 ? 6.105 31.359 5.406 1 96.31 17 LEU B CA 1
ATOM 3132 C C . LEU B 1 17 ? 4.855 30.844 4.711 1 96.31 17 LEU B C 1
ATOM 3134 O O . LEU B 1 17 ? 4.117 31.609 4.094 1 96.31 17 LEU B O 1
ATOM 3138 N N . ALA B 1 18 ? 4.656 29.562 4.812 1 96.94 18 ALA B N 1
ATOM 3139 C CA . ALA B 1 18 ? 3.432 29 4.258 1 96.94 18 ALA B CA 1
ATOM 3140 C C . ALA B 1 18 ? 2.199 29.547 4.977 1 96.94 18 ALA B C 1
ATOM 3142 O O . ALA B 1 18 ? 1.187 29.844 4.34 1 96.94 18 ALA B O 1
ATOM 3143 N N . HIS B 1 19 ? 2.307 29.641 6.27 1 98.44 19 HIS B N 1
ATOM 3144 C CA . HIS B 1 19 ? 1.206 30.219 7.039 1 98.44 19 HIS B CA 1
ATOM 3145 C C . HIS B 1 19 ? 0.959 31.672 6.645 1 98.44 19 HIS B C 1
ATOM 3147 O O . HIS B 1 19 ? -0.189 32.094 6.465 1 98.44 19 HIS B O 1
ATOM 3153 N N . LEU B 1 20 ? 2.01 32.406 6.52 1 97.75 20 LEU B N 1
ATOM 3154 C CA . LEU B 1 20 ? 1.875 33.812 6.125 1 97.75 20 LEU B CA 1
ATOM 3155 C C . LEU B 1 20 ? 1.203 33.938 4.762 1 97.75 20 LEU B C 1
ATOM 3157 O O . LEU B 1 20 ? 0.322 34.781 4.57 1 97.75 20 LEU B O 1
ATOM 3161 N N . ASP B 1 21 ? 1.667 33.094 3.879 1 97.06 21 ASP B N 1
ATOM 3162 C CA . ASP B 1 21 ? 1.075 33.062 2.545 1 97.06 21 ASP B CA 1
ATOM 3163 C C . ASP B 1 21 ? -0.428 32.812 2.615 1 97.06 21 ASP B C 1
ATOM 3165 O O . ASP B 1 21 ? -1.211 33.5 1.955 1 97.06 21 ASP B O 1
ATOM 3169 N N . ALA B 1 22 ? -0.824 31.875 3.359 1 97.88 22 ALA B N 1
ATOM 3170 C CA . ALA B 1 22 ? -2.234 31.516 3.496 1 97.88 22 ALA B CA 1
ATOM 3171 C C . ALA B 1 22 ? -3.018 32.656 4.172 1 97.88 22 ALA B C 1
ATOM 3173 O O . ALA B 1 22 ? -4.125 32.969 3.746 1 97.88 22 ALA B O 1
ATOM 3174 N N . LEU B 1 23 ? -2.449 33.25 5.195 1 97.94 23 LEU B N 1
ATOM 3175 C CA . LEU B 1 23 ? -3.104 34.344 5.941 1 97.94 23 LEU B CA 1
ATOM 3176 C C . LEU B 1 23 ? -3.412 35.5 5.031 1 97.94 23 LEU B C 1
ATOM 3178 O O . LEU B 1 23 ? -4.48 36.125 5.129 1 97.94 23 LEU B O 1
ATOM 3182 N N . LYS B 1 24 ? -2.5 35.75 4.176 1 96.94 24 LYS B N 1
ATOM 3183 C CA . LYS B 1 24 ? -2.639 36.906 3.279 1 96.94 24 LYS B CA 1
ATOM 3184 C C . LYS B 1 24 ? -3.783 36.688 2.291 1 96.94 24 LYS B C 1
ATOM 3186 O O . LYS B 1 24 ? -4.254 37.656 1.666 1 96.94 24 LYS B O 1
ATOM 3191 N N . ARG B 1 25 ? -4.25 35.5 2.252 1 96.38 25 ARG B N 1
ATOM 3192 C CA . ARG B 1 25 ? -5.309 35.156 1.305 1 96.38 25 ARG B CA 1
ATOM 3193 C C . ARG B 1 25 ? -6.672 35.188 1.984 1 96.38 25 ARG B C 1
ATOM 3195 O O . ARG B 1 25 ? -7.695 34.938 1.337 1 96.38 25 ARG B O 1
ATOM 3202 N N . LEU B 1 26 ? -6.75 35.531 3.275 1 96.88 26 LEU B N 1
ATOM 3203 C CA . LEU B 1 26 ? -7.992 35.406 4.031 1 96.88 26 LEU B CA 1
ATOM 3204 C C . LEU B 1 26 ? -8.617 36.812 4.234 1 96.88 26 LEU B C 1
ATOM 3206 O O . LEU B 1 26 ? -8.016 37.656 4.867 1 96.88 26 LEU B O 1
ATOM 3210 N N . PRO B 1 27 ? -9.805 36.938 3.738 1 94.19 27 PRO B N 1
ATOM 3211 C CA . PRO B 1 27 ? -10.484 38.188 4.059 1 94.19 27 PRO B CA 1
ATOM 3212 C C . PRO B 1 27 ? -10.805 38.312 5.547 1 94.19 27 PRO B C 1
ATOM 3214 O O . PRO B 1 27 ? -11.172 37.312 6.195 1 94.19 27 PRO B O 1
ATOM 3217 N N . GLY B 1 28 ? -10.633 39.438 6.055 1 94.69 28 GLY B N 1
ATOM 3218 C CA . GLY B 1 28 ? -11.008 39.719 7.43 1 94.69 28 GLY B CA 1
ATOM 3219 C C . GLY B 1 28 ? -9.938 39.344 8.43 1 94.69 28 GLY B C 1
ATOM 3220 O O . GLY B 1 28 ? -10.133 39.469 9.641 1 94.69 28 GLY B O 1
ATOM 3221 N N . ILE B 1 29 ? -8.812 38.875 7.941 1 97.12 29 ILE B N 1
ATOM 3222 C CA . ILE B 1 29 ? -7.699 38.469 8.797 1 97.12 29 ILE B CA 1
ATOM 3223 C C . ILE B 1 29 ? -6.457 39.281 8.438 1 97.12 29 ILE B C 1
ATOM 3225 O O . ILE B 1 29 ? -6.137 39.469 7.258 1 97.12 29 ILE B O 1
ATOM 3229 N N . GLU B 1 30 ? -5.836 39.812 9.414 1 97.44 30 GLU B N 1
ATOM 3230 C CA . GLU B 1 30 ? -4.602 40.562 9.195 1 97.44 30 GLU B CA 1
ATOM 3231 C C . GLU B 1 30 ? -3.4 39.812 9.781 1 97.44 30 GLU B C 1
ATOM 3233 O O . GLU B 1 30 ? -3.348 39.562 10.992 1 97.44 30 GLU B O 1
ATOM 3238 N N . ALA B 1 31 ? -2.5 39.469 8.953 1 97.94 31 ALA B N 1
ATOM 3239 C CA . ALA B 1 31 ? -1.187 39.062 9.469 1 97.94 31 ALA B CA 1
ATOM 3240 C C . ALA B 1 31 ? -0.44 40.281 10.016 1 97.94 31 ALA B C 1
ATOM 3242 O O . ALA B 1 31 ? 0.21 41.031 9.258 1 97.94 31 ALA B O 1
ATOM 3243 N N . ALA B 1 32 ? -0.47 40.406 11.266 1 97.81 32 ALA B N 1
ATOM 3244 C CA . ALA B 1 32 ? -0.029 41.656 11.891 1 97.81 32 ALA B CA 1
ATOM 3245 C C . ALA B 1 32 ? 1.48 41.656 12.109 1 97.81 32 ALA B C 1
ATOM 3247 O O . ALA B 1 32 ? 2.105 42.719 12.18 1 97.81 32 ALA B O 1
ATOM 3248 N N . GLY B 1 33 ? 2.008 40.406 12.266 1 98.19 33 GLY B N 1
ATOM 3249 C CA . GLY B 1 33 ? 3.438 40.406 12.539 1 98.19 33 GLY B CA 1
ATOM 3250 C C . GLY B 1 33 ? 4.047 39.031 12.469 1 98.19 33 GLY B C 1
ATOM 3251 O O . GLY B 1 33 ? 3.336 38.031 12.258 1 98.19 33 GLY B O 1
ATOM 3252 N N . ILE B 1 34 ? 5.348 39 12.609 1 98.56 34 ILE B N 1
ATOM 3253 C CA . ILE B 1 34 ? 6.156 37.781 12.648 1 98.56 34 ILE B CA 1
ATOM 3254 C C . ILE B 1 34 ? 7.164 37.875 13.789 1 98.56 34 ILE B C 1
ATOM 3256 O O . ILE B 1 34 ? 7.582 38.969 14.172 1 98.56 34 ILE B O 1
ATOM 3260 N N . MET B 1 35 ? 7.441 36.75 14.359 1 98.31 35 MET B N 1
ATOM 3261 C CA . MET B 1 35 ? 8.43 36.719 15.43 1 98.31 35 MET B CA 1
ATOM 3262 C C . MET B 1 35 ? 9.586 35.781 15.07 1 98.31 35 MET B C 1
ATOM 3264 O O . MET B 1 35 ? 9.367 34.688 14.531 1 98.31 35 MET B O 1
ATOM 3268 N N . SER B 1 36 ? 10.797 36.219 15.359 1 96.44 36 SER B N 1
ATOM 3269 C CA . SER B 1 36 ? 12.023 35.438 15.258 1 96.44 3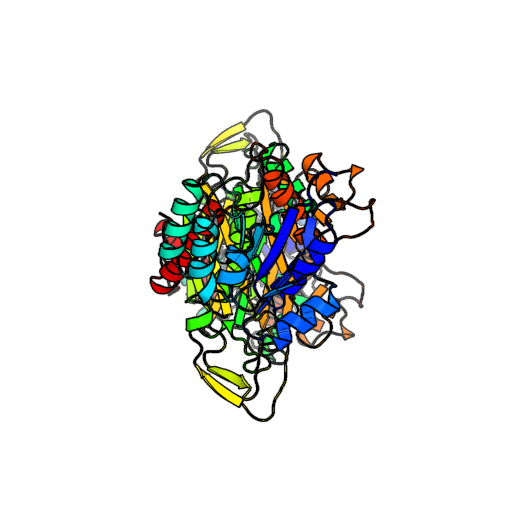6 SER B CA 1
ATOM 3270 C C . SER B 1 36 ? 13 35.781 16.375 1 96.44 36 SER B C 1
ATOM 3272 O O . SER B 1 36 ? 12.961 36.906 16.922 1 96.44 36 SER B O 1
ATOM 3274 N N . ARG B 1 37 ? 13.836 34.75 16.656 1 93.31 37 ARG B N 1
ATOM 3275 C CA . ARG B 1 37 ? 14.914 35.062 17.594 1 93.31 37 ARG B CA 1
ATOM 3276 C C . ARG B 1 37 ? 15.891 36.062 16.984 1 93.31 37 ARG B C 1
ATOM 3278 O O . ARG B 1 37 ? 16.516 36.875 17.703 1 93.31 37 ARG B O 1
ATOM 3285 N N . SER B 1 38 ? 15.969 36.031 15.703 1 94.75 38 SER B N 1
ATOM 3286 C CA . SER B 1 38 ? 16.812 36.969 14.961 1 94.75 38 SER B CA 1
ATOM 3287 C C . SER B 1 38 ? 16.031 38.188 14.539 1 94.75 38 SER B C 1
ATOM 3289 O O . SER B 1 38 ? 15.141 38.125 13.688 1 94.75 38 SER B O 1
ATOM 3291 N N . LYS B 1 39 ? 16.469 39.344 15.102 1 96 39 LYS B N 1
ATOM 3292 C CA . LYS B 1 39 ? 15.812 40.594 14.742 1 96 39 LYS B CA 1
ATOM 3293 C C . LYS B 1 39 ? 15.898 40.844 13.242 1 96 39 LYS B C 1
ATOM 3295 O O . LYS B 1 39 ? 14.906 41.25 12.617 1 96 39 LYS B O 1
ATOM 3300 N N . GLU B 1 40 ? 17 40.562 12.711 1 96.94 40 GLU B N 1
ATOM 3301 C CA . GLU B 1 40 ? 17.234 40.781 11.289 1 96.94 40 GLU B CA 1
ATOM 3302 C C . GLU B 1 40 ? 16.266 39.938 10.438 1 96.94 40 GLU B C 1
ATOM 3304 O O . GLU B 1 40 ? 15.672 40.438 9.484 1 96.94 40 GLU B O 1
ATOM 3309 N N . LYS B 1 41 ? 16.141 38.719 10.82 1 95.88 41 LYS B N 1
ATOM 3310 C CA . LYS B 1 41 ? 15.258 37.844 10.07 1 95.88 41 LYS B CA 1
ATOM 3311 C C . LYS B 1 41 ? 13.797 38.281 10.188 1 95.88 41 LYS B C 1
ATOM 3313 O O . LYS B 1 41 ? 13.07 38.312 9.195 1 95.88 41 LYS B O 1
ATOM 3318 N N . ALA B 1 42 ? 13.398 38.656 11.375 1 97.44 42 ALA B N 1
ATOM 3319 C CA . ALA B 1 42 ? 12.031 39.094 11.602 1 97.44 42 ALA B CA 1
ATOM 3320 C C . ALA B 1 42 ? 11.727 40.344 10.789 1 97.44 42 ALA B C 1
ATOM 3322 O O . ALA B 1 42 ? 10.688 40.438 10.133 1 97.44 42 ALA B O 1
ATOM 3323 N N . GLU B 1 43 ? 12.641 41.25 10.805 1 97.94 43 GLU B N 1
ATOM 3324 C CA . GLU B 1 43 ? 12.445 42.5 10.094 1 97.94 43 GLU B CA 1
ATOM 3325 C C . GLU B 1 43 ? 12.414 42.281 8.586 1 97.94 43 GLU B C 1
ATOM 3327 O O . GLU B 1 43 ? 11.633 42.938 7.879 1 97.94 43 GLU B O 1
ATOM 3332 N N . LYS B 1 44 ? 13.25 41.531 8.156 1 97.81 44 LYS B N 1
ATOM 3333 C CA . LYS B 1 44 ? 13.289 41.219 6.723 1 97.81 44 LYS B CA 1
ATOM 3334 C C . LYS B 1 44 ? 11.953 40.656 6.242 1 97.81 44 LYS B C 1
ATOM 3336 O O . LYS B 1 44 ? 11.383 41.156 5.262 1 97.81 44 LYS B O 1
ATOM 3341 N N . ILE B 1 45 ? 11.469 39.656 6.934 1 97.62 45 ILE B N 1
ATOM 3342 C CA . ILE B 1 45 ? 10.227 39.031 6.543 1 97.62 45 ILE B CA 1
ATOM 3343 C C . ILE B 1 45 ? 9.062 40 6.695 1 97.62 45 ILE B C 1
ATOM 3345 O O . ILE B 1 45 ? 8.188 40.062 5.836 1 97.62 45 ILE B O 1
ATOM 3349 N N . ALA B 1 46 ? 9.062 40.75 7.746 1 97.88 46 ALA B N 1
ATOM 3350 C CA . ALA B 1 46 ? 8.016 41.75 7.957 1 97.88 46 ALA B CA 1
ATOM 3351 C C . ALA B 1 46 ? 7.969 42.75 6.812 1 97.88 46 ALA B C 1
ATOM 3353 O O . ALA B 1 46 ? 6.887 43.125 6.348 1 97.88 46 ALA B O 1
ATOM 3354 N N . SER B 1 47 ? 9.133 43.125 6.398 1 97.69 47 SER B N 1
ATOM 3355 C CA . SER B 1 47 ? 9.211 44.062 5.285 1 97.69 47 SER B CA 1
ATOM 3356 C C . SER B 1 47 ? 8.711 43.438 3.99 1 97.69 47 SER B C 1
ATOM 3358 O O . SER B 1 47 ? 7.91 44.031 3.271 1 97.69 47 SER B O 1
ATOM 3360 N N . GLU B 1 48 ? 9.156 42.312 3.742 1 96.81 48 GLU B N 1
ATOM 3361 C CA . GLU B 1 48 ? 8.812 41.594 2.51 1 96.81 48 GLU B CA 1
ATOM 3362 C C . GLU B 1 48 ? 7.305 41.344 2.418 1 96.81 48 GLU B C 1
ATOM 3364 O O . GLU B 1 48 ? 6.719 41.469 1.34 1 96.81 48 GLU B O 1
ATOM 3369 N N . TYR B 1 49 ? 6.723 41.062 3.557 1 96.94 49 TYR B N 1
ATOM 3370 C CA . TYR B 1 49 ? 5.309 40.719 3.562 1 96.94 49 TYR B CA 1
ATOM 3371 C C . TYR B 1 49 ? 4.449 41.875 4.008 1 96.94 49 TYR B C 1
ATOM 3373 O O . TYR B 1 49 ? 3.23 41.75 4.145 1 96.94 49 TYR B O 1
ATOM 3381 N N . ARG B 1 50 ? 5.051 43 4.281 1 96.44 50 ARG B N 1
ATOM 3382 C CA . ARG B 1 50 ? 4.375 44.219 4.695 1 96.44 50 ARG B CA 1
ATOM 3383 C C . ARG B 1 50 ? 3.568 44 5.973 1 96.44 50 ARG B C 1
ATOM 3385 O O . ARG B 1 50 ? 2.385 44.344 6.031 1 96.44 50 ARG B O 1
ATOM 3392 N N . LEU B 1 51 ? 4.207 43.406 6.883 1 97.62 51 LEU B N 1
ATOM 3393 C CA . LEU B 1 51 ? 3.625 43.25 8.211 1 97.62 51 LEU B CA 1
ATOM 3394 C C . LEU B 1 51 ? 3.887 44.469 9.086 1 97.62 51 LEU B C 1
ATOM 3396 O O . LEU B 1 51 ? 4.941 45.094 8.977 1 97.62 51 LEU B O 1
ATOM 3400 N N . ALA B 1 52 ? 3.037 44.75 9.914 1 96.5 52 ALA B N 1
ATOM 3401 C CA . ALA B 1 52 ? 3.135 45.938 10.75 1 96.5 52 ALA B CA 1
ATOM 3402 C C . ALA B 1 52 ? 4.227 45.781 11.805 1 96.5 52 ALA B C 1
ATOM 3404 O O . ALA B 1 52 ? 4.816 46.781 12.242 1 96.5 52 ALA B O 1
ATOM 3405 N N . HIS B 1 53 ? 4.449 44.531 12.234 1 97.38 53 HIS B N 1
ATOM 3406 C CA . HIS B 1 53 ? 5.32 44.344 13.391 1 97.38 53 HIS B CA 1
ATOM 3407 C C . HIS B 1 53 ? 6.32 43.219 13.172 1 97.38 53 HIS B C 1
ATOM 3409 O O . HIS B 1 53 ? 5.992 42.219 12.547 1 97.38 53 HIS B O 1
ATOM 3415 N N . ALA B 1 54 ? 7.496 43.375 13.656 1 98.25 54 ALA B N 1
ATOM 3416 C CA . ALA B 1 54 ? 8.523 42.375 13.828 1 98.25 54 ALA B CA 1
ATOM 3417 C C . ALA B 1 54 ? 8.883 42.188 15.305 1 98.25 54 ALA B C 1
ATOM 3419 O O . ALA B 1 54 ? 9.312 43.125 15.961 1 98.25 54 ALA B O 1
ATOM 3420 N N . TYR B 1 55 ? 8.625 41.031 15.781 1 98.19 55 TYR B N 1
ATOM 3421 C CA . TYR B 1 55 ? 8.875 40.75 17.188 1 98.19 55 TYR B CA 1
ATOM 3422 C C . TYR B 1 55 ? 10.117 39.875 17.375 1 98.19 55 TYR B C 1
ATOM 3424 O O . TYR B 1 55 ? 10.469 39.125 16.484 1 98.19 55 TYR B O 1
ATOM 3432 N N . THR B 1 56 ? 10.727 39.969 18.594 1 97.38 56 THR B N 1
ATOM 3433 C CA . THR B 1 56 ? 11.883 39.156 18.891 1 97.38 56 THR B CA 1
ATOM 3434 C C . THR B 1 56 ? 11.672 38.375 20.188 1 97.38 56 THR B C 1
ATOM 3436 O O . THR B 1 56 ? 12.547 37.625 20.625 1 97.38 56 THR B O 1
ATOM 3439 N N . SER B 1 57 ? 10.516 38.656 20.734 1 96.31 57 SER B N 1
ATOM 3440 C CA . SER B 1 57 ? 10.211 37.969 22 1 96.31 57 SER B CA 1
ATOM 3441 C C . SER B 1 57 ? 8.75 37.562 22.047 1 96.31 57 SER B C 1
ATOM 3443 O O . SER B 1 57 ? 7.859 38.312 21.672 1 96.31 57 SER B O 1
ATOM 3445 N N . ILE B 1 58 ? 8.586 36.344 22.578 1 96.94 58 ILE B N 1
ATOM 3446 C CA . ILE B 1 58 ? 7.227 35.844 22.719 1 96.94 58 ILE B CA 1
ATOM 3447 C C . ILE B 1 58 ? 6.457 36.656 23.734 1 96.94 58 ILE B C 1
ATOM 3449 O O . ILE B 1 58 ? 5.246 36.875 23.594 1 96.94 58 ILE B O 1
ATOM 3453 N N . ASP B 1 59 ? 7.094 37.156 24.719 1 96.94 59 ASP B N 1
ATOM 3454 C CA . ASP B 1 59 ? 6.445 37.969 25.75 1 96.94 59 ASP B CA 1
ATOM 3455 C C . ASP B 1 59 ? 5.895 39.25 25.156 1 96.94 59 ASP B C 1
ATOM 3457 O O . ASP B 1 59 ? 4.809 39.719 25.531 1 96.94 59 ASP B O 1
ATOM 3461 N N . ASP B 1 60 ? 6.668 39.812 24.234 1 97.38 60 ASP B N 1
ATOM 3462 C CA . ASP B 1 60 ? 6.207 41.031 23.578 1 97.38 60 ASP B CA 1
ATOM 3463 C C . ASP B 1 60 ? 4.961 40.781 22.734 1 97.38 60 ASP B C 1
ATOM 3465 O O . ASP B 1 60 ? 4.039 41.594 22.703 1 97.38 60 ASP B O 1
ATOM 3469 N N . VAL B 1 61 ? 4.992 39.656 22.047 1 97.81 61 VAL B N 1
ATOM 3470 C CA . VAL B 1 61 ? 3.832 39.281 21.25 1 97.81 61 VAL B CA 1
ATOM 3471 C C . VAL B 1 61 ? 2.611 39.125 22.156 1 97.81 61 VAL B C 1
ATOM 3473 O O . VAL B 1 61 ? 1.535 39.656 21.844 1 97.81 61 VAL B O 1
ATOM 3476 N N . LEU B 1 62 ? 2.74 38.438 23.312 1 97.94 62 LEU B N 1
ATOM 3477 C CA . LEU B 1 62 ? 1.631 38.062 24.188 1 97.94 62 LEU B CA 1
ATOM 3478 C C . LEU B 1 62 ? 1.119 39.281 24.938 1 97.94 62 LEU B C 1
ATOM 3480 O O . LEU B 1 62 ? -0.056 39.344 25.312 1 97.94 62 LEU B O 1
ATOM 3484 N N . ALA B 1 63 ? 1.984 40.312 25.094 1 97.25 63 ALA B N 1
ATOM 3485 C CA . ALA B 1 63 ? 1.613 41.531 25.797 1 97.25 63 ALA B CA 1
ATOM 3486 C C . ALA B 1 63 ? 0.85 42.469 24.875 1 97.25 63 ALA B C 1
ATOM 3488 O O . ALA B 1 63 ? 0.209 43.406 25.359 1 97.25 63 ALA B O 1
ATOM 3489 N N . ASP B 1 64 ? 1.031 42.281 23.609 1 97.25 64 ASP B N 1
ATOM 3490 C CA . ASP B 1 64 ? 0.331 43.156 22.656 1 97.25 64 ASP B CA 1
ATOM 3491 C C . ASP B 1 64 ? -1.161 42.812 22.625 1 97.25 64 ASP B C 1
ATOM 3493 O O . ASP B 1 64 ? -1.577 41.844 21.984 1 97.25 64 ASP B O 1
ATOM 3497 N N . GLU B 1 65 ? -1.999 43.656 23.141 1 96 65 GLU B N 1
ATOM 3498 C CA . GLU B 1 65 ? -3.428 43.438 23.328 1 96 65 GLU B CA 1
ATOM 3499 C C . GLU B 1 65 ? -4.172 43.438 22 1 96 65 GLU B C 1
ATOM 3501 O O . GLU B 1 65 ? -5.312 42.969 21.906 1 96 65 GLU B O 1
ATOM 3506 N N . ARG B 1 66 ? -3.535 43.938 20.938 1 95.31 66 ARG B N 1
ATOM 3507 C CA . ARG B 1 66 ? -4.176 44 19.641 1 95.31 66 ARG B CA 1
ATOM 3508 C C . ARG B 1 66 ? -4.211 42.656 18.953 1 95.31 66 ARG B C 1
ATOM 3510 O O . ARG B 1 66 ? -4.984 42.438 18.016 1 95.31 66 ARG B O 1
ATOM 3517 N N . ILE B 1 67 ? -3.348 41.719 19.406 1 97.75 67 ILE B N 1
ATOM 3518 C CA . ILE B 1 67 ? -3.189 40.438 18.75 1 97.75 67 ILE B CA 1
ATOM 3519 C C . ILE B 1 67 ? -4.219 39.438 19.297 1 97.75 67 ILE B C 1
ATOM 3521 O O . ILE B 1 67 ? -4.34 39.281 20.516 1 97.75 67 ILE B O 1
ATOM 3525 N N . ASP B 1 68 ? -4.898 38.781 18.375 1 97.94 68 ASP B N 1
ATOM 3526 C CA . ASP B 1 68 ? -5.965 37.875 18.766 1 97.94 68 ASP B CA 1
ATOM 3527 C C . ASP B 1 68 ? -5.504 36.406 18.672 1 97.94 68 ASP B C 1
ATOM 3529 O O . ASP B 1 68 ? -5.938 35.562 19.453 1 97.94 68 ASP B O 1
ATOM 3533 N N . VAL B 1 69 ? -4.742 36.094 17.703 1 98.69 69 VAL B N 1
ATOM 3534 C CA . VAL B 1 69 ? -4.41 34.719 17.359 1 98.69 69 VAL B CA 1
ATOM 3535 C C . VAL B 1 69 ? -2.898 34.562 17.188 1 98.69 69 VAL B C 1
ATOM 3537 O O . VAL B 1 69 ? -2.246 35.469 16.641 1 98.69 69 VAL B O 1
ATOM 3540 N N . ILE B 1 70 ? -2.371 33.469 17.578 1 98.81 70 ILE B N 1
ATOM 3541 C CA . ILE B 1 70 ? -0.97 33.125 17.359 1 98.81 70 ILE B CA 1
ATOM 3542 C C . ILE B 1 70 ? -0.874 31.844 16.516 1 98.81 70 ILE B C 1
ATOM 3544 O O . ILE B 1 70 ? -1.58 30.875 16.781 1 98.81 70 ILE B O 1
ATOM 3548 N N . HIS B 1 71 ? -0.103 31.891 15.453 1 98.88 71 HIS B N 1
ATOM 3549 C CA . HIS B 1 71 ? 0.341 30.688 14.766 1 98.88 71 HIS B CA 1
ATOM 3550 C C . HIS B 1 71 ? 1.725 30.25 15.242 1 98.88 71 HIS B C 1
ATOM 3552 O O . HIS B 1 71 ? 2.697 31 15.086 1 98.88 71 HIS B O 1
ATOM 3558 N N . ASN B 1 72 ? 1.82 29.125 15.867 1 98.75 72 ASN B N 1
ATOM 3559 C CA . ASN B 1 72 ? 3.105 28.609 16.328 1 98.75 72 ASN B CA 1
ATOM 3560 C C . ASN B 1 72 ? 3.76 27.719 15.281 1 98.75 72 ASN B C 1
ATOM 3562 O O . ASN B 1 72 ? 3.41 26.547 15.156 1 98.75 72 ASN B O 1
ATOM 3566 N N . CYS B 1 73 ? 4.746 28.203 14.617 1 97.69 73 CYS B N 1
ATOM 3567 C CA . CYS B 1 73 ? 5.469 27.5 13.562 1 97.69 73 CYS B CA 1
ATOM 3568 C C . CYS B 1 73 ? 6.93 27.297 13.945 1 97.69 73 CYS B C 1
ATOM 3570 O O . CYS B 1 73 ? 7.812 27.328 13.086 1 97.69 73 CYS B O 1
ATOM 3572 N N . THR B 1 74 ? 7.23 27.188 15.195 1 95.25 74 THR B N 1
ATOM 3573 C CA . THR B 1 74 ? 8.578 26.984 15.719 1 95.25 74 THR B CA 1
ATOM 3574 C C . THR B 1 74 ? 9 25.516 15.578 1 95.25 74 THR B C 1
ATOM 3576 O O . THR B 1 74 ? 8.195 24.672 15.195 1 95.25 74 THR B O 1
ATOM 3579 N N . PRO B 1 75 ? 10.273 25.219 15.844 1 91.56 75 PRO B N 1
ATOM 3580 C CA . PRO B 1 75 ? 10.68 23.812 15.891 1 91.56 75 PRO B CA 1
ATOM 3581 C C . PRO B 1 75 ? 9.945 23.016 16.969 1 91.56 75 PRO B C 1
ATOM 3583 O O . PRO B 1 75 ? 9.477 23.594 17.953 1 91.56 75 PRO B O 1
ATOM 3586 N N . ASN B 1 76 ? 9.961 21.719 16.797 1 94 76 ASN B N 1
ATOM 3587 C CA . ASN B 1 76 ? 9.125 20.828 17.594 1 94 76 ASN B CA 1
ATOM 3588 C C . ASN B 1 76 ? 9.406 21 19.094 1 94 76 ASN B C 1
ATOM 3590 O O . ASN B 1 76 ? 8.477 20.984 19.906 1 94 76 ASN B O 1
ATOM 3594 N N . ALA B 1 77 ? 10.664 21.203 19.469 1 93.94 77 ALA B N 1
ATOM 3595 C CA . ALA B 1 77 ? 11.078 21.234 20.859 1 93.94 77 ALA B CA 1
ATOM 3596 C C . ALA B 1 77 ? 10.484 22.438 21.594 1 93.94 77 ALA B C 1
ATOM 3598 O O . ALA B 1 77 ? 10.414 22.453 22.828 1 93.94 77 ALA B O 1
ATOM 3599 N N . LEU B 1 78 ? 10 23.406 20.812 1 95.19 78 LEU B N 1
ATOM 3600 C CA . LEU B 1 78 ? 9.5 24.641 21.406 1 95.19 78 LEU B CA 1
ATOM 3601 C C . LEU B 1 78 ? 7.98 24.641 21.469 1 95.19 78 LEU B C 1
ATOM 3603 O O . LEU B 1 78 ? 7.375 25.531 22.062 1 95.19 78 LEU B O 1
ATOM 3607 N N . HIS B 1 79 ? 7.348 23.688 20.891 1 97.62 79 HIS B N 1
ATOM 3608 C CA . HIS B 1 79 ? 5.895 23.688 20.75 1 97.62 79 HIS B CA 1
ATOM 3609 C C . HIS B 1 79 ? 5.223 23.703 22.125 1 97.62 79 HIS B C 1
ATOM 3611 O O . HIS B 1 79 ? 4.352 24.531 22.375 1 97.62 79 HIS B O 1
ATOM 3617 N N . TYR B 1 80 ? 5.676 22.812 22.953 1 97.94 80 TYR B N 1
ATOM 3618 C CA . TYR B 1 80 ? 5.02 22.656 24.25 1 97.94 80 TYR B CA 1
ATOM 3619 C C . TYR B 1 80 ? 5.035 23.969 25.031 1 97.94 80 TYR B C 1
ATOM 3621 O O . TYR B 1 80 ? 3.982 24.469 25.438 1 97.94 80 TYR B O 1
ATOM 3629 N N . GLU B 1 81 ? 6.191 24.531 25.188 1 97.88 81 GLU B N 1
ATOM 3630 C CA . GLU B 1 81 ? 6.367 25.734 26 1 97.88 81 GLU B CA 1
ATOM 3631 C C . GLU B 1 81 ? 5.609 26.906 25.391 1 97.88 81 GLU B C 1
ATOM 3633 O O . GLU B 1 81 ? 4.918 27.641 26.109 1 97.88 81 GLU B O 1
ATOM 3638 N N . ILE B 1 82 ? 5.746 27.094 24.125 1 98.12 82 ILE B N 1
ATOM 3639 C CA . ILE B 1 82 ? 5.137 28.234 23.453 1 98.12 82 ILE B CA 1
ATOM 3640 C C . ILE B 1 82 ? 3.617 28.078 23.453 1 98.12 82 ILE B C 1
ATOM 3642 O O . ILE B 1 82 ? 2.887 29.031 23.75 1 98.12 82 ILE B O 1
ATOM 3646 N N . ASN B 1 83 ? 3.15 26.906 23.094 1 98.62 83 ASN B N 1
ATOM 3647 C CA . ASN B 1 83 ? 1.712 26.656 23.094 1 98.62 83 ASN B CA 1
ATOM 3648 C C . ASN B 1 83 ? 1.102 26.906 24.469 1 98.62 83 ASN B C 1
ATOM 3650 O O . ASN B 1 83 ? 0.026 27.5 24.562 1 98.62 83 ASN B O 1
ATOM 3654 N N . LYS B 1 84 ? 1.752 26.438 25.5 1 98.25 84 LYS B N 1
ATOM 3655 C CA . LYS B 1 84 ? 1.271 26.641 26.859 1 98.25 84 LYS B CA 1
ATOM 3656 C C . LYS B 1 84 ? 1.205 28.125 27.203 1 98.25 84 LYS B C 1
ATOM 3658 O O . LYS B 1 84 ? 0.193 28.609 27.719 1 98.25 84 LYS B O 1
ATOM 3663 N N . LYS B 1 85 ? 2.285 28.844 26.875 1 98.12 85 LYS B N 1
ATOM 3664 C CA . LYS B 1 85 ? 2.346 30.281 27.156 1 98.12 85 LYS B CA 1
ATOM 3665 C C . LYS B 1 85 ? 1.22 31.031 26.438 1 98.12 85 LYS B C 1
ATOM 3667 O O . LYS B 1 85 ? 0.603 31.922 27.016 1 98.12 85 LYS B O 1
ATOM 3672 N N . VAL B 1 86 ? 1.014 30.656 25.219 1 98.5 86 VAL B N 1
ATOM 3673 C CA . VAL B 1 86 ? -0.011 31.328 24.422 1 98.5 86 VAL B CA 1
ATOM 3674 C C . VAL B 1 86 ? -1.388 31.078 25.031 1 98.5 86 VAL B C 1
ATOM 3676 O O . VAL B 1 86 ? -2.174 32 25.219 1 98.5 86 VAL B O 1
ATOM 3679 N N . LEU B 1 87 ? -1.682 29.859 25.375 1 98.06 87 LEU B N 1
ATOM 3680 C CA . LEU B 1 87 ? -2.967 29.516 25.969 1 98.06 87 LEU B CA 1
ATOM 3681 C C . LEU B 1 87 ? -3.186 30.281 27.266 1 98.06 87 LEU B C 1
ATOM 3683 O O . LEU B 1 87 ? -4.266 30.828 27.484 1 98.06 87 LEU B O 1
ATOM 3687 N N . LEU B 1 88 ? -2.174 30.359 28.047 1 97.62 88 LEU B N 1
ATOM 3688 C CA . LEU B 1 88 ? -2.275 31.016 29.344 1 97.62 88 LEU B CA 1
ATOM 3689 C C . LEU B 1 88 ? -2.441 32.531 29.188 1 97.62 88 LEU B C 1
ATOM 3691 O O . LEU B 1 88 ? -2.904 33.188 30.109 1 97.62 88 LEU B O 1
ATOM 3695 N N . SER B 1 89 ? -2.076 33.062 28.062 1 97.62 89 SER B N 1
ATOM 3696 C CA . SER B 1 89 ? -2.191 34.5 27.812 1 97.62 89 SER B CA 1
ATOM 3697 C C . SER B 1 89 ? -3.602 34.875 27.375 1 97.62 89 SER B C 1
ATOM 3699 O O . SER B 1 89 ? -3.936 36.062 27.266 1 97.62 89 SER B O 1
ATOM 3701 N N . GLY B 1 90 ? -4.402 33.875 27.031 1 97.25 90 GLY B N 1
ATOM 3702 C CA . GLY B 1 90 ? -5.781 34.125 26.641 1 97.25 90 GLY B CA 1
ATOM 3703 C C . GLY B 1 90 ? -5.957 34.312 25.156 1 97.25 90 GLY B C 1
ATOM 3704 O O . GLY B 1 90 ? -7.016 34.75 24.688 1 97.25 90 GLY B O 1
ATOM 3705 N N . LYS B 1 91 ? -5 34 24.375 1 98.31 91 LYS B N 1
ATOM 3706 C CA . LYS B 1 91 ? -5.074 34.156 22.922 1 98.31 91 LYS B CA 1
ATOM 3707 C C . LYS B 1 91 ? -5.359 32.812 22.234 1 98.31 91 LYS B C 1
ATOM 3709 O O . LYS B 1 91 ? -5.008 31.766 22.75 1 98.31 91 LYS B O 1
ATOM 3714 N N . HIS B 1 92 ? -6.07 32.875 21.062 1 98.62 92 HIS B N 1
ATOM 3715 C CA . HIS B 1 92 ? -6.285 31.672 20.25 1 98.62 92 HIS B CA 1
ATOM 3716 C C . HIS B 1 92 ? -4.984 31.203 19.609 1 98.62 92 HIS B C 1
ATOM 3718 O O . HIS B 1 92 ? -4.059 31.984 19.422 1 98.62 92 HIS B O 1
ATOM 3724 N N . ILE B 1 93 ? -4.949 29.891 19.281 1 98.81 93 ILE B N 1
ATOM 3725 C CA . ILE B 1 93 ? -3.668 29.406 18.781 1 98.81 93 ILE B CA 1
ATOM 3726 C C . ILE B 1 93 ? -3.898 28.344 17.703 1 98.81 93 ILE B C 1
ATOM 3728 O O . ILE B 1 93 ? -4.781 27.5 17.844 1 98.81 93 ILE B O 1
ATOM 3732 N N . LEU B 1 94 ? -3.221 28.422 16.609 1 98.81 94 LEU B N 1
ATOM 3733 C CA . LEU B 1 94 ? -3.016 27.375 15.617 1 98.81 94 LEU B CA 1
ATOM 3734 C C . LEU B 1 94 ? -1.562 26.906 15.609 1 98.81 94 LEU B C 1
ATOM 3736 O O . LEU B 1 94 ? -0.672 27.656 15.188 1 98.81 94 LEU B O 1
ATOM 3740 N N . SER B 1 95 ? -1.335 25.734 16.062 1 98.75 95 SER B N 1
ATOM 3741 C CA . SER B 1 95 ? 0.02 25.219 16.203 1 98.75 95 SER B CA 1
ATOM 3742 C C . SER B 1 95 ? 0.365 24.266 15.055 1 98.75 95 SER B C 1
ATOM 3744 O O . SER B 1 95 ? -0.481 23.484 14.609 1 98.75 95 SER B O 1
ATOM 3746 N N . GLU B 1 96 ? 1.56 24.297 14.656 1 97.88 96 GLU B N 1
ATOM 3747 C CA . GLU B 1 96 ? 2.078 23.234 13.805 1 97.88 96 GLU B CA 1
ATOM 3748 C C . GLU B 1 96 ? 2.135 21.906 14.555 1 97.88 96 GLU B C 1
ATOM 3750 O O . GLU B 1 96 ? 2.076 21.875 15.781 1 97.88 96 GLU B O 1
ATOM 3755 N N . LYS B 1 97 ? 2.105 20.906 13.812 1 97.06 97 LYS B N 1
ATOM 3756 C CA . LYS B 1 97 ? 2.334 19.562 14.352 1 97.06 97 LYS B CA 1
ATOM 3757 C C . LYS B 1 97 ? 3.824 19.25 14.406 1 97.06 97 LYS B C 1
ATOM 3759 O O . LYS B 1 97 ? 4.613 19.797 13.633 1 97.06 97 LYS B O 1
ATOM 3764 N N . PRO B 1 98 ? 4.273 18.391 15.281 1 96.12 98 PRO B N 1
ATOM 3765 C CA . PRO B 1 98 ? 3.484 17.781 16.359 1 96.12 98 PRO B CA 1
ATOM 3766 C C . PRO B 1 98 ? 3.152 18.75 17.484 1 96.12 98 PRO B C 1
ATOM 3768 O O . PRO B 1 98 ? 3.799 19.797 17.609 1 96.12 98 PRO B O 1
ATOM 3771 N N . LEU B 1 99 ? 2.125 18.406 18.219 1 97.25 99 LEU B N 1
ATOM 3772 C CA . LEU B 1 99 ? 1.649 19.297 19.266 1 97.25 99 LEU B CA 1
ATOM 3773 C C . LEU B 1 99 ? 2.723 19.5 20.328 1 97.25 99 LEU B C 1
ATOM 3775 O O . LEU B 1 99 ? 2.814 20.578 20.922 1 97.25 99 LEU B O 1
ATOM 3779 N N . ALA B 1 100 ? 3.451 18.438 20.625 1 95.62 100 ALA B N 1
ATOM 3780 C CA . ALA B 1 100 ? 4.566 18.422 21.562 1 95.62 100 ALA B CA 1
ATOM 3781 C C . ALA B 1 100 ? 5.555 17.312 21.203 1 95.62 100 ALA B C 1
ATOM 3783 O O . ALA B 1 100 ? 5.441 16.672 20.156 1 95.62 100 ALA B O 1
ATOM 3784 N N . LEU B 1 101 ? 6.527 17.094 22.078 1 92.38 101 LEU B N 1
ATOM 3785 C CA . LEU B 1 101 ? 7.539 16.094 21.781 1 92.38 101 LEU B CA 1
ATOM 3786 C C . LEU B 1 101 ? 7.047 14.695 22.172 1 92.38 101 LEU B C 1
ATOM 3788 O O . LEU B 1 101 ? 7.547 13.695 21.641 1 92.38 101 LEU B O 1
ATOM 3792 N N . ASP B 1 102 ? 6.18 14.672 23.109 1 92.75 102 ASP B N 1
ATOM 3793 C CA . ASP B 1 102 ? 5.609 13.398 23.531 1 92.75 102 ASP B CA 1
ATOM 3794 C C . ASP B 1 102 ? 4.184 13.578 24.047 1 92.75 102 ASP B C 1
ATOM 3796 O O . ASP B 1 102 ? 3.711 14.711 24.203 1 92.75 102 ASP B O 1
ATOM 3800 N N . SER B 1 103 ? 3.549 12.406 24.344 1 95.69 103 SER B N 1
ATOM 3801 C CA . SER B 1 103 ? 2.127 12.461 24.672 1 95.69 103 SER B CA 1
ATOM 3802 C C . SER B 1 103 ? 1.902 12.961 26.094 1 95.69 103 SER B C 1
ATOM 3804 O O . SER B 1 103 ? 0.809 13.422 26.422 1 95.69 103 SER B O 1
ATOM 3806 N N . GLY B 1 104 ? 2.893 12.859 26.938 1 96.38 104 GLY B N 1
ATOM 3807 C CA . GLY B 1 104 ? 2.762 13.469 28.25 1 96.38 104 GLY B CA 1
ATOM 3808 C C . GLY B 1 104 ? 2.609 14.977 28.203 1 96.38 104 GLY B C 1
ATOM 3809 O O . GLY B 1 104 ? 1.701 15.531 28.812 1 96.38 104 GLY B O 1
ATOM 3810 N N . GLN B 1 105 ? 3.455 15.609 27.422 1 96.88 105 GLN B N 1
ATOM 3811 C CA . GLN B 1 105 ? 3.389 17.062 27.219 1 96.88 105 GLN B CA 1
ATOM 3812 C C . GLN B 1 105 ? 2.084 17.453 26.531 1 96.88 105 GLN B C 1
ATOM 3814 O O . GLN B 1 105 ? 1.439 18.422 26.938 1 96.88 105 GLN B O 1
ATOM 3819 N N . SER B 1 106 ? 1.766 16.734 25.531 1 98 106 SER B N 1
ATOM 3820 C CA . SER B 1 106 ? 0.569 17.109 24.781 1 98 106 SER B CA 1
ATOM 3821 C C . SER B 1 106 ? -0.691 16.906 25.625 1 98 106 SER B C 1
ATOM 3823 O O . SER B 1 106 ? -1.69 17.594 25.422 1 98 106 SER B O 1
ATOM 3825 N N . ALA B 1 107 ? -0.644 15.945 26.516 1 98.25 107 ALA B N 1
ATOM 3826 C CA . ALA B 1 107 ? -1.774 15.742 27.422 1 98.25 107 ALA B CA 1
ATOM 3827 C C . ALA B 1 107 ? -2.049 17 28.25 1 98.25 107 ALA B C 1
ATOM 3829 O O . ALA B 1 107 ? -3.203 17.406 28.406 1 98.25 107 ALA B O 1
ATOM 3830 N N . GLU B 1 108 ? -1.027 17.547 28.734 1 98.25 108 GLU B N 1
ATOM 3831 C CA . GLU B 1 108 ? -1.149 18.781 29.516 1 98.25 108 GLU B CA 1
ATOM 3832 C C . GLU B 1 108 ? -1.742 19.906 28.672 1 98.25 108 GLU B C 1
ATOM 3834 O O . GLU B 1 108 ? -2.611 20.641 29.141 1 98.25 108 GLU B O 1
ATOM 3839 N N . LEU B 1 109 ? -1.243 20.016 27.5 1 98.56 109 LEU B N 1
ATOM 3840 C CA . LEU B 1 109 ? -1.732 21.062 26.609 1 98.56 109 LEU B CA 1
ATOM 3841 C C . LEU B 1 109 ? -3.209 20.859 26.297 1 98.56 109 LEU B C 1
ATOM 3843 O O . LEU B 1 109 ? -3.982 21.812 26.266 1 98.56 109 LEU B O 1
ATOM 3847 N N . ALA B 1 110 ? -3.564 19.641 26 1 98.25 110 ALA B N 1
ATOM 3848 C CA . ALA B 1 110 ? -4.957 19.328 25.672 1 98.25 110 ALA B CA 1
ATOM 3849 C C . ALA B 1 110 ? -5.871 19.641 26.859 1 98.25 110 ALA B C 1
ATOM 3851 O O . ALA B 1 110 ? -6.961 20.188 26.688 1 98.25 110 ALA B O 1
ATOM 3852 N N . GLU B 1 111 ? -5.449 19.266 28.031 1 98.12 111 GLU B N 1
ATOM 3853 C CA . GLU B 1 111 ? -6.219 19.531 29.234 1 98.12 111 GLU B CA 1
ATOM 3854 C C . GLU B 1 111 ? -6.371 21.031 29.469 1 98.12 111 GLU B C 1
ATOM 3856 O O . GLU B 1 111 ? -7.465 21.5 29.781 1 98.12 111 GLU B O 1
ATOM 3861 N N . LEU B 1 112 ? -5.285 21.703 29.344 1 97.94 112 LEU B N 1
ATOM 3862 C CA . LEU B 1 112 ? -5.309 23.156 29.5 1 97.94 112 LEU B CA 1
ATOM 3863 C C . LEU B 1 112 ? -6.246 23.797 28.5 1 97.94 112 LEU B C 1
ATOM 3865 O O . LEU B 1 112 ? -7.062 24.656 28.859 1 97.94 112 LEU B O 1
ATOM 3869 N N . ALA B 1 113 ? -6.117 23.438 27.266 1 97.5 113 ALA B N 1
ATOM 3870 C CA . ALA B 1 113 ? -6.953 23.984 26.203 1 97.5 113 ALA B CA 1
ATOM 3871 C C . ALA B 1 113 ? -8.43 23.734 26.484 1 97.5 113 ALA B C 1
ATOM 3873 O O . ALA B 1 113 ? -9.273 24.594 26.219 1 97.5 113 ALA B O 1
ATOM 3874 N N . ALA B 1 114 ? -8.719 22.578 26.969 1 96 114 ALA B N 1
ATOM 3875 C CA . ALA B 1 114 ? -10.102 22.203 27.25 1 96 114 ALA B CA 1
ATOM 3876 C C . ALA B 1 114 ? -10.695 23.062 28.359 1 96 114 ALA B C 1
ATOM 3878 O O . ALA B 1 114 ? -11.914 23.281 28.406 1 96 114 ALA B O 1
ATOM 3879 N N . SER B 1 115 ? -9.906 23.547 29.219 1 96.06 115 SER B N 1
ATOM 3880 C CA . SER B 1 115 ? -10.375 24.312 30.375 1 96.06 115 SER B CA 1
ATOM 3881 C C . SER B 1 115 ? -10.578 25.781 30.016 1 96.06 115 SER B C 1
ATOM 3883 O O . SER B 1 115 ? -11.148 26.547 30.797 1 96.06 115 SER B O 1
ATOM 3885 N N . LEU B 1 116 ? -10.141 26.094 28.828 1 94.44 116 LEU B N 1
ATOM 3886 C CA . LEU B 1 116 ? -10.203 27.484 28.406 1 94.44 116 LEU B CA 1
ATOM 3887 C C . LEU B 1 116 ? -11.203 27.672 27.281 1 94.44 116 LEU B C 1
ATOM 3889 O O . LEU B 1 116 ? -11.461 26.75 26.5 1 94.44 116 LEU B O 1
ATOM 3893 N N . LYS B 1 117 ? -11.844 28.734 27.203 1 91.5 117 LYS B N 1
ATOM 3894 C CA . LYS B 1 117 ? -12.75 29.062 26.094 1 91.5 117 LYS B CA 1
ATOM 3895 C C . LYS B 1 117 ? -11.992 29.703 24.938 1 91.5 117 LYS B C 1
ATOM 3897 O O . LYS B 1 117 ? -12.383 30.75 24.438 1 91.5 117 LYS B O 1
ATOM 3902 N N . LEU B 1 118 ? -10.891 29.125 24.5 1 97.19 118 LEU B N 1
ATOM 3903 C CA . LEU B 1 118 ? -10.062 29.594 23.406 1 97.19 118 LEU B CA 1
ATOM 3904 C C . LEU B 1 118 ? -10.078 28.594 22.25 1 97.19 118 LEU B C 1
ATOM 3906 O O . LEU B 1 118 ? -10.156 27.375 22.484 1 97.19 118 LEU B O 1
ATOM 3910 N N . VAL B 1 119 ? -10.062 29.109 21.047 1 98.38 119 VAL B N 1
ATOM 3911 C CA . VAL B 1 119 ? -9.922 28.25 19.875 1 98.38 119 VAL B CA 1
ATOM 3912 C C . VAL B 1 119 ? -8.477 27.75 19.766 1 98.38 119 VAL B C 1
ATOM 3914 O O . VAL B 1 119 ? -7.535 28.531 19.891 1 98.38 119 VAL B O 1
ATOM 3917 N N . ASN B 1 120 ? -8.281 26.453 19.688 1 98.5 120 ASN B N 1
ATOM 3918 C CA . ASN B 1 120 ? -6.973 25.812 19.562 1 98.5 120 ASN B CA 1
ATOM 3919 C C . ASN B 1 120 ? -6.957 24.797 18.422 1 98.5 120 ASN B C 1
ATOM 3921 O O . ASN B 1 120 ? -7.84 23.953 18.328 1 98.5 120 ASN B O 1
ATOM 3925 N N . GLY B 1 121 ? -6.039 24.938 17.531 1 98.56 121 GLY B N 1
ATOM 3926 C CA . GLY B 1 121 ? -5.945 24.047 16.391 1 98.56 121 GLY B CA 1
ATOM 3927 C C . GLY B 1 121 ? -4.539 23.531 16.156 1 98.56 121 GLY B C 1
ATOM 3928 O O . GLY B 1 121 ? -3.566 24.109 16.641 1 98.56 121 GLY B O 1
ATOM 3929 N N . VAL B 1 122 ? -4.426 22.375 15.562 1 98.75 122 VAL B N 1
ATOM 3930 C CA . VAL B 1 122 ? -3.18 21.781 15.086 1 98.75 122 VAL B CA 1
ATOM 3931 C C . VAL B 1 122 ? -3.201 21.688 13.562 1 98.75 122 VAL B C 1
ATOM 3933 O O . VAL B 1 122 ? -4.227 21.344 12.969 1 98.75 122 VAL B O 1
ATOM 3936 N N . CYS B 1 123 ? -2.092 21.938 12.93 1 98.44 123 CYS B N 1
ATOM 3937 C CA . CYS B 1 123 ? -2.01 22.047 11.484 1 98.44 123 CYS B CA 1
ATOM 3938 C C . CYS B 1 123 ? -2.018 20.656 10.836 1 98.44 123 CYS B C 1
ATOM 3940 O O . CYS B 1 123 ? -1.038 20.266 10.195 1 98.44 123 CYS B O 1
ATOM 3942 N N . PHE B 1 124 ? -3.064 19.984 10.914 1 98.44 124 PHE B N 1
ATOM 3943 C CA . PHE B 1 124 ? -3.396 18.828 10.094 1 98.44 124 PHE B CA 1
ATOM 3944 C C . PHE B 1 124 ? -4.254 19.234 8.906 1 98.44 124 PHE B C 1
ATOM 3946 O O . PHE B 1 124 ? -5.43 18.859 8.82 1 98.44 124 PHE B O 1
ATOM 3953 N N . ASN B 1 125 ? -3.611 19.859 8 1 98 125 ASN B N 1
ATOM 3954 C CA . ASN B 1 125 ? -4.262 20.594 6.914 1 98 125 ASN B CA 1
ATOM 3955 C C . ASN B 1 125 ? -4.828 19.641 5.863 1 98 125 ASN B C 1
ATOM 3957 O O . ASN B 1 125 ? -5.723 20.016 5.102 1 98 125 ASN B O 1
ATOM 3961 N N . TYR B 1 126 ? -4.449 18.406 5.859 1 98 126 TYR B N 1
ATOM 3962 C CA . TYR B 1 126 ? -4.82 17.516 4.766 1 98 126 TYR B CA 1
ATOM 3963 C C . TYR B 1 126 ? -6.289 17.125 4.859 1 98 126 TYR B C 1
ATOM 3965 O O . TYR B 1 126 ? -6.875 16.641 3.887 1 98 126 TYR B O 1
ATOM 3973 N N . ARG B 1 127 ? -6.895 17.391 6.012 1 97.56 127 ARG B N 1
ATOM 3974 C CA . ARG B 1 127 ? -8.336 17.25 6.156 1 97.56 127 ARG B CA 1
ATOM 3975 C C . ARG B 1 127 ? -9.078 18.125 5.152 1 97.56 127 ARG B C 1
ATOM 3977 O O . ARG B 1 127 ? -10.211 17.828 4.77 1 97.56 127 ARG B O 1
ATOM 3984 N N . HIS B 1 128 ? -8.367 19.141 4.742 1 97.94 128 HIS B N 1
ATOM 3985 C CA . HIS B 1 128 ? -9.102 20.25 4.152 1 97.94 128 HIS B CA 1
ATOM 3986 C C . HIS B 1 128 ? -8.922 20.281 2.639 1 97.94 128 HIS B C 1
ATOM 3988 O O . HIS B 1 128 ? -9.141 21.328 2.012 1 97.94 128 HIS B O 1
ATOM 3994 N N . TYR B 1 129 ? -8.414 19.172 2.037 1 98.12 129 TYR B N 1
ATOM 3995 C CA . TYR B 1 129 ? -8.586 18.984 0.601 1 98.12 129 TYR B CA 1
ATOM 3996 C C . TYR B 1 129 ? -10.055 18.734 0.26 1 98.12 129 TYR B C 1
ATOM 3998 O O . TYR B 1 129 ? -10.734 17.984 0.962 1 98.12 129 TYR B O 1
ATOM 4006 N N . PRO B 1 130 ? -10.539 19.328 -0.837 1 97.94 130 PRO B N 1
ATOM 4007 C CA . PRO B 1 130 ? -11.945 19.125 -1.189 1 97.94 130 PRO B CA 1
ATOM 4008 C C . PRO B 1 130 ? -12.312 17.656 -1.353 1 97.94 130 PRO B C 1
ATOM 4010 O O . PRO B 1 130 ? -13.367 17.219 -0.878 1 97.94 130 PRO B O 1
ATOM 4013 N N . LEU B 1 131 ? -11.461 16.906 -1.966 1 98.38 131 LEU B N 1
ATOM 4014 C CA . LEU B 1 131 ? -11.805 15.516 -2.27 1 98.38 131 LEU B CA 1
ATOM 4015 C C . LEU B 1 131 ? -11.562 14.617 -1.062 1 98.38 131 LEU B C 1
ATOM 4017 O O . LEU B 1 131 ? -12.109 13.516 -0.986 1 98.38 131 LEU B O 1
ATOM 4021 N N . VAL B 1 132 ? -10.727 15.023 -0.094 1 98.56 132 VAL B N 1
ATOM 4022 C CA . VAL B 1 132 ? -10.641 14.32 1.185 1 98.56 132 VAL B CA 1
ATOM 4023 C C . VAL B 1 132 ? -11.938 14.523 1.967 1 98.56 132 VAL B C 1
ATOM 4025 O O . VAL B 1 132 ? -12.5 13.562 2.508 1 98.56 132 VAL B O 1
ATOM 4028 N N . GLU B 1 133 ? -12.398 15.766 2.014 1 97.94 133 GLU B N 1
ATOM 4029 C CA . GLU B 1 133 ? -13.688 16.031 2.656 1 97.94 133 GLU B CA 1
ATOM 4030 C C . GLU B 1 133 ? -14.812 15.281 1.971 1 97.94 133 GLU B C 1
ATOM 4032 O O . GLU B 1 133 ? -15.719 14.773 2.637 1 97.94 133 GLU B O 1
ATOM 4037 N N . GLU B 1 134 ? -14.781 15.227 0.631 1 98.19 134 GLU B N 1
ATOM 4038 C CA . GLU B 1 134 ? -15.805 14.484 -0.101 1 98.19 134 GLU B CA 1
ATOM 4039 C C . GLU B 1 134 ? -15.797 13.008 0.284 1 98.19 134 GLU B C 1
ATOM 4041 O O . GLU B 1 134 ? -16.859 12.398 0.451 1 98.19 134 GLU B O 1
ATOM 4046 N N . ALA B 1 135 ? -14.617 12.422 0.367 1 98.5 135 ALA B N 1
ATOM 4047 C CA . ALA B 1 135 ? -14.516 11.047 0.842 1 98.5 135 ALA B CA 1
ATOM 4048 C C . ALA B 1 135 ? -15.164 10.883 2.211 1 98.5 135 ALA B C 1
ATOM 4050 O O . ALA B 1 135 ? -15.922 9.938 2.439 1 98.5 135 ALA B O 1
ATOM 4051 N N . ARG B 1 136 ? -14.875 11.797 3.129 1 98 136 ARG B N 1
ATOM 4052 C CA . ARG B 1 136 ? -15.469 11.758 4.461 1 98 136 ARG B CA 1
ATOM 4053 C C . ARG B 1 136 ? -16.984 11.797 4.383 1 98 136 ARG B C 1
ATOM 4055 O O . ARG B 1 136 ? -17.672 11.008 5.047 1 98 136 ARG B O 1
ATOM 4062 N N . MET B 1 137 ? -17.5 12.703 3.582 1 97.12 137 MET B N 1
ATOM 4063 C CA . MET B 1 137 ? -18.938 12.875 3.465 1 97.12 137 MET B CA 1
ATOM 4064 C C . MET B 1 137 ? -19.594 11.602 2.939 1 97.12 137 MET B C 1
ATOM 4066 O O . MET B 1 137 ? -20.672 11.219 3.395 1 97.12 137 MET B O 1
ATOM 4070 N N . ARG B 1 138 ? -18.984 10.977 2.072 1 96.81 138 ARG B N 1
ATOM 4071 C CA . ARG B 1 138 ? -19.531 9.75 1.505 1 96.81 138 ARG B CA 1
ATOM 4072 C C . ARG B 1 138 ? -19.531 8.617 2.529 1 96.81 138 ARG B C 1
ATOM 4074 O O . ARG B 1 138 ? -20.438 7.793 2.559 1 96.81 138 ARG B O 1
ATOM 4081 N N . ILE B 1 139 ? -18.531 8.57 3.318 1 97.12 139 ILE B N 1
ATOM 4082 C CA . ILE B 1 139 ? -18.391 7.52 4.316 1 97.12 139 ILE B CA 1
ATOM 4083 C C . ILE B 1 139 ? -19.328 7.793 5.484 1 97.12 139 ILE B C 1
ATOM 4085 O O . ILE B 1 139 ? -20.125 6.926 5.879 1 97.12 139 ILE B O 1
ATOM 4089 N N . CYS B 1 140 ? -19.281 8.953 6.016 1 93.69 140 CYS B N 1
ATOM 4090 C CA . CYS B 1 140 ? -20.109 9.305 7.168 1 93.69 140 CYS B CA 1
ATOM 4091 C C . CYS B 1 140 ? -21.578 9.367 6.793 1 93.69 140 CYS B C 1
ATOM 4093 O O . CYS B 1 140 ? -22.453 9.078 7.617 1 93.69 140 CYS B O 1
ATOM 4095 N N . GLY B 1 141 ? -21.875 9.75 5.539 1 93.62 141 GLY B N 1
ATOM 4096 C CA . GLY B 1 141 ? -23.25 9.781 5.059 1 93.62 141 GLY B CA 1
ATOM 4097 C C . GLY B 1 141 ? -23.812 8.398 4.777 1 93.62 141 GLY B C 1
ATOM 4098 O O . GLY B 1 141 ? -25.016 8.242 4.602 1 93.62 141 GLY B O 1
ATOM 4099 N N . GLY B 1 142 ? -22.953 7.406 4.641 1 93.38 142 GLY B N 1
ATOM 4100 C CA . GLY B 1 142 ? -23.375 6.016 4.531 1 93.38 142 GLY B CA 1
ATOM 4101 C C . GLY B 1 142 ? -23.656 5.59 3.105 1 93.38 142 GLY B C 1
ATOM 4102 O O . GLY B 1 142 ? -24.062 4.453 2.861 1 93.38 142 GLY B O 1
ATOM 4103 N N . SER B 1 143 ? -23.484 6.434 2.17 1 91.56 143 SER B N 1
ATOM 4104 C CA . SER B 1 143 ? -23.891 6.16 0.794 1 91.56 143 SER B CA 1
ATOM 4105 C C . SER B 1 143 ? -23.062 5.035 0.188 1 91.56 143 SER B C 1
ATOM 4107 O O . SER B 1 143 ? -23.484 4.41 -0.792 1 91.56 143 SER B O 1
ATOM 4109 N N . MET B 1 144 ? -21.969 4.746 0.785 1 94.62 144 MET B N 1
ATOM 4110 C CA . MET B 1 144 ? -21.109 3.727 0.203 1 94.62 144 MET B CA 1
ATOM 4111 C C . MET B 1 144 ? -20.953 2.545 1.152 1 94.62 144 MET B C 1
ATOM 4113 O O . MET B 1 144 ? -20.078 1.694 0.95 1 94.62 144 MET B O 1
ATOM 4117 N N . GLY B 1 145 ? -21.719 2.52 2.188 1 94.62 145 GLY B N 1
ATOM 4118 C CA . GLY B 1 145 ? -21.625 1.435 3.154 1 94.62 145 GLY B CA 1
ATOM 4119 C C . GLY B 1 145 ? -20.547 1.646 4.203 1 94.62 145 GLY B C 1
ATOM 4120 O O . GLY B 1 145 ? -20 2.742 4.316 1 94.62 145 GLY B O 1
ATOM 4121 N N . ARG B 1 146 ? -20.281 0.639 4.961 1 95.19 146 ARG B N 1
ATOM 4122 C CA . ARG B 1 146 ? -19.359 0.746 6.086 1 95.19 146 ARG B CA 1
ATOM 4123 C C . ARG B 1 146 ? -17.938 0.409 5.656 1 95.19 146 ARG B C 1
ATOM 4125 O O . ARG B 1 146 ? -17.719 -0.514 4.867 1 95.19 146 ARG B O 1
ATOM 4132 N N . PRO B 1 147 ? -16.969 1.16 6.191 1 97.56 147 PRO B N 1
ATOM 4133 C CA . PRO B 1 147 ? -15.578 0.767 5.953 1 97.56 147 PRO B CA 1
ATOM 4134 C C . PRO B 1 147 ? -15.242 -0.597 6.551 1 97.56 147 PRO B C 1
ATOM 4136 O O . PRO B 1 147 ? -15.727 -0.94 7.629 1 97.56 147 PRO B O 1
ATOM 4139 N N . HIS B 1 148 ? -14.383 -1.372 5.82 1 97.75 148 HIS B N 1
ATOM 4140 C CA . HIS B 1 148 ? -14.008 -2.654 6.402 1 97.75 148 HIS B CA 1
ATOM 4141 C C . HIS B 1 148 ? -12.516 -2.914 6.246 1 97.75 148 HIS B C 1
ATOM 4143 O O . HIS B 1 148 ? -11.961 -3.801 6.902 1 97.75 148 HIS B O 1
ATOM 4149 N N . LEU B 1 149 ? -11.828 -2.24 5.398 1 98.5 149 LEU B N 1
ATOM 4150 C CA . LEU B 1 149 ? -10.383 -2.291 5.254 1 98.5 149 LEU B CA 1
ATOM 4151 C C . LEU B 1 149 ? -9.82 -0.922 4.883 1 98.5 149 LEU B C 1
ATOM 4153 O O . LEU B 1 149 ? -10.414 -0.206 4.07 1 98.5 149 LEU B O 1
ATOM 4157 N N . VAL B 1 150 ? -8.68 -0.581 5.453 1 98.62 150 VAL B N 1
ATOM 4158 C CA . VAL B 1 150 ? -8.008 0.656 5.07 1 98.62 150 VAL B CA 1
ATOM 4159 C C . VAL B 1 150 ? -6.527 0.378 4.809 1 98.62 150 VAL B C 1
ATOM 4161 O O . VAL B 1 150 ? -5.926 -0.47 5.469 1 98.62 150 VAL B O 1
ATOM 4164 N N . SER B 1 151 ? -5.941 1.014 3.803 1 98.69 151 SER B N 1
ATOM 4165 C CA . SER B 1 151 ? -4.508 0.931 3.541 1 98.69 151 SER B CA 1
ATOM 4166 C C . SER B 1 151 ? -3.98 2.227 2.934 1 98.69 151 SER B C 1
ATOM 4168 O O . SER B 1 151 ? -4.758 3.072 2.49 1 98.69 151 SER B O 1
ATOM 4170 N N . GLY B 1 152 ? -2.715 2.404 2.947 1 98.56 152 GLY B N 1
ATOM 4171 C CA . GLY B 1 152 ? -2.084 3.557 2.32 1 98.56 152 GLY B CA 1
ATOM 4172 C C . GLY B 1 152 ? -0.704 3.855 2.873 1 98.56 152 GLY B C 1
ATOM 4173 O O . GLY B 1 152 ? 0.085 2.939 3.117 1 98.56 152 GLY B O 1
ATOM 4174 N N . GLY B 1 153 ? -0.446 5.188 2.898 1 98.62 153 GLY B N 1
ATOM 4175 C CA . GLY B 1 153 ? 0.865 5.594 3.379 1 98.62 153 GLY B CA 1
ATOM 4176 C C . GLY B 1 153 ? 1.224 7.02 2.996 1 98.62 153 GLY B C 1
ATOM 4177 O O . GLY B 1 153 ? 0.394 7.746 2.447 1 98.62 153 GLY B O 1
ATOM 4178 N N . TYR B 1 154 ? 2.369 7.422 3.395 1 98.88 154 TYR B N 1
ATOM 4179 C CA . TYR B 1 154 ? 2.967 8.719 3.086 1 98.88 154 TYR B CA 1
ATOM 4180 C C . TYR B 1 154 ? 4.445 8.57 2.75 1 98.88 154 TYR B C 1
ATOM 4182 O O . TYR B 1 154 ? 5.273 8.344 3.637 1 98.88 154 TYR B O 1
ATOM 4190 N N . LEU B 1 155 ? 4.805 8.773 1.445 1 98.81 155 LEU B N 1
ATOM 4191 C CA . LEU B 1 155 ? 6.148 8.492 0.955 1 98.81 155 LEU B CA 1
ATOM 4192 C C . LEU B 1 155 ? 6.805 9.75 0.398 1 98.81 155 LEU B C 1
ATOM 4194 O O . LEU B 1 155 ? 6.152 10.547 -0.283 1 98.81 155 LEU B O 1
ATOM 4198 N N . GLN B 1 156 ? 8.039 9.938 0.747 1 98.5 156 GLN B N 1
ATOM 4199 C CA . GLN B 1 156 ? 8.898 11.023 0.281 1 98.5 156 GLN B CA 1
ATOM 4200 C C . GLN B 1 156 ? 10.281 10.5 -0.096 1 98.5 156 GLN B C 1
ATOM 4202 O O . GLN B 1 156 ? 10.578 9.32 0.091 1 98.5 156 GLN B O 1
ATOM 4207 N N . ASP B 1 157 ? 11.133 11.438 -0.685 1 98.12 157 ASP B N 1
ATOM 4208 C CA . ASP B 1 157 ? 12.453 10.938 -1.055 1 98.12 157 ASP B CA 1
ATOM 4209 C C . ASP B 1 157 ? 13.531 11.969 -0.749 1 98.12 157 ASP B C 1
ATOM 4211 O O . ASP B 1 157 ? 14.672 11.828 -1.194 1 98.12 157 ASP B O 1
ATOM 4215 N N . TRP B 1 158 ? 13.289 13.008 0.077 1 95.56 158 TRP B N 1
ATOM 4216 C CA . TRP B 1 158 ? 14.227 14.102 0.279 1 95.56 158 TRP B CA 1
ATOM 4217 C C . TRP B 1 158 ? 15.367 13.688 1.202 1 95.56 158 TRP B C 1
ATOM 4219 O O . TRP B 1 158 ? 16.391 14.375 1.288 1 95.56 158 TRP B O 1
ATOM 4229 N N . CYS B 1 159 ? 15.211 12.539 1.834 1 96.44 159 CYS B N 1
ATOM 4230 C CA . CYS B 1 159 ? 16.25 12.023 2.723 1 96.44 159 CYS B CA 1
ATOM 4231 C C . CYS B 1 159 ? 16.891 10.766 2.15 1 96.44 159 CYS B C 1
ATOM 4233 O O . CYS B 1 159 ? 17.391 9.93 2.896 1 96.44 159 CYS B O 1
ATOM 4235 N N . LEU B 1 160 ? 16.906 10.586 0.894 1 97.19 160 LEU B N 1
ATOM 4236 C CA . LEU B 1 160 ? 17.297 9.336 0.255 1 97.19 160 LEU B CA 1
ATOM 4237 C C . LEU B 1 160 ? 18.781 9.055 0.487 1 97.19 160 LEU B C 1
ATOM 4239 O O . LEU B 1 160 ? 19.172 7.922 0.776 1 97.19 160 LEU B O 1
ATOM 4243 N N . TYR B 1 161 ? 19.609 10.031 0.397 1 95.94 161 TYR B N 1
ATOM 4244 C CA . TYR B 1 161 ? 21.062 9.828 0.432 1 95.94 161 TYR B CA 1
ATOM 4245 C C . TYR B 1 161 ? 21.609 10.062 1.834 1 95.94 161 TYR B C 1
ATOM 4247 O O . TYR B 1 161 ? 20.984 10.766 2.641 1 95.94 161 TYR B O 1
ATOM 4255 N N . ASP B 1 162 ? 22.781 9.492 2.143 1 95.12 162 ASP B N 1
ATOM 4256 C CA . ASP B 1 162 ? 23.406 9.664 3.451 1 95.12 162 ASP B CA 1
ATOM 4257 C C . ASP B 1 162 ? 23.922 11.086 3.635 1 95.12 162 ASP B C 1
ATOM 4259 O O . ASP B 1 162 ? 24.266 11.492 4.746 1 95.12 162 ASP B O 1
ATOM 4263 N N . SER B 1 163 ? 23.938 11.844 2.555 1 93.75 163 SER B N 1
ATOM 4264 C CA . SER B 1 163 ? 24.359 13.242 2.625 1 93.75 163 SER B CA 1
ATOM 4265 C C . SER B 1 163 ? 23.188 14.164 2.916 1 93.75 163 SER B C 1
ATOM 4267 O O . SER B 1 163 ? 23.375 15.352 3.191 1 93.75 163 SER B O 1
ATOM 4269 N N . ASP B 1 164 ? 22 13.617 2.777 1 93.38 164 ASP B N 1
ATOM 4270 C CA . ASP B 1 164 ? 20.828 14.406 3.143 1 93.38 164 ASP B CA 1
ATOM 4271 C C . ASP B 1 164 ? 20.703 14.539 4.66 1 93.38 164 ASP B C 1
ATOM 4273 O O . ASP B 1 164 ? 20.562 13.539 5.363 1 93.38 164 ASP B O 1
ATOM 4277 N N . TYR B 1 165 ? 20.797 15.773 5.137 1 92.5 165 TYR B N 1
ATOM 4278 C CA . TYR B 1 165 ? 20.703 15.992 6.574 1 92.5 165 TYR B CA 1
ATOM 4279 C C . TYR B 1 165 ? 19.75 17.141 6.898 1 92.5 165 TYR B C 1
ATOM 4281 O O . TYR B 1 165 ? 19.688 18.125 6.156 1 92.5 165 TYR B O 1
ATOM 4289 N N . SER B 1 166 ? 19.031 17.016 7.949 1 89.88 166 SER B N 1
ATOM 4290 C CA . SER B 1 166 ? 18.109 18.016 8.477 1 89.88 166 SER B CA 1
ATOM 4291 C C . SER B 1 166 ? 18.125 18.031 10 1 89.88 166 SER B C 1
ATOM 4293 O O . SER B 1 166 ? 18.422 17.016 10.633 1 89.88 166 SER B O 1
ATOM 4295 N N . TRP B 1 167 ? 17.766 19.203 10.531 1 85.94 167 TRP B N 1
ATOM 4296 C CA . TRP B 1 167 ? 17.641 19.312 11.984 1 85.94 167 TRP B CA 1
ATOM 4297 C C . TRP B 1 167 ? 16.656 18.281 12.523 1 85.94 167 TRP B C 1
ATOM 4299 O O . TRP B 1 167 ? 16.719 17.906 13.695 1 85.94 167 TRP B O 1
ATOM 4309 N N . ARG B 1 168 ? 15.797 17.781 11.742 1 90.31 168 ARG B N 1
ATOM 4310 C CA . ARG B 1 168 ? 14.789 16.812 12.133 1 90.31 168 ARG B CA 1
ATOM 4311 C C . ARG B 1 168 ? 15.438 15.492 12.547 1 90.31 168 ARG B C 1
ATOM 4313 O O . ARG B 1 168 ? 14.781 14.633 13.148 1 90.31 168 ARG B O 1
ATOM 4320 N N . MET B 1 169 ? 16.625 15.359 12.219 1 92.44 169 MET B N 1
ATOM 4321 C CA . MET B 1 169 ? 17.344 14.125 12.539 1 92.44 169 MET B CA 1
ATOM 4322 C C . MET B 1 169 ? 18.031 14.234 13.898 1 92.44 169 MET B C 1
ATOM 4324 O O . MET B 1 169 ? 18.594 13.258 14.398 1 92.44 169 MET B O 1
ATOM 4328 N N . ASN B 1 170 ? 17.969 15.438 14.43 1 88.69 170 ASN B N 1
ATOM 4329 C CA . ASN B 1 170 ? 18.438 15.68 15.789 1 88.69 170 ASN B CA 1
ATOM 4330 C C . ASN B 1 170 ? 17.344 15.438 16.812 1 88.69 170 ASN B C 1
ATOM 4332 O O . ASN B 1 170 ? 16.406 16.234 16.938 1 88.69 170 ASN B O 1
ATOM 4336 N N . LYS B 1 171 ? 17.484 14.5 17.672 1 88.44 171 LYS B N 1
ATOM 4337 C CA . LYS B 1 171 ? 16.453 14.078 18.625 1 88.44 171 LYS B CA 1
ATOM 4338 C C . LYS B 1 171 ? 16.141 15.195 19.609 1 88.44 171 LYS B C 1
ATOM 4340 O O . LYS B 1 171 ? 15 15.305 20.094 1 88.44 171 LYS B O 1
ATOM 4345 N N . LYS B 1 172 ? 17.062 15.992 19.953 1 87.25 172 LYS B N 1
ATOM 4346 C CA . LYS B 1 172 ? 16.859 17.078 20.906 1 87.25 172 LYS B CA 1
ATOM 4347 C C . LYS B 1 172 ? 15.922 18.141 20.328 1 87.25 172 LYS B C 1
ATOM 4349 O O . LYS B 1 172 ? 15.164 18.781 21.062 1 87.25 172 LYS B O 1
ATOM 4354 N N . LEU B 1 173 ? 15.953 18.25 19.062 1 86.19 173 LEU B N 1
ATOM 4355 C CA . LEU B 1 173 ? 15.148 19.266 18.406 1 86.19 173 LEU B CA 1
ATOM 4356 C C . LEU B 1 173 ? 13.82 18.688 17.922 1 86.19 173 LEU B C 1
ATOM 4358 O O . LEU B 1 173 ? 12.797 19.375 17.938 1 86.19 173 LEU B O 1
ATOM 4362 N N . ASN B 1 174 ? 13.812 17.422 17.531 1 89.56 174 ASN B N 1
ATOM 4363 C CA . ASN B 1 174 ? 12.68 16.844 16.797 1 89.56 174 ASN B CA 1
ATOM 4364 C C . ASN B 1 174 ? 11.90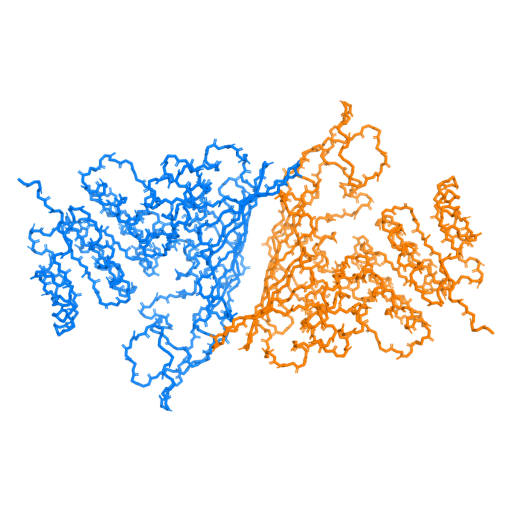6 15.859 17.672 1 89.56 174 ASN B C 1
ATOM 4366 O O . ASN B 1 174 ? 10.703 15.672 17.484 1 89.56 174 ASN B O 1
ATOM 4370 N N . GLY B 1 175 ? 12.547 15.258 18.641 1 89.56 175 GLY B N 1
ATOM 4371 C CA . GLY B 1 175 ? 11.953 14.172 19.391 1 89.56 175 GLY B CA 1
ATOM 4372 C C . GLY B 1 175 ? 12.422 12.797 18.938 1 89.56 175 GLY B C 1
ATOM 4373 O O . GLY B 1 175 ? 13.336 12.688 18.125 1 89.56 175 GLY B O 1
ATOM 4374 N N . HIS B 1 176 ? 11.805 11.773 19.438 1 92.69 176 HIS B N 1
ATOM 4375 C CA . HIS B 1 176 ? 12.312 10.414 19.312 1 92.69 176 HIS B CA 1
ATOM 4376 C C . HIS B 1 176 ? 11.867 9.781 18 1 92.69 176 HIS B C 1
ATOM 4378 O O . HIS B 1 176 ? 12.406 8.758 17.578 1 92.69 176 HIS B O 1
ATOM 4384 N N . SER B 1 177 ? 10.906 10.305 17.391 1 95.12 177 SER B N 1
ATOM 4385 C CA . SER B 1 177 ? 10.422 9.789 16.109 1 95.12 177 SER B CA 1
ATOM 4386 C C . SER B 1 177 ? 10.547 10.836 15.008 1 95.12 177 SER B C 1
ATOM 4388 O O . SER B 1 177 ? 10.266 12.016 15.234 1 95.12 177 SER B O 1
ATOM 4390 N N . ARG B 1 178 ? 10.984 10.461 13.836 1 95.81 178 ARG B N 1
ATOM 4391 C CA . ARG B 1 178 ? 11.109 11.375 12.711 1 95.81 178 ARG B CA 1
ATOM 4392 C C . ARG B 1 178 ? 10.023 11.117 11.672 1 95.81 178 ARG B C 1
ATOM 4394 O O . ARG B 1 178 ? 9.031 11.844 11.609 1 95.81 178 ARG B O 1
ATOM 4401 N N . ALA B 1 179 ? 10.125 10.055 10.875 1 97.38 179 ALA B N 1
ATOM 4402 C CA . ALA B 1 179 ? 9.211 9.812 9.758 1 97.38 179 ALA B CA 1
ATOM 4403 C C . ALA B 1 179 ? 7.793 9.555 10.266 1 97.38 179 ALA B C 1
ATOM 4405 O O . ALA B 1 179 ? 6.828 10.086 9.711 1 97.38 179 ALA B O 1
ATOM 4406 N N . ILE B 1 180 ? 7.609 8.766 11.289 1 97.81 180 ILE B N 1
ATOM 4407 C CA . ILE B 1 180 ? 6.285 8.469 11.82 1 97.81 180 ILE B CA 1
ATOM 4408 C C . ILE B 1 180 ? 5.648 9.75 12.367 1 97.81 180 ILE B C 1
ATOM 4410 O O . ILE B 1 180 ? 4.492 10.055 12.062 1 97.81 180 ILE B O 1
ATOM 4414 N N . ALA B 1 181 ? 6.352 10.477 13.125 1 96.88 181 ALA B N 1
ATOM 4415 C CA . ALA B 1 181 ? 5.82 11.703 13.711 1 96.88 181 ALA B CA 1
ATOM 4416 C C . ALA B 1 181 ? 5.574 12.766 12.648 1 96.88 181 ALA B C 1
ATOM 4418 O O . ALA B 1 181 ? 4.586 13.5 12.703 1 96.88 181 ALA B O 1
ATOM 4419 N N . ASP B 1 182 ? 6.434 12.844 11.711 1 96.25 182 ASP B N 1
ATOM 4420 C CA . ASP B 1 182 ? 6.402 13.906 10.711 1 96.25 182 ASP B CA 1
ATOM 4421 C C . ASP B 1 182 ? 5.305 13.656 9.68 1 96.25 182 ASP B C 1
ATOM 4423 O O . ASP B 1 182 ? 4.438 14.508 9.469 1 96.25 182 ASP B O 1
ATOM 4427 N N . ILE B 1 183 ? 5.34 12.445 9.047 1 97.81 183 ILE B N 1
ATOM 4428 C CA . ILE B 1 183 ? 4.402 12.234 7.953 1 97.81 183 ILE B CA 1
ATOM 4429 C C . ILE B 1 183 ? 3.418 11.133 8.32 1 97.81 183 ILE B C 1
ATOM 4431 O O . ILE B 1 183 ? 2.273 11.133 7.859 1 97.81 183 ILE B O 1
ATOM 4435 N N . GLY B 1 184 ? 3.791 10.188 9.141 1 98.5 184 GLY B N 1
ATOM 4436 C CA . GLY B 1 184 ? 2.846 9.188 9.625 1 98.5 184 GLY B CA 1
ATOM 4437 C C . GLY B 1 184 ? 1.693 9.797 10.406 1 98.5 184 GLY B C 1
ATOM 4438 O O . GLY B 1 184 ? 0.559 9.32 10.312 1 98.5 184 GLY B O 1
ATOM 4439 N N . SER B 1 185 ? 1.977 10.805 11.18 1 98.38 185 SER B N 1
ATOM 4440 C CA . SER B 1 185 ? 0.959 11.5 11.953 1 98.38 185 SER B CA 1
ATOM 4441 C C . SER B 1 185 ? -0.135 12.062 11.047 1 98.38 185 SER B C 1
ATOM 4443 O O . SER B 1 185 ? -1.315 12.031 11.406 1 98.38 185 SER B O 1
ATOM 4445 N N . HIS B 1 186 ? 0.239 12.547 9.875 1 98.69 186 HIS B N 1
ATOM 4446 C CA . HIS B 1 186 ? -0.729 13.062 8.914 1 98.69 186 HIS B CA 1
ATOM 4447 C C . HIS B 1 186 ? -1.654 11.961 8.414 1 98.69 186 HIS B C 1
ATOM 4449 O O . HIS B 1 186 ? -2.863 12.164 8.281 1 98.69 186 HIS B O 1
ATOM 4455 N N . TRP B 1 187 ? -1.072 10.828 8.086 1 98.81 187 TRP B N 1
ATOM 4456 C CA . TRP B 1 187 ? -1.897 9.719 7.613 1 98.81 187 TRP B CA 1
ATOM 4457 C C . TRP B 1 187 ? -2.893 9.289 8.68 1 98.81 187 TRP B C 1
ATOM 4459 O O . TRP B 1 187 ? -4.086 9.133 8.406 1 98.81 187 TRP B O 1
ATOM 4469 N N . CYS B 1 188 ? -2.404 9.102 9.906 1 98.81 188 CYS B N 1
ATOM 4470 C CA . CYS B 1 188 ? -3.254 8.664 11.016 1 98.81 188 CYS B CA 1
ATOM 4471 C C . CYS B 1 188 ? -4.375 9.664 11.266 1 98.81 188 CYS B C 1
ATOM 4473 O O . CYS B 1 188 ? -5.531 9.273 11.453 1 98.81 188 CYS B O 1
ATOM 4475 N N . ASP B 1 189 ? -4.02 10.914 11.273 1 98.75 189 ASP B N 1
ATOM 4476 C CA . ASP B 1 189 ? -5.031 11.938 11.469 1 98.75 189 ASP B CA 1
ATOM 4477 C C . ASP B 1 189 ? -6.086 11.891 10.367 1 98.75 189 ASP B C 1
ATOM 4479 O O . ASP B 1 189 ? -7.285 11.875 10.648 1 98.75 189 ASP B O 1
ATOM 4483 N N . THR B 1 190 ? -5.676 11.875 9.117 1 98.75 190 THR B N 1
AT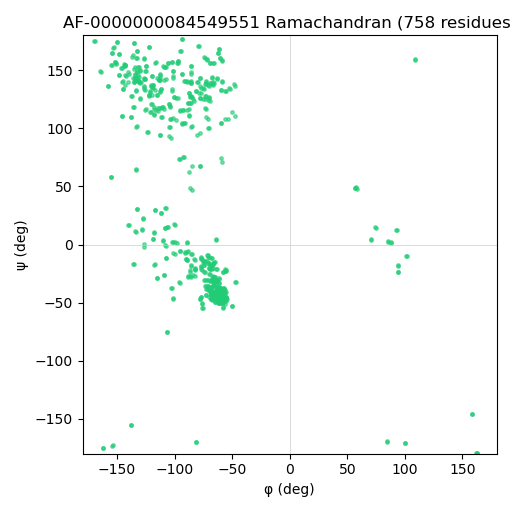OM 4484 C CA . THR B 1 190 ? -6.559 11.93 7.957 1 98.75 190 THR B CA 1
ATOM 4485 C C . THR B 1 190 ? -7.523 10.75 7.957 1 98.75 190 THR B C 1
ATOM 4487 O O . THR B 1 190 ? -8.727 10.914 7.73 1 98.75 190 THR B O 1
ATOM 4490 N N . LEU B 1 191 ? -7.035 9.578 8.25 1 98.69 191 LEU B N 1
ATOM 4491 C CA . LEU B 1 191 ? -7.883 8.391 8.18 1 98.69 191 LEU B CA 1
ATOM 4492 C C . LEU B 1 191 ? -8.883 8.375 9.328 1 98.69 191 LEU B C 1
ATOM 4494 O O . LEU B 1 191 ? -10.016 7.902 9.164 1 98.69 191 LEU B O 1
ATOM 4498 N N . GLN B 1 192 ? -8.445 8.812 10.539 1 98.5 192 GLN B N 1
ATOM 4499 C CA . GLN B 1 192 ? -9.406 8.93 11.633 1 98.5 192 GLN B CA 1
ATOM 4500 C C . GLN B 1 192 ? -10.484 9.961 11.305 1 98.5 192 GLN B C 1
ATOM 4502 O O . GLN B 1 192 ? -11.656 9.766 11.656 1 98.5 192 GLN B O 1
ATOM 4507 N N . TYR B 1 193 ? -10.07 11.023 10.641 1 98.38 193 TYR B N 1
ATOM 4508 C CA . TYR B 1 193 ? -11 12.078 10.234 1 98.38 193 TYR B CA 1
ATOM 4509 C C . TYR B 1 193 ? -12.016 11.547 9.227 1 98.38 193 TYR B C 1
ATOM 4511 O O . TYR B 1 193 ? -13.227 11.727 9.398 1 98.38 193 TYR B O 1
ATOM 4519 N N . ILE B 1 194 ? -11.586 10.859 8.164 1 98.19 194 ILE B N 1
ATOM 4520 C CA . ILE B 1 194 ? -12.422 10.398 7.062 1 98.19 194 ILE B CA 1
ATOM 4521 C C . ILE B 1 194 ? -13.367 9.312 7.547 1 98.19 194 ILE B C 1
ATOM 4523 O O . ILE B 1 194 ? -14.555 9.305 7.199 1 98.19 194 ILE B O 1
ATOM 4527 N N . THR B 1 195 ? -12.906 8.398 8.375 1 97.38 195 THR B N 1
ATOM 4528 C CA . THR B 1 195 ? -13.703 7.25 8.789 1 97.38 195 THR B CA 1
ATOM 4529 C C . THR B 1 195 ? -14.57 7.594 9.992 1 97.38 195 THR B C 1
ATOM 4531 O O . THR B 1 195 ? -15.539 6.887 10.289 1 97.38 195 THR B O 1
ATOM 4534 N N . GLY B 1 196 ? -14.172 8.602 10.75 1 96.69 196 GLY B N 1
ATOM 4535 C CA . GLY B 1 196 ? -14.844 8.93 11.992 1 96.69 196 GLY B CA 1
ATOM 4536 C C . GLY B 1 196 ? -14.531 7.961 13.117 1 96.69 196 GLY B C 1
ATOM 4537 O O . GLY B 1 196 ? -15.258 7.895 14.109 1 96.69 196 GLY B O 1
ATOM 4538 N N . GLN B 1 197 ? -13.469 7.133 12.93 1 97.56 197 GLN B N 1
ATOM 4539 C CA . GLN B 1 197 ? -13.102 6.113 13.906 1 97.56 197 GLN B CA 1
ATOM 4540 C C . GLN B 1 197 ? -11.68 6.344 14.43 1 97.56 197 GLN B C 1
ATOM 4542 O O . GLN B 1 197 ? -10.789 6.734 13.672 1 97.56 197 GLN B O 1
ATOM 4547 N N . LYS B 1 198 ? -11.469 6.035 15.703 1 98.44 198 LYS B N 1
ATOM 4548 C CA . LYS B 1 198 ? -10.148 6.164 16.312 1 98.44 198 LYS B CA 1
ATOM 4549 C C . LYS B 1 198 ? -9.312 4.91 16.062 1 98.44 198 LYS B C 1
ATOM 4551 O O . LYS B 1 198 ? -9.828 3.793 16.109 1 98.44 198 LYS B O 1
ATOM 4556 N N . ILE B 1 199 ? -8.07 5.105 15.773 1 98.81 199 ILE B N 1
ATOM 4557 C CA . ILE B 1 199 ? -7.109 4.008 15.828 1 98.81 199 ILE B CA 1
ATOM 4558 C C . ILE B 1 199 ? -6.871 3.602 17.281 1 98.81 199 ILE B C 1
ATOM 4560 O O . ILE B 1 199 ? -6.473 4.426 18.109 1 98.81 199 ILE B O 1
ATOM 4564 N N . THR B 1 200 ? -7.031 2.324 17.609 1 98.81 200 THR B N 1
ATOM 4565 C CA . THR B 1 200 ? -7.004 1.945 19.016 1 98.81 200 THR B CA 1
ATOM 4566 C C . THR B 1 200 ? -5.84 1.005 19.312 1 98.81 200 THR B C 1
ATOM 4568 O O . THR B 1 200 ? -5.473 0.797 20.469 1 98.81 200 THR B O 1
ATOM 4571 N N . ARG B 1 201 ? -5.293 0.429 18.297 1 98.62 201 ARG B N 1
ATOM 4572 C CA . ARG B 1 201 ? -4.164 -0.483 18.438 1 98.62 201 ARG B CA 1
ATOM 4573 C C . ARG B 1 201 ? -3.242 -0.415 17.234 1 98.62 201 ARG B C 1
ATOM 4575 O O . ARG B 1 201 ? -3.707 -0.247 16.094 1 98.62 201 ARG B O 1
ATOM 4582 N N . VAL B 1 202 ? -1.93 -0.591 17.531 1 98.88 202 VAL B N 1
ATOM 4583 C CA . VAL B 1 202 ? -0.965 -0.469 16.453 1 98.88 202 VAL B CA 1
ATOM 4584 C C . VAL B 1 202 ? 0.164 -1.479 16.641 1 98.88 202 VAL B C 1
ATOM 4586 O O . VAL B 1 202 ? 0.421 -1.923 17.766 1 98.88 202 VAL B O 1
ATOM 4589 N N . LEU B 1 203 ? 0.801 -1.871 15.625 1 98.81 203 LEU B N 1
ATOM 4590 C CA . LEU B 1 203 ? 2.061 -2.607 15.594 1 98.81 203 LEU B CA 1
ATOM 4591 C C . LEU B 1 203 ? 3 -2.031 14.539 1 98.81 203 LEU B C 1
ATOM 4593 O O . LEU B 1 203 ? 2.67 -2.01 13.352 1 98.81 203 LEU B O 1
ATOM 4597 N N . GLY B 1 204 ? 4.117 -1.563 14.969 1 98.69 204 GLY B N 1
ATOM 4598 C CA . GLY B 1 204 ? 5.039 -0.901 14.062 1 98.69 204 GLY B CA 1
ATOM 4599 C C . GLY B 1 204 ? 6.336 -1.667 13.867 1 98.69 204 GLY B C 1
ATOM 4600 O O . GLY B 1 204 ? 6.832 -2.305 14.797 1 98.69 204 GLY B O 1
ATOM 4601 N N . ASP B 1 205 ? 6.828 -1.653 12.664 1 98.81 205 ASP B N 1
ATOM 4602 C CA . ASP B 1 205 ? 8.148 -2.137 12.266 1 98.81 205 ASP B CA 1
ATOM 4603 C C . ASP B 1 205 ? 8.938 -1.045 11.555 1 98.81 205 ASP B C 1
ATOM 4605 O O . ASP B 1 205 ? 8.797 -0.858 10.344 1 98.81 205 ASP B O 1
ATOM 4609 N N . LEU B 1 206 ? 9.797 -0.363 12.328 1 98.56 206 LEU B N 1
ATOM 4610 C CA . LEU B 1 206 ? 10.469 0.84 11.844 1 98.56 206 LEU B CA 1
ATOM 4611 C C . LEU B 1 206 ? 11.867 0.517 11.328 1 98.56 206 LEU B C 1
ATOM 4613 O O . LEU B 1 206 ? 12.438 -0.515 11.688 1 98.56 206 LEU B O 1
ATOM 4617 N N . THR B 1 207 ? 12.359 1.406 10.43 1 97.75 207 THR B N 1
ATOM 4618 C CA . THR B 1 207 ? 13.625 1.147 9.758 1 97.75 207 THR B CA 1
ATOM 4619 C C . THR B 1 207 ? 14.508 2.393 9.781 1 97.75 207 THR B C 1
ATOM 4621 O O . THR B 1 207 ? 14.039 3.5 9.523 1 97.75 207 THR B O 1
ATOM 4624 N N . ILE B 1 208 ? 15.766 2.199 10.156 1 97.56 208 ILE B N 1
ATOM 4625 C CA . ILE B 1 208 ? 16.828 3.189 9.945 1 97.56 208 ILE B CA 1
ATOM 4626 C C . ILE B 1 208 ? 17.703 2.768 8.781 1 97.56 208 ILE B C 1
ATOM 4628 O O . ILE B 1 208 ? 18.469 1.803 8.891 1 97.56 208 ILE B O 1
ATOM 4632 N N . LEU B 1 209 ? 17.594 3.432 7.711 1 96.88 209 LEU B N 1
ATOM 4633 C CA . LEU B 1 209 ? 18.359 3.102 6.512 1 96.88 209 LEU B CA 1
ATOM 4634 C C . LEU B 1 209 ? 19.797 3.584 6.637 1 96.88 209 LEU B C 1
ATOM 4636 O O . LEU B 1 209 ? 20.734 2.885 6.23 1 96.88 209 LEU B O 1
ATOM 4640 N N . HIS B 1 210 ? 19.938 4.816 7.117 1 96.88 210 HIS B N 1
ATOM 4641 C CA . HIS B 1 210 ? 21.25 5.426 7.293 1 96.88 210 HIS B CA 1
ATOM 4642 C C . HIS B 1 210 ? 21.578 5.629 8.773 1 96.88 210 HIS B C 1
ATOM 4644 O O . HIS B 1 210 ? 21.266 6.68 9.336 1 96.88 210 HIS B O 1
ATOM 4650 N N . PRO B 1 211 ? 22.266 4.699 9.398 1 96.75 211 PRO B N 1
ATOM 4651 C CA . PRO B 1 211 ? 22.609 4.879 10.812 1 96.75 211 PRO B CA 1
ATOM 4652 C C . PRO B 1 211 ? 23.625 6 11.031 1 96.75 211 PRO B C 1
ATOM 4654 O O . PRO B 1 211 ? 23.828 6.441 12.164 1 96.75 211 PRO B O 1
ATOM 4657 N N . THR B 1 212 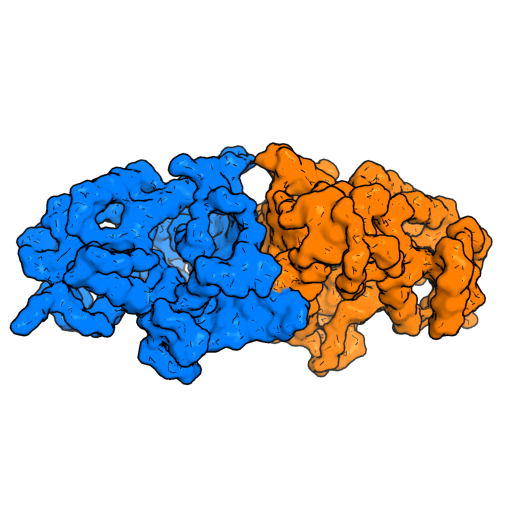? 24.312 6.352 9.945 1 97.19 212 THR B N 1
ATOM 4658 C CA . THR B 1 212 ? 25.234 7.488 9.938 1 97.19 212 THR B CA 1
ATOM 4659 C C . THR B 1 212 ? 24.953 8.398 8.742 1 97.19 212 THR B C 1
ATOM 4661 O O . THR B 1 212 ? 24.688 7.922 7.641 1 97.19 212 THR B O 1
ATOM 4664 N N . ARG B 1 213 ? 25.016 9.75 8.984 1 96.19 213 ARG B N 1
ATOM 4665 C CA . ARG B 1 213 ? 24.812 10.719 7.91 1 96.19 213 ARG B CA 1
ATOM 4666 C C . ARG B 1 213 ? 25.891 11.797 7.93 1 96.19 213 ARG B C 1
ATOM 4668 O O . ARG B 1 213 ? 26.594 11.969 8.938 1 96.19 213 ARG B O 1
ATOM 4675 N N . LYS B 1 214 ? 26 12.43 6.777 1 94.38 214 LYS B N 1
ATOM 4676 C CA . LYS B 1 214 ? 26.953 13.523 6.613 1 94.38 214 LYS B CA 1
ATOM 4677 C C . LYS B 1 214 ? 26.297 14.875 6.887 1 94.38 214 LYS B C 1
ATOM 4679 O O . LYS B 1 214 ? 25.516 15.367 6.066 1 94.38 214 LYS B O 1
ATOM 4684 N N . MET B 1 215 ? 26.547 15.461 8.016 1 91.62 215 MET B N 1
ATOM 4685 C CA . MET B 1 215 ? 26.016 16.781 8.375 1 91.62 215 MET B CA 1
ATOM 4686 C C . MET B 1 215 ? 26.906 17.891 7.828 1 91.62 215 MET B C 1
ATOM 4688 O O . MET B 1 215 ? 28.109 17.922 8.102 1 91.62 215 MET B O 1
ATOM 4692 N N . PRO B 1 216 ? 26.312 18.797 7.121 1 87.06 216 PRO B N 1
ATOM 4693 C CA . PRO B 1 216 ? 27.141 19.891 6.617 1 87.06 216 PRO B CA 1
ATOM 4694 C C . PRO B 1 216 ? 27.656 20.797 7.727 1 87.06 216 PRO B C 1
ATOM 4696 O O . PRO B 1 216 ? 26.969 21.031 8.719 1 87.06 216 PRO B O 1
ATOM 4699 N N . LEU B 1 217 ? 28.906 21.312 7.578 1 82.25 217 LEU B N 1
ATOM 4700 C CA . LEU B 1 217 ? 29.516 22.188 8.57 1 82.25 217 LEU B CA 1
ATOM 4701 C C . LEU B 1 217 ? 28.812 23.531 8.609 1 82.25 217 LEU B C 1
ATOM 4703 O O . LEU B 1 217 ? 28.641 24.125 9.68 1 82.25 217 LEU B O 1
ATOM 4707 N N . GLU B 1 218 ? 28.5 24.078 7.535 1 68.12 218 GLU B N 1
ATOM 4708 C CA . GLU B 1 218 ? 27.734 25.328 7.473 1 68.12 218 GLU B CA 1
ATOM 4709 C C . GLU B 1 218 ? 26.297 25.0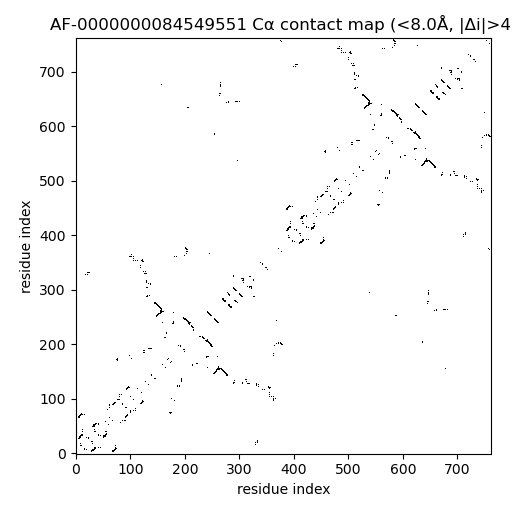62 7.066 1 68.12 218 GLU B C 1
ATOM 4711 O O . GLU B 1 218 ? 26.031 24.438 6.039 1 68.12 218 GLU B O 1
ATOM 4716 N N . ASN B 1 219 ? 25.438 24.906 8.117 1 60 219 ASN B N 1
ATOM 4717 C CA . ASN B 1 219 ? 24.062 24.516 7.812 1 60 219 ASN B CA 1
ATOM 4718 C C . ASN B 1 219 ? 23.109 25.703 7.863 1 60 219 ASN B C 1
ATOM 4720 O O . ASN B 1 219 ? 23.062 26.422 8.859 1 60 219 ASN B O 1
ATOM 4724 N N . SER B 1 220 ? 22.641 26.094 6.629 1 55.38 220 SER B N 1
ATOM 4725 C CA . SER B 1 220 ? 21.688 27.203 6.539 1 55.38 220 SER B CA 1
ATOM 4726 C C . SER B 1 220 ? 20.375 26.859 7.23 1 55.38 220 SER B C 1
ATOM 4728 O O . SER B 1 220 ? 19.531 27.734 7.449 1 55.38 220 SER B O 1
ATOM 4730 N N . GLY B 1 221 ? 20.25 25.703 7.867 1 57.22 221 GLY B N 1
ATOM 4731 C CA . GLY B 1 221 ? 19.031 25.328 8.578 1 57.22 221 GLY B CA 1
ATOM 4732 C C . GLY B 1 221 ? 17.875 25.031 7.648 1 57.22 221 GLY B C 1
ATOM 4733 O O . GLY B 1 221 ? 16.75 24.766 8.109 1 57.22 221 GLY B O 1
ATOM 4734 N N . ALA B 1 222 ? 18.141 25.047 6.277 1 57.38 222 ALA B N 1
ATOM 4735 C CA . ALA B 1 222 ? 17.031 24.891 5.344 1 57.38 222 ALA B CA 1
ATOM 4736 C C . ALA B 1 222 ? 16.703 23.422 5.125 1 57.38 222 ALA B C 1
ATOM 4738 O O . ALA B 1 222 ? 17.594 22.609 4.902 1 57.38 222 ALA B O 1
ATOM 4739 N N . THR B 1 223 ? 15.5 22.938 5.305 1 58.47 223 THR B N 1
ATOM 4740 C CA . THR B 1 223 ? 15.031 21.562 5.258 1 58.47 223 THR B CA 1
ATOM 4741 C C . THR B 1 223 ? 15.25 20.953 3.871 1 58.47 223 THR B C 1
ATOM 4743 O O . THR B 1 223 ? 15.672 19.812 3.744 1 58.47 223 THR B O 1
ATOM 4746 N N . PHE B 1 224 ? 14.977 21.531 2.768 1 60.56 224 PHE B N 1
ATOM 4747 C CA . PHE B 1 224 ? 14.953 20.938 1.436 1 60.56 224 PHE B CA 1
ATOM 4748 C C . PHE B 1 224 ? 16.156 21.406 0.617 1 60.56 224 PHE B C 1
ATOM 4750 O O . PHE B 1 224 ? 16.031 21.688 -0.576 1 60.56 224 PHE B O 1
ATOM 4757 N N . THR B 1 225 ? 17.266 21.672 1.236 1 57.59 225 THR B N 1
ATOM 4758 C CA . THR B 1 225 ? 18.438 22.078 0.48 1 57.59 225 THR B CA 1
ATOM 4759 C C . THR B 1 225 ? 19.5 20.969 0.48 1 57.59 225 THR B C 1
ATOM 4761 O O . THR B 1 225 ? 19.703 20.312 1.495 1 57.59 225 THR B O 1
ATOM 4764 N N . SER B 1 226 ? 19.859 20.391 -0.691 1 55.53 226 SER B N 1
ATOM 4765 C CA . SER B 1 226 ? 20.953 19.438 -0.83 1 55.53 226 SER B CA 1
ATOM 4766 C C . SER B 1 226 ? 22.297 20.141 -1.007 1 55.53 226 SER B C 1
ATOM 4768 O O . SER B 1 226 ? 22.562 20.719 -2.064 1 55.53 226 SER B O 1
ATOM 4770 N N . GLU B 1 227 ? 22.812 20.812 -0.065 1 51.97 227 GLU B N 1
ATOM 4771 C CA . GLU B 1 227 ? 24.125 21.406 -0.324 1 51.97 227 GLU B CA 1
ATOM 4772 C C . GLU B 1 227 ? 25.234 20.391 -0.154 1 51.97 227 GLU B C 1
ATOM 4774 O O . GLU B 1 227 ? 25.359 19.781 0.907 1 51.97 227 GLU B O 1
ATOM 4779 N N . SER B 1 228 ? 25.625 19.781 -1.258 1 55.44 228 SER B N 1
ATOM 4780 C CA . SER B 1 228 ? 26.828 18.984 -1.216 1 55.44 228 SER B CA 1
ATOM 4781 C C . SER B 1 228 ? 28.047 19.812 -0.802 1 55.44 228 SER B C 1
ATOM 4783 O O . SER B 1 228 ? 28.5 20.656 -1.568 1 55.44 228 SER B O 1
ATOM 4785 N N . SER B 1 229 ? 28.078 20.172 0.408 1 59.16 229 SER B N 1
ATOM 4786 C CA . SER B 1 229 ? 29.312 20.844 0.795 1 59.16 229 SER B CA 1
ATOM 4787 C C . SER B 1 229 ? 30.469 19.875 0.955 1 59.16 229 SER B C 1
ATOM 4789 O O . SER B 1 229 ? 30.266 18.719 1.367 1 59.16 229 SER B O 1
ATOM 4791 N N . ALA B 1 230 ? 31.578 20.219 0.42 1 65.69 230 ALA B N 1
ATOM 4792 C CA . ALA B 1 230 ? 32.812 19.469 0.48 1 65.69 230 ALA B CA 1
ATOM 4793 C C . ALA B 1 230 ? 33.219 19.188 1.924 1 65.69 230 ALA B C 1
ATOM 4795 O O . ALA B 1 230 ? 33.75 18.109 2.225 1 65.69 230 ALA B O 1
ATOM 4796 N N . GLN B 1 231 ? 32.781 19.922 2.877 1 82.12 231 GLN B N 1
ATOM 4797 C CA . GLN B 1 231 ? 33.156 19.625 4.25 1 82.12 231 GLN B CA 1
ATOM 4798 C C . GLN B 1 231 ? 31.969 19.188 5.09 1 82.12 231 GLN B C 1
ATOM 4800 O O . GLN B 1 231 ? 30.922 19.812 5.062 1 82.12 231 GLN B O 1
ATOM 4805 N N . HIS B 1 232 ? 31.938 17.984 5.609 1 88.69 232 HIS B N 1
ATOM 4806 C CA . HIS B 1 232 ? 30.859 17.422 6.43 1 88.69 232 HIS B CA 1
ATOM 4807 C C . HIS B 1 232 ? 31.422 16.688 7.645 1 88.69 232 HIS B C 1
ATOM 4809 O O . HIS B 1 232 ? 32.625 16.391 7.691 1 88.69 232 HIS B O 1
ATOM 4815 N N . HIS B 1 233 ? 30.703 16.656 8.641 1 91.75 233 HIS B N 1
ATOM 4816 C CA . HIS B 1 233 ? 30.984 15.781 9.773 1 91.75 233 HIS B CA 1
ATOM 4817 C C . HIS B 1 233 ? 30 14.625 9.844 1 91.75 233 HIS B C 1
ATOM 4819 O O . HIS B 1 233 ? 28.797 14.812 9.594 1 91.75 233 HIS B O 1
ATOM 4825 N N . LEU B 1 234 ? 30.469 13.477 10.219 1 94.19 234 LEU B N 1
ATOM 4826 C CA . LEU B 1 234 ? 29.625 12.305 10.367 1 94.19 234 LEU B CA 1
ATOM 4827 C C . LEU B 1 234 ? 28.844 12.359 11.68 1 94.19 234 LEU B C 1
ATOM 4829 O O . LEU B 1 234 ? 29.406 12.703 12.727 1 94.19 234 LEU B O 1
ATOM 4833 N N . VAL B 1 235 ? 27.578 12.133 11.531 1 95.06 235 VAL B N 1
ATOM 4834 C CA . VAL B 1 235 ? 26.75 12.117 12.727 1 95.06 235 VAL B CA 1
ATOM 4835 C C . VAL B 1 235 ? 25.953 10.82 12.797 1 95.06 235 VAL B C 1
ATOM 4837 O O . VAL B 1 235 ? 25.5 10.305 11.766 1 95.06 235 VAL B O 1
ATOM 4840 N N . ASP B 1 236 ? 25.781 10.273 14.023 1 96.5 236 ASP B N 1
ATOM 4841 C CA . ASP B 1 236 ? 24.969 9.078 14.234 1 96.5 236 ASP B CA 1
ATOM 4842 C C . ASP B 1 236 ? 23.484 9.422 14.219 1 96.5 236 ASP B C 1
ATOM 4844 O O . ASP B 1 236 ? 23.062 10.438 14.773 1 96.5 236 ASP B O 1
ATOM 4848 N N . ILE B 1 237 ? 22.734 8.578 13.523 1 96.31 237 ILE B N 1
ATOM 4849 C CA . ILE B 1 237 ? 21.297 8.766 13.414 1 96.31 237 ILE B CA 1
ATOM 4850 C C . ILE B 1 237 ? 20.578 7.633 14.141 1 96.31 237 ILE B C 1
ATOM 4852 O O . ILE B 1 237 ? 20.859 6.453 13.906 1 96.31 237 ILE B O 1
ATOM 4856 N N . ASP B 1 238 ? 19.562 7.969 15 1 95.44 238 ASP B N 1
ATOM 4857 C CA . ASP B 1 238 ? 18.859 6.934 15.75 1 95.44 238 ASP B CA 1
ATOM 4858 C C . ASP B 1 238 ? 17.344 7.066 15.578 1 95.44 238 ASP B C 1
ATOM 4860 O O . ASP B 1 238 ? 16.578 6.527 16.375 1 95.44 238 ASP B O 1
ATOM 4864 N N . THR B 1 239 ? 16.938 7.855 14.617 1 96.44 239 THR B N 1
ATOM 4865 C CA . THR B 1 239 ? 15.516 7.973 14.297 1 96.44 239 THR B CA 1
ATOM 4866 C C . THR B 1 239 ? 15.211 7.32 12.953 1 96.44 239 THR B C 1
ATOM 4868 O O . THR B 1 239 ? 16.078 7.25 12.078 1 96.44 239 THR B O 1
ATOM 4871 N N . GLU B 1 240 ? 14.031 6.906 12.82 1 97.94 240 GLU B N 1
ATOM 4872 C CA . GLU B 1 240 ? 13.672 6.047 11.695 1 97.94 240 GLU B CA 1
ATOM 4873 C C . GLU B 1 240 ? 13.508 6.855 10.414 1 97.94 240 GLU B C 1
ATOM 4875 O O . GLU B 1 240 ? 13 7.98 10.445 1 97.94 240 GLU B O 1
ATOM 4880 N N . ASP B 1 241 ? 13.93 6.273 9.25 1 98 241 ASP B N 1
ATOM 4881 C CA . ASP B 1 241 ? 13.727 6.824 7.914 1 98 241 ASP B CA 1
ATOM 4882 C C . ASP B 1 241 ? 12.391 6.371 7.332 1 98 241 ASP B C 1
ATOM 4884 O O . ASP B 1 241 ? 11.844 7.027 6.445 1 98 241 ASP B O 1
ATOM 4888 N N . ALA B 1 242 ? 11.992 5.242 7.793 1 98.5 242 ALA B N 1
ATOM 4889 C CA . ALA B 1 242 ? 10.797 4.598 7.25 1 98.5 242 ALA B CA 1
ATOM 4890 C C . ALA B 1 242 ? 10.148 3.676 8.281 1 98.5 242 ALA B C 1
ATOM 4892 O O . ALA B 1 242 ? 10.758 3.367 9.312 1 98.5 242 ALA B O 1
ATOM 4893 N N . GLY B 1 243 ? 8.93 3.324 7.977 1 98.31 243 GLY B N 1
ATOM 4894 C CA . GLY B 1 243 ? 8.234 2.402 8.859 1 98.31 243 GLY B CA 1
ATOM 4895 C C . GLY B 1 243 ? 7.004 1.782 8.227 1 98.31 243 GLY B C 1
ATOM 4896 O O . GLY B 1 243 ? 6.391 2.377 7.34 1 98.31 243 GLY B O 1
ATOM 4897 N N . ASN B 1 244 ? 6.727 0.556 8.633 1 98.81 244 ASN B N 1
ATOM 4898 C CA . ASN B 1 244 ? 5.504 -0.177 8.32 1 98.81 244 ASN B CA 1
ATOM 4899 C C . ASN B 1 244 ? 4.641 -0.38 9.562 1 98.81 244 ASN B C 1
ATOM 4901 O O . ASN B 1 244 ? 5.148 -0.76 10.617 1 98.81 244 ASN B O 1
ATOM 4905 N N . VAL B 1 245 ? 3.312 -0.103 9.414 1 98.94 245 VAL B N 1
ATOM 4906 C CA . VAL B 1 245 ? 2.486 -0.108 10.617 1 98.94 245 VAL B CA 1
ATOM 4907 C C . VAL B 1 245 ? 1.163 -0.815 10.328 1 98.94 245 VAL B C 1
ATOM 4909 O O . VAL B 1 245 ? 0.502 -0.529 9.328 1 98.94 245 VAL B O 1
ATOM 4912 N N . LEU B 1 246 ? 0.795 -1.787 11.148 1 98.88 246 LEU B N 1
ATOM 4913 C CA . LEU B 1 246 ? -0.563 -2.314 11.219 1 98.88 246 LEU B CA 1
ATOM 4914 C C . LEU B 1 246 ? -1.416 -1.493 12.18 1 98.88 246 LEU B C 1
ATOM 4916 O O . LEU B 1 246 ? -0.937 -1.066 13.234 1 98.88 246 LEU B O 1
ATOM 4920 N N . VAL B 1 247 ? -2.666 -1.267 11.797 1 98.88 247 VAL B N 1
ATOM 4921 C CA . VAL B 1 247 ? -3.555 -0.487 12.656 1 98.88 247 VAL B CA 1
ATOM 4922 C C . VAL B 1 247 ? -4.895 -1.204 12.797 1 98.88 247 VAL B C 1
ATOM 4924 O O . VAL B 1 247 ? -5.34 -1.89 11.875 1 98.88 247 VAL B O 1
ATOM 4927 N N . GLN B 1 248 ? -5.535 -1.042 13.914 1 98.81 248 GLN B N 1
ATOM 4928 C CA . GLN B 1 248 ? -6.922 -1.433 14.156 1 98.81 248 GLN B CA 1
ATOM 4929 C C . GLN B 1 248 ? -7.738 -0.258 14.688 1 98.81 248 GLN B C 1
ATOM 4931 O O . GLN B 1 248 ? -7.27 0.499 15.539 1 98.81 248 GLN B O 1
ATOM 4936 N N . PHE B 1 249 ? -8.898 -0.06 14.141 1 98.56 249 PHE B N 1
ATOM 4937 C CA . PHE B 1 249 ? -9.789 1.039 14.5 1 98.56 249 PHE B CA 1
ATOM 4938 C C . PHE B 1 249 ? -10.812 0.588 15.539 1 98.56 249 PHE B C 1
ATOM 4940 O O . PHE B 1 249 ? -11.031 -0.611 15.719 1 98.56 249 PHE B O 1
ATOM 4947 N N . ALA B 1 250 ? -11.477 1.498 16.141 1 98.19 250 ALA B N 1
ATOM 4948 C CA . ALA B 1 250 ? -12.406 1.264 17.25 1 98.19 250 ALA B CA 1
ATOM 4949 C C . ALA B 1 250 ? -13.578 0.402 16.797 1 98.19 250 ALA B C 1
ATOM 4951 O O . ALA B 1 250 ? -14.117 -0.38 17.578 1 98.19 250 ALA B O 1
ATOM 4952 N N . ASP B 1 251 ? -13.953 0.528 15.555 1 96.75 251 ASP B N 1
ATOM 4953 C CA . ASP B 1 251 ? -15.125 -0.194 15.078 1 96.75 251 ASP B CA 1
ATOM 4954 C C . ASP B 1 251 ? -14.75 -1.578 14.555 1 96.75 251 ASP B C 1
ATOM 4956 O O . ASP B 1 251 ? -15.578 -2.271 13.961 1 96.75 251 ASP B O 1
ATOM 4960 N N . GLY B 1 252 ? -13.508 -1.902 14.641 1 96.5 252 GLY B N 1
ATOM 4961 C CA . GLY B 1 252 ? -13.07 -3.223 14.219 1 96.5 252 GLY B CA 1
ATOM 4962 C C . GLY B 1 252 ? -12.406 -3.225 12.852 1 96.5 252 GLY B C 1
ATOM 4963 O O . GLY B 1 252 ? -11.82 -4.227 12.438 1 96.5 252 GLY B O 1
ATOM 4964 N N . THR B 1 253 ? -12.477 -2.133 12.125 1 97.75 253 THR B N 1
ATOM 4965 C CA . THR B 1 253 ? -11.789 -2.016 10.852 1 97.75 253 THR B CA 1
ATOM 4966 C C . THR B 1 253 ? -10.281 -2.189 11.031 1 97.75 253 THR B C 1
ATOM 4968 O O . THR B 1 253 ? -9.703 -1.655 11.977 1 97.75 253 THR B O 1
ATOM 4971 N N . LYS B 1 254 ? -9.703 -3.002 10.172 1 98.5 254 LYS B N 1
ATOM 4972 C CA . LYS B 1 254 ? -8.258 -3.234 10.203 1 98.5 254 LYS B CA 1
ATOM 4973 C C . LYS B 1 254 ? -7.566 -2.564 9.023 1 98.5 254 LYS B C 1
ATOM 4975 O O . LYS B 1 254 ? -8.18 -2.352 7.977 1 98.5 254 LYS B O 1
ATOM 4980 N N . GLY B 1 255 ? -6.336 -2.227 9.227 1 98.5 255 GLY B N 1
ATOM 4981 C CA . GLY B 1 255 ? -5.625 -1.579 8.141 1 98.5 255 GLY B CA 1
ATOM 4982 C C . GLY B 1 255 ? -4.117 -1.604 8.312 1 98.5 255 GLY B C 1
ATOM 4983 O O . GLY B 1 255 ? -3.598 -2.312 9.172 1 98.5 255 GLY B O 1
ATOM 4984 N N . MET B 1 256 ? -3.438 -0.932 7.391 1 98.88 256 MET B N 1
ATOM 4985 C CA . MET B 1 256 ? -1.984 -0.792 7.398 1 98.88 256 MET B CA 1
ATOM 4986 C C . MET B 1 256 ? -1.557 0.468 6.652 1 98.88 256 MET B C 1
ATOM 4988 O O . MET B 1 256 ? -2.264 0.936 5.758 1 98.88 256 MET B O 1
ATOM 4992 N N . PHE B 1 257 ? -0.41 0.987 7.012 1 98.88 257 PHE B N 1
ATOM 4993 C CA . PHE B 1 257 ? 0.201 2.074 6.258 1 98.88 257 PHE B CA 1
ATOM 4994 C C . PHE B 1 257 ? 1.719 2.043 6.395 1 98.88 257 PHE B C 1
ATOM 4996 O O . PHE B 1 257 ? 2.25 1.424 7.316 1 98.88 257 PHE B O 1
ATOM 5003 N N . ASN B 1 258 ? 2.375 2.65 5.41 1 98.75 258 ASN B N 1
ATOM 5004 C CA . ASN B 1 258 ? 3.816 2.834 5.523 1 98.75 258 ASN B CA 1
ATOM 5005 C C . ASN B 1 258 ? 4.211 4.297 5.355 1 98.75 258 ASN B C 1
ATOM 5007 O O . ASN B 1 258 ? 3.463 5.082 4.766 1 98.75 258 ASN B O 1
ATOM 5011 N N . VAL B 1 259 ? 5.297 4.637 5.941 1 98.69 259 VAL B N 1
ATOM 5012 C CA . VAL B 1 259 ? 5.918 5.941 5.734 1 98.69 259 VAL B CA 1
ATOM 5013 C C . VAL B 1 259 ? 7.363 5.762 5.277 1 98.69 259 VAL B C 1
ATOM 5015 O O . VAL B 1 259 ? 8.016 4.777 5.637 1 98.69 259 VAL B O 1
ATOM 5018 N N . SER B 1 260 ? 7.785 6.719 4.496 1 98.81 260 SER B N 1
ATOM 5019 C CA . SER B 1 260 ? 9.172 6.715 4.051 1 98.81 260 SER B CA 1
ATOM 5020 C C . SER B 1 260 ? 9.625 8.109 3.641 1 98.81 260 SER B C 1
ATOM 5022 O O . SER B 1 260 ? 8.875 8.852 3.006 1 98.81 260 SER B O 1
ATOM 5024 N N . GLN B 1 261 ? 10.805 8.43 4.078 1 98.44 261 GLN B N 1
ATOM 5025 C CA . GLN B 1 261 ? 11.438 9.641 3.568 1 98.44 261 GLN B CA 1
ATOM 5026 C C . GLN B 1 261 ? 12.602 9.297 2.639 1 98.44 261 GLN B C 1
ATOM 5028 O O . GLN B 1 261 ? 13.461 10.141 2.369 1 98.44 261 GLN B O 1
ATOM 5033 N N . VAL B 1 262 ? 12.641 7.984 2.213 1 98.38 262 VAL B N 1
ATOM 5034 C CA . VAL B 1 262 ? 13.766 7.504 1.419 1 98.38 262 VAL B CA 1
ATOM 5035 C C . VAL B 1 262 ? 13.25 6.715 0.217 1 98.38 262 VAL B C 1
ATOM 5037 O O . VAL B 1 262 ? 13.875 5.738 -0.206 1 98.38 262 VAL B O 1
ATOM 5040 N N . THR B 1 263 ? 12.125 6.992 -0.329 1 98.75 263 THR B N 1
ATOM 5041 C CA . THR B 1 263 ? 11.562 6.324 -1.496 1 98.75 263 THR B CA 1
ATOM 5042 C C . THR B 1 263 ? 11.695 7.199 -2.738 1 98.75 263 THR B C 1
ATOM 5044 O O . THR B 1 263 ? 10.875 8.094 -2.967 1 98.75 263 THR B O 1
ATOM 5047 N N . ALA B 1 264 ? 12.672 6.895 -3.555 1 98.62 264 ALA B N 1
ATOM 5048 C CA . ALA B 1 264 ? 13.016 7.711 -4.715 1 98.62 264 ALA B CA 1
ATOM 5049 C C . ALA B 1 264 ? 11.812 7.902 -5.633 1 98.62 264 ALA B C 1
ATOM 5051 O O . ALA B 1 264 ? 11.117 6.941 -5.965 1 98.62 264 ALA B O 1
ATOM 5052 N N . GLY B 1 265 ? 11.586 9.125 -6.027 1 98.56 265 GLY B N 1
ATOM 5053 C CA . GLY B 1 265 ? 10.555 9.445 -7 1 98.56 265 GLY B CA 1
ATOM 5054 C C . GLY B 1 265 ? 9.234 9.836 -6.363 1 98.56 265 GLY B C 1
ATOM 5055 O O . GLY B 1 265 ? 8.359 10.398 -7.027 1 98.56 265 GLY B O 1
ATOM 5056 N N . LYS B 1 266 ? 8.992 9.414 -5.156 1 98.62 266 LYS B N 1
ATOM 5057 C CA . LYS B 1 266 ? 7.844 9.898 -4.398 1 98.62 266 LYS B CA 1
ATOM 5058 C C . LYS B 1 266 ? 8.172 11.188 -3.656 1 98.62 266 LYS B C 1
ATOM 5060 O O . LYS B 1 266 ? 9.078 11.219 -2.824 1 98.62 266 LYS B O 1
ATOM 5065 N N . LYS B 1 267 ? 7.445 12.219 -3.912 1 97.5 267 LYS B N 1
ATOM 5066 C CA . LYS B 1 267 ? 7.828 13.539 -3.418 1 97.5 267 LYS B CA 1
ATOM 5067 C C . LYS B 1 267 ? 7.016 13.922 -2.184 1 97.5 267 LYS B C 1
ATOM 5069 O O . LYS B 1 267 ? 7.57 14.391 -1.188 1 97.5 267 LYS B O 1
ATOM 5074 N N . ASN B 1 268 ? 5.828 13.766 -2.164 1 97.31 268 ASN B N 1
ATOM 5075 C CA . ASN B 1 268 ? 4.871 14.008 -1.089 1 97.31 268 ASN B CA 1
ATOM 5076 C C . ASN B 1 268 ? 3.619 13.156 -1.251 1 97.31 268 ASN B C 1
ATOM 5078 O O . ASN B 1 268 ? 2.502 13.672 -1.25 1 97.31 268 ASN B O 1
ATOM 5082 N N . TYR B 1 269 ? 3.879 11.883 -1.288 1 98.5 269 TYR B N 1
ATOM 5083 C CA . TYR B 1 269 ? 2.852 10.938 -1.707 1 98.5 269 TYR B CA 1
ATOM 5084 C C . TYR B 1 269 ? 2.062 10.422 -0.509 1 98.5 269 TYR B C 1
ATOM 5086 O O . TYR B 1 269 ? 2.25 9.281 -0.078 1 98.5 269 TYR B O 1
ATOM 5094 N N . LEU B 1 270 ? 1.181 11.227 0.044 1 98.81 270 LEU B N 1
ATOM 5095 C CA . LEU B 1 270 ? 0.143 10.781 0.968 1 98.81 270 LEU B CA 1
ATOM 5096 C C . LEU B 1 270 ? -1.017 10.133 0.214 1 98.81 270 LEU B C 1
ATOM 5098 O O . LEU B 1 270 ? -1.571 10.734 -0.709 1 98.81 270 LEU B O 1
ATOM 5102 N N . HIS B 1 271 ? -1.374 8.891 0.609 1 98.81 271 HIS B N 1
ATOM 5103 C CA . HIS B 1 271 ? -2.441 8.211 -0.119 1 98.81 271 HIS B CA 1
ATOM 5104 C C . HIS B 1 271 ? -3.189 7.234 0.782 1 98.81 271 HIS B C 1
ATOM 5106 O O . HIS B 1 271 ? -2.656 6.793 1.803 1 98.81 271 HIS B O 1
ATOM 5112 N N . PHE B 1 272 ? -4.426 6.953 0.418 1 98.75 272 PHE B N 1
ATOM 5113 C CA . PHE B 1 272 ? -5.188 5.949 1.15 1 98.75 272 PHE B CA 1
ATOM 5114 C C . PHE B 1 272 ? -6.121 5.188 0.217 1 98.75 272 PHE B C 1
ATOM 5116 O O . PHE B 1 272 ? -6.48 5.688 -0.852 1 98.75 272 PHE B O 1
ATOM 5123 N N . THR B 1 273 ? -6.426 4.027 0.502 1 98.88 273 THR B N 1
ATOM 5124 C CA . THR B 1 273 ? -7.488 3.17 -0.014 1 98.88 273 THR B CA 1
ATOM 5125 C C . THR B 1 273 ? -8.43 2.74 1.107 1 98.88 273 THR B C 1
ATOM 5127 O O . THR B 1 273 ? -7.992 2.154 2.102 1 98.88 273 THR B O 1
ATOM 5130 N N . ILE B 1 274 ? -9.641 3.066 0.963 1 98.81 274 ILE B N 1
ATOM 5131 C CA . ILE B 1 274 ? -10.648 2.67 1.939 1 98.81 274 ILE B CA 1
ATOM 5132 C C . ILE B 1 274 ? -11.688 1.771 1.272 1 98.81 274 ILE B C 1
ATOM 5134 O O . ILE B 1 274 ? -12.445 2.221 0.41 1 98.81 274 ILE B O 1
ATOM 5138 N N . SER B 1 275 ? -11.68 0.536 1.667 1 98.75 275 SER B N 1
ATOM 5139 C CA . SER B 1 275 ? -12.664 -0.424 1.171 1 98.75 275 SER B CA 1
ATOM 5140 C C . SER B 1 275 ? -13.945 -0.38 1.996 1 98.75 275 SER B C 1
ATOM 5142 O O . SER B 1 275 ? -13.898 -0.431 3.227 1 98.75 275 SER B O 1
ATOM 5144 N N . LEU B 1 276 ? -14.992 -0.238 1.284 1 98.25 276 LEU B N 1
ATOM 5145 C CA . LEU B 1 276 ? -16.312 -0.199 1.9 1 98.25 276 LEU B CA 1
ATOM 5146 C C . LEU B 1 276 ? -17.203 -1.299 1.338 1 98.25 276 LEU B C 1
ATOM 5148 O O . LEU B 1 276 ? -16.875 -1.925 0.331 1 98.25 276 LEU B O 1
ATOM 5152 N N . SER B 1 277 ? -18.375 -1.492 1.986 1 96.62 277 SER B N 1
ATOM 5153 C CA . SER B 1 277 ? -19.266 -2.586 1.599 1 96.62 277 SER B CA 1
ATOM 5154 C C . SER B 1 277 ? -19.891 -2.33 0.235 1 96.62 277 SER B C 1
ATOM 5156 O O . SER B 1 277 ? -20.344 -3.264 -0.429 1 96.62 277 SER B O 1
ATOM 5158 N N . GLU B 1 278 ? -19.922 -1.09 -0.21 1 96.44 278 GLU B N 1
ATOM 5159 C CA . GLU B 1 278 ? -20.562 -0.794 -1.487 1 96.44 278 GLU B CA 1
ATOM 5160 C C . GLU B 1 278 ? -19.625 -0.006 -2.404 1 96.44 278 GLU B C 1
ATOM 5162 O O . GLU B 1 278 ? -20.094 0.69 -3.312 1 96.44 278 GLU B O 1
ATOM 5167 N N . GLY B 1 279 ? -18.391 -0.117 -2.145 1 98 279 GLY B N 1
ATOM 5168 C CA . GLY B 1 279 ? -17.422 0.581 -2.984 1 98 279 GLY B CA 1
ATOM 5169 C C . GLY B 1 279 ? -16.062 0.716 -2.342 1 98 279 GLY B C 1
ATOM 5170 O O . GLY B 1 279 ? -15.812 0.158 -1.271 1 98 279 GLY B O 1
ATOM 5171 N N . THR B 1 280 ? -15.172 1.349 -3.072 1 98.81 280 THR B N 1
ATOM 5172 C CA . THR B 1 280 ? -13.836 1.666 -2.598 1 98.81 280 THR B CA 1
ATOM 5173 C C . THR B 1 280 ? -13.461 3.102 -2.953 1 98.81 280 THR B C 1
ATOM 5175 O O . THR B 1 280 ? -13.812 3.594 -4.027 1 98.81 280 THR B O 1
ATOM 5178 N N . LEU B 1 281 ? -12.812 3.799 -2.047 1 98.88 281 LEU B N 1
ATOM 5179 C CA . LEU B 1 281 ? -12.32 5.145 -2.301 1 98.88 281 LEU B CA 1
ATOM 5180 C C . LEU B 1 281 ? -10.797 5.18 -2.26 1 98.88 281 LEU B C 1
ATOM 5182 O O . LEU B 1 281 ? -10.18 4.629 -1.342 1 98.88 281 LEU B O 1
ATOM 5186 N N . GLU B 1 282 ? -10.18 5.754 -3.314 1 98.81 282 GLU B N 1
ATOM 5187 C CA . GLU B 1 282 ? -8.734 5.98 -3.342 1 98.81 282 GLU B CA 1
ATOM 5188 C C . GLU B 1 282 ? -8.414 7.441 -3.65 1 98.81 282 GLU B C 1
ATOM 5190 O O . GLU B 1 282 ? -9.047 8.047 -4.52 1 98.81 282 GLU B O 1
ATOM 5195 N N . TRP B 1 283 ? -7.488 7.938 -2.889 1 98.81 283 TRP B N 1
ATOM 5196 C CA . TRP B 1 283 ? -7.016 9.305 -3.059 1 98.81 283 TRP B CA 1
ATOM 5197 C C . TRP B 1 283 ? -5.508 9.398 -2.826 1 98.81 283 TRP B C 1
ATOM 5199 O O . TRP B 1 283 ? -4.957 8.656 -2.012 1 98.81 283 TRP B O 1
ATOM 5209 N N . ASP B 1 284 ? -4.836 10.273 -3.572 1 97.94 284 ASP B N 1
ATOM 5210 C CA . ASP B 1 284 ? -3.443 10.578 -3.266 1 97.94 284 ASP B CA 1
ATOM 5211 C C . ASP B 1 284 ? -3.16 12.07 -3.438 1 97.94 284 ASP B C 1
ATOM 5213 O O . ASP B 1 284 ? -3.756 12.727 -4.293 1 97.94 284 ASP B O 1
ATOM 5217 N N . GLN B 1 285 ? -2.289 12.578 -2.646 1 98.25 285 GLN B N 1
ATOM 5218 C CA . GLN B 1 285 ? -2 14.008 -2.559 1 98.25 285 GLN B CA 1
ATOM 5219 C C . GLN B 1 285 ? -1.296 14.508 -3.816 1 98.25 285 GLN B C 1
ATOM 5221 O O . GLN B 1 285 ? -1.35 15.695 -4.137 1 98.25 285 GLN B O 1
ATOM 5226 N N . GLU B 1 286 ? -0.576 13.625 -4.566 1 97.56 286 GLU B N 1
ATOM 5227 C CA . GLU B 1 286 ? 0.156 14.055 -5.754 1 97.56 286 GLU B CA 1
ATOM 5228 C C . GLU B 1 286 ? -0.786 14.273 -6.934 1 97.56 286 GLU B C 1
ATOM 5230 O O . GLU B 1 286 ? -0.399 14.875 -7.941 1 97.56 286 GLU B O 1
ATOM 5235 N N . GLU B 1 287 ? -2.037 13.828 -6.848 1 97.25 287 GLU B N 1
ATOM 5236 C CA . GLU B 1 287 ? -3.16 14.133 -7.73 1 97.25 287 GLU B CA 1
ATOM 5237 C C . GLU B 1 287 ? -4.41 14.484 -6.926 1 97.25 287 GLU B C 1
ATOM 5239 O O . GLU B 1 287 ? -5.441 13.82 -7.051 1 97.25 287 GLU B O 1
ATOM 5244 N N . PRO B 1 288 ? -4.289 15.57 -6.219 1 97.75 288 PRO B N 1
ATOM 5245 C CA . PRO B 1 288 ? -5.254 15.82 -5.145 1 97.75 288 PRO B CA 1
ATOM 5246 C C . PRO B 1 288 ? -6.641 16.188 -5.672 1 97.75 288 PRO B C 1
ATOM 5248 O O . PRO B 1 288 ? -7.602 16.25 -4.898 1 97.75 288 PRO B O 1
ATOM 5251 N N . ASN B 1 289 ? -6.777 16.422 -7.027 1 98.25 289 ASN B N 1
ATOM 5252 C CA . ASN B 1 289 ? -8.047 16.859 -7.578 1 98.25 289 ASN B CA 1
ATOM 5253 C C . ASN B 1 289 ? -8.82 15.711 -8.219 1 98.25 289 ASN B C 1
ATOM 5255 O O . ASN B 1 289 ? -9.719 15.93 -9.031 1 98.25 289 ASN B O 1
ATOM 5259 N N . ARG B 1 290 ? -8.406 14.508 -7.859 1 98 290 ARG B N 1
ATOM 5260 C CA . ARG B 1 290 ? -9.094 13.305 -8.32 1 98 290 ARG B CA 1
ATOM 5261 C C . ARG B 1 290 ? -9.391 12.367 -7.156 1 98 290 ARG B C 1
ATOM 5263 O O . ARG B 1 290 ? -8.57 12.219 -6.25 1 98 290 ARG B O 1
ATOM 5270 N N . LEU B 1 291 ? -10.547 11.781 -7.195 1 98.56 291 LEU B N 1
ATOM 5271 C CA . LEU B 1 291 ? -10.945 10.719 -6.285 1 98.56 291 LEU B CA 1
ATOM 5272 C C . LEU B 1 291 ? -11.406 9.484 -7.059 1 98.56 291 LEU B C 1
ATOM 5274 O O . LEU B 1 291 ? -12.352 9.555 -7.84 1 98.56 291 LEU B O 1
ATOM 5278 N N . TRP B 1 292 ? -10.664 8.391 -6.906 1 98.75 292 TRP B N 1
ATOM 5279 C CA . TRP B 1 292 ? -11.023 7.133 -7.555 1 98.75 292 TRP B CA 1
ATOM 5280 C C . TRP B 1 292 ? -12.102 6.398 -6.762 1 98.75 292 TRP B C 1
ATOM 5282 O O . TRP B 1 292 ? -12 6.273 -5.539 1 98.75 292 TRP B O 1
ATOM 5292 N N . ILE B 1 293 ? -13.109 5.961 -7.422 1 98.69 293 ILE B N 1
ATOM 5293 C CA . ILE B 1 293 ? -14.227 5.238 -6.824 1 98.69 293 ILE B CA 1
ATOM 5294 C C . ILE B 1 293 ? -14.352 3.857 -7.457 1 98.69 293 ILE B C 1
ATOM 5296 O O . ILE B 1 293 ? -14.688 3.736 -8.641 1 98.69 293 ILE B O 1
ATOM 5300 N N . GLY B 1 294 ? -14.102 2.869 -6.641 1 98.62 294 GLY B N 1
ATOM 5301 C CA . GLY B 1 294 ? -14.203 1.497 -7.113 1 98.62 294 GLY B CA 1
ATOM 5302 C C . GLY B 1 294 ? -15.594 0.909 -6.949 1 98.62 294 GLY B C 1
ATOM 5303 O O . GLY B 1 294 ? -16.266 1.165 -5.949 1 98.62 294 GLY B O 1
ATOM 5304 N N . LYS B 1 295 ? -16.016 0.159 -7.941 1 97.88 295 LYS B N 1
ATOM 5305 C CA . LYS B 1 295 ? -17.328 -0.483 -7.926 1 97.88 295 LYS B CA 1
ATOM 5306 C C . LYS B 1 295 ? -17.219 -1.942 -8.359 1 97.88 295 LYS B C 1
ATOM 5308 O O . LYS B 1 295 ? -16.469 -2.275 -9.273 1 97.88 295 LYS B O 1
ATOM 5313 N N . ARG B 1 296 ? -18.016 -2.787 -7.672 1 96.19 296 ARG B N 1
ATOM 5314 C CA . ARG B 1 296 ? -18.016 -4.207 -8 1 96.19 296 ARG B CA 1
ATOM 5315 C C . ARG B 1 296 ? -18.828 -4.477 -9.266 1 96.19 296 ARG B C 1
ATOM 5317 O O . ARG B 1 296 ? -18.375 -5.191 -10.164 1 96.19 296 ARG B O 1
ATOM 5324 N N . ASN B 1 297 ? -19.984 -3.938 -9.375 1 95 297 ASN B N 1
ATOM 5325 C CA . ASN B 1 297 ? -20.922 -4.324 -10.422 1 95 297 ASN B CA 1
ATOM 5326 C C . ASN B 1 297 ? -21.109 -3.219 -11.461 1 95 297 ASN B C 1
ATOM 5328 O O . ASN B 1 297 ? -22.016 -3.275 -12.281 1 95 297 ASN B O 1
ATOM 5332 N N . HIS B 1 298 ? -20.391 -2.139 -11.367 1 95.56 298 HIS B N 1
ATOM 5333 C CA . HIS B 1 298 ? -20.375 -1.02 -12.305 1 95.56 298 HIS B CA 1
ATOM 5334 C C . HIS B 1 298 ? -18.953 -0.605 -12.656 1 95.56 298 HIS B C 1
ATOM 5336 O O . HIS B 1 298 ? -18 -1.03 -12 1 95.56 298 HIS B O 1
ATOM 5342 N N . GLU B 1 299 ? -18.859 0.177 -13.656 1 97.19 299 GLU B N 1
ATOM 5343 C CA . GLU B 1 299 ? -17.562 0.744 -13.977 1 97.19 299 GLU B CA 1
ATOM 5344 C C . GLU B 1 299 ? -17 1.561 -12.812 1 97.19 299 GLU B C 1
ATOM 5346 O O . GLU B 1 299 ? -17.766 2.229 -12.102 1 97.19 299 GLU B O 1
ATOM 5351 N N . ASN B 1 300 ? -15.68 1.417 -12.609 1 98.12 300 ASN B N 1
ATOM 5352 C CA . ASN B 1 300 ? -15.055 2.365 -11.695 1 98.12 300 ASN B CA 1
ATOM 5353 C C . ASN B 1 300 ? -15.234 3.805 -12.172 1 98.12 300 ASN B C 1
ATOM 5355 O O . ASN B 1 300 ? -15.492 4.043 -13.352 1 98.12 300 ASN B O 1
ATOM 5359 N N . GLN B 1 301 ? -15.109 4.707 -11.242 1 98.12 301 GLN B N 1
ATOM 5360 C CA . GLN B 1 301 ? -15.297 6.121 -11.562 1 98.12 301 GLN B CA 1
ATOM 5361 C C . GLN B 1 301 ? -14.141 6.965 -11.039 1 98.12 301 GLN B C 1
ATOM 5363 O O . GLN B 1 301 ? -13.461 6.57 -10.094 1 98.12 301 GLN B O 1
ATOM 5368 N N . ILE B 1 302 ? -13.898 8.016 -11.727 1 98.19 302 ILE B N 1
ATOM 5369 C CA . ILE B 1 302 ? -13.008 9.07 -11.234 1 98.19 302 ILE B CA 1
ATOM 5370 C C . ILE B 1 302 ? -13.797 10.359 -11.039 1 98.19 302 ILE B C 1
ATOM 5372 O O . ILE B 1 302 ? -14.32 10.93 -12 1 98.19 302 ILE B O 1
ATOM 5376 N N . LEU B 1 303 ? -13.859 10.766 -9.812 1 98 303 LEU B N 1
ATOM 5377 C CA . LEU B 1 303 ? -14.469 12.055 -9.5 1 98 303 LEU B CA 1
ATOM 5378 C C . LEU B 1 303 ? -13.43 13.18 -9.57 1 98 303 LEU B C 1
ATOM 5380 O O . LEU B 1 303 ? -12.445 13.156 -8.836 1 98 303 LEU B O 1
ATOM 5384 N N . MET B 1 304 ? -13.68 14.133 -10.398 1 97.38 304 MET B N 1
ATOM 5385 C CA . MET B 1 304 ? -12.812 15.297 -10.523 1 97.38 304 MET B CA 1
ATOM 5386 C C . MET B 1 304 ? -13.305 16.438 -9.633 1 97.38 304 MET B C 1
ATOM 5388 O O . MET B 1 304 ? -14.508 16.609 -9.438 1 97.38 304 MET B O 1
ATOM 5392 N N . LYS B 1 305 ? -12.336 17.172 -9.141 1 97.06 305 LYS B N 1
ATOM 5393 C CA . LYS B 1 305 ? -12.711 18.359 -8.375 1 97.06 305 LYS B CA 1
ATOM 5394 C C . LYS B 1 305 ? -13.539 19.328 -9.219 1 97.06 305 LYS B C 1
ATOM 5396 O O . LYS B 1 305 ? -13.023 19.953 -10.141 1 97.06 305 LYS B O 1
ATOM 5401 N N . ASP B 1 306 ? -14.727 19.391 -9.016 1 96.5 306 ASP B N 1
ATOM 5402 C CA . ASP B 1 306 ? -15.758 20.25 -9.578 1 96.5 306 ASP B CA 1
ATOM 5403 C C . ASP B 1 306 ? -16.828 20.578 -8.539 1 96.5 306 ASP B C 1
ATOM 5405 O O . ASP B 1 306 ? -17.609 19.703 -8.148 1 96.5 306 ASP B O 1
ATOM 5409 N N . PRO B 1 307 ? -16.812 21.859 -8.148 1 95.81 307 PRO B N 1
ATOM 5410 C CA . PRO B 1 307 ? -17.766 22.234 -7.105 1 95.81 307 PRO B CA 1
ATOM 5411 C C . PRO B 1 307 ? -19.172 21.719 -7.383 1 95.81 307 PRO B C 1
ATOM 5413 O O . PRO B 1 307 ? -19.891 21.344 -6.449 1 95.81 307 PRO B O 1
ATOM 5416 N N . ALA B 1 308 ? -19.578 21.609 -8.586 1 95 308 ALA B N 1
ATOM 5417 C CA . ALA B 1 308 ? -20.922 21.172 -8.961 1 95 308 ALA B CA 1
ATOM 5418 C C . ALA B 1 308 ? -21.125 19.688 -8.672 1 95 308 ALA B C 1
ATOM 5420 O O . ALA B 1 308 ? -22.266 19.219 -8.625 1 95 308 ALA B O 1
ATOM 5421 N N . LEU B 1 309 ? -20.078 18.984 -8.469 1 96.25 309 LEU B N 1
ATOM 5422 C CA . LEU B 1 309 ? -20.172 17.531 -8.289 1 96.25 309 LEU B CA 1
ATOM 5423 C C . LEU B 1 309 ? -19.906 17.156 -6.836 1 96.25 309 LEU B C 1
ATOM 5425 O O . LEU B 1 309 ? -19.969 15.977 -6.477 1 96.25 309 LEU B O 1
ATOM 5429 N N . LEU B 1 310 ? -19.641 18.047 -6.008 1 97 310 LEU B N 1
ATOM 5430 C CA . LEU B 1 310 ? -19.25 17.797 -4.625 1 97 310 LEU B CA 1
ATOM 5431 C C . LEU B 1 310 ? -20.406 18.031 -3.676 1 97 310 LEU B C 1
ATOM 5433 O O . LEU B 1 310 ? -21.359 18.75 -4.016 1 97 310 LEU B O 1
ATOM 5437 N N . SER B 1 311 ? -20.297 17.391 -2.506 1 95.5 311 SER B N 1
ATOM 5438 C CA . SER B 1 311 ? -21.234 17.703 -1.43 1 95.5 311 SER B CA 1
ATOM 5439 C C . SER B 1 311 ? -21.125 19.156 -0.995 1 95.5 311 SER B C 1
ATOM 5441 O O . SER B 1 311 ? -20.141 19.828 -1.312 1 95.5 311 SER B O 1
ATOM 5443 N N . LYS B 1 312 ? -22.078 19.594 -0.211 1 92.12 312 LYS B N 1
ATOM 5444 C CA . LYS B 1 312 ? -22.094 20.984 0.225 1 92.12 312 LYS B CA 1
ATOM 5445 C C . LYS B 1 312 ? -20.859 21.328 1.052 1 92.12 312 LYS B C 1
ATOM 5447 O O . LYS B 1 312 ? -20.203 22.344 0.801 1 92.12 312 LYS B O 1
ATOM 5452 N N . LEU B 1 313 ? -20.516 20.531 1.964 1 91.62 313 LEU B N 1
ATOM 5453 C CA . LEU B 1 313 ? -19.391 20.812 2.838 1 91.62 313 LEU B CA 1
ATOM 5454 C C . LEU B 1 313 ? -18.078 20.766 2.059 1 91.62 313 LEU B C 1
ATOM 5456 O O . LEU B 1 313 ? -17.203 21.609 2.258 1 91.62 313 LEU B O 1
ATOM 5460 N N . SER B 1 314 ? -17.984 19.766 1.157 1 95.19 314 SER B N 1
ATOM 5461 C CA . SER B 1 314 ? -16.781 19.641 0.343 1 95.19 314 SER B CA 1
ATOM 5462 C C . SER B 1 314 ? -16.641 20.828 -0.623 1 95.19 314 SER B C 1
ATOM 5464 O O . SER B 1 314 ? -15.531 21.266 -0.914 1 95.19 314 SER B O 1
ATOM 5466 N N . ASN B 1 315 ? -17.766 21.25 -1.069 1 95.19 315 ASN B N 1
ATOM 5467 C CA . ASN B 1 315 ? -17.797 22.375 -2 1 95.19 315 ASN B CA 1
ATOM 5468 C C . ASN B 1 315 ? -17.219 23.641 -1.375 1 95.19 315 ASN B C 1
ATOM 5470 O O . ASN B 1 315 ? -16.609 24.453 -2.07 1 95.19 315 ASN B O 1
ATOM 5474 N N . ASP B 1 316 ? -17.344 23.75 -0.083 1 93.31 316 ASP B N 1
ATOM 5475 C CA . ASP B 1 316 ? -16.812 24.906 0.634 1 93.31 316 ASP B CA 1
ATOM 5476 C C . ASP B 1 316 ? -15.297 24.984 0.526 1 93.31 316 ASP B C 1
ATOM 5478 O O . ASP B 1 316 ? -14.703 26.047 0.712 1 93.31 316 ASP B O 1
ATOM 5482 N N . TYR B 1 317 ? -14.68 23.859 0.224 1 95.75 317 TYR B N 1
ATOM 5483 C CA . TYR B 1 317 ? -13.227 23.797 0.148 1 95.75 317 TYR B CA 1
ATOM 5484 C C . TYR B 1 317 ? -12.742 23.984 -1.288 1 95.75 317 TYR B C 1
ATOM 5486 O O . TYR B 1 317 ? -11.539 24.031 -1.547 1 95.75 317 TYR B O 1
ATOM 5494 N N . ALA B 1 318 ? -13.625 24.062 -2.219 1 96.75 318 ALA B N 1
ATOM 5495 C CA . ALA B 1 318 ? -13.312 24.281 -3.627 1 96.75 318 ALA B CA 1
ATOM 5496 C C . ALA B 1 318 ? -13.617 25.719 -4.043 1 96.75 318 ALA B C 1
ATOM 5498 O O . ALA B 1 318 ? -14.781 26.109 -4.09 1 96.75 318 ALA B O 1
ATOM 5499 N N . HIS B 1 319 ? -12.594 26.438 -4.465 1 96.25 319 HIS B N 1
ATOM 5500 C CA . HIS B 1 319 ? -12.758 27.875 -4.613 1 96.25 319 HIS B CA 1
ATOM 5501 C C . HIS B 1 319 ? -12.828 28.266 -6.082 1 96.25 319 HIS B C 1
ATOM 5503 O O . HIS B 1 319 ? -13.133 29.422 -6.406 1 96.25 319 HIS B O 1
ATOM 5509 N N . PHE B 1 320 ? -12.508 27.375 -6.953 1 95.62 320 PHE B N 1
ATOM 5510 C CA . PHE B 1 320 ? -12.477 27.672 -8.383 1 95.62 320 PHE B CA 1
ATOM 5511 C C . PHE B 1 320 ? -13.328 26.688 -9.164 1 95.62 320 PHE B C 1
ATOM 5513 O O . PHE B 1 320 ? -13.586 25.578 -8.688 1 95.62 320 PHE B O 1
ATOM 5520 N N . PRO B 1 321 ? -13.719 27.047 -10.367 1 94.06 321 PRO B N 1
ATOM 5521 C CA . PRO B 1 321 ? -14.562 26.172 -11.188 1 94.06 321 PRO B CA 1
ATOM 5522 C C . PRO B 1 321 ? -13.883 24.844 -11.523 1 94.06 321 PRO B C 1
ATOM 5524 O O . PRO B 1 321 ? -12.672 24.719 -11.352 1 94.06 321 PRO B O 1
ATOM 5527 N N . GLY B 1 322 ? -14.812 23.969 -11.984 1 92.88 322 GLY B N 1
ATOM 5528 C CA . GLY B 1 322 ? -14.305 22.672 -12.391 1 92.88 322 GLY B CA 1
ATOM 5529 C C . GLY B 1 322 ? -13.156 22.75 -13.375 1 92.88 322 GLY B C 1
ATOM 5530 O O . GLY B 1 322 ? -13.188 23.562 -14.305 1 92.88 322 GLY B O 1
ATOM 5531 N N . GLY B 1 323 ? -12.164 21.969 -13.07 1 89.5 323 GLY B N 1
ATOM 5532 C CA . GLY B 1 323 ? -11.031 21.922 -13.977 1 89.5 323 GLY B CA 1
ATOM 5533 C C . GLY B 1 323 ? -9.914 22.875 -13.586 1 89.5 323 GLY B C 1
ATOM 5534 O O . GLY B 1 323 ? -8.789 22.75 -14.07 1 89.5 323 GLY B O 1
ATOM 5535 N N . HIS B 1 324 ? -10.188 23.844 -12.758 1 94.75 324 HIS B N 1
ATOM 5536 C CA . HIS B 1 324 ? -9.164 24.719 -12.203 1 94.75 324 HIS B CA 1
ATOM 5537 C C . HIS B 1 324 ? -8.547 24.094 -10.945 1 94.75 324 HIS B C 1
ATOM 5539 O O . HIS B 1 324 ? -9.102 24.219 -9.852 1 94.75 324 HIS B O 1
ATOM 5545 N N . GLN B 1 325 ? -7.414 23.547 -11.133 1 94.5 325 GLN B N 1
ATOM 5546 C CA . GLN B 1 325 ? -6.816 22.672 -10.125 1 94.5 325 GLN B CA 1
ATOM 5547 C C . GLN B 1 325 ? -6.301 23.484 -8.938 1 94.5 325 GLN B C 1
ATOM 5549 O O . GLN B 1 325 ? -5.809 24.594 -9.102 1 94.5 325 GLN B O 1
ATOM 5554 N N . GLU B 1 326 ? -6.52 23.016 -7.805 1 95.56 326 GLU B N 1
ATOM 5555 C CA . GLU B 1 326 ? -6 23.547 -6.551 1 95.56 326 GLU B CA 1
ATOM 5556 C C . GLU B 1 326 ? -5.066 22.547 -5.871 1 95.56 326 GLU B C 1
ATOM 5558 O O . GLU B 1 326 ? -5.09 21.359 -6.18 1 95.56 326 GLU B O 1
ATOM 5563 N N . GLY B 1 327 ? -4.195 23.094 -5.016 1 95.56 327 GLY B N 1
ATOM 5564 C CA . GLY B 1 327 ? -3.164 22.25 -4.453 1 95.56 327 GLY B CA 1
ATOM 5565 C C . GLY B 1 327 ? -2.924 22.484 -2.975 1 95.56 327 GLY B C 1
ATOM 5566 O O . GLY B 1 327 ? -3.838 22.891 -2.25 1 95.56 327 GLY B O 1
ATOM 5567 N N . TRP B 1 328 ? -1.731 22.156 -2.508 1 96.5 328 TRP B N 1
ATOM 5568 C CA . TRP B 1 328 ? -1.36 22.125 -1.097 1 96.5 328 TRP B CA 1
ATOM 5569 C C . TRP B 1 328 ? -1.564 23.484 -0.442 1 96.5 328 TRP B C 1
ATOM 5571 O O . TRP B 1 328 ? -2.094 23.578 0.667 1 96.5 328 TRP B O 1
ATOM 5581 N N . PRO B 1 329 ? -1.229 24.641 -1.072 1 96.62 329 PRO B N 1
ATOM 5582 C CA . PRO B 1 329 ? -1.472 25.938 -0.426 1 96.62 329 PRO B CA 1
ATOM 5583 C C . PRO B 1 329 ? -2.955 26.203 -0.193 1 96.62 329 PRO B C 1
ATOM 5585 O O . PRO B 1 329 ? -3.316 26.906 0.754 1 96.62 329 PRO B O 1
ATOM 5588 N N . ASP B 1 330 ? -3.76 25.656 -1.093 1 97.31 330 ASP B N 1
ATOM 5589 C CA . ASP B 1 330 ? -5.199 25.859 -0.949 1 97.31 330 ASP B CA 1
ATOM 5590 C C . ASP B 1 330 ? -5.754 25.031 0.203 1 97.31 330 ASP B C 1
ATOM 5592 O O . ASP B 1 330 ? -6.707 25.438 0.869 1 97.31 330 ASP B O 1
ATOM 5596 N N . CYS B 1 331 ? -5.199 23.906 0.352 1 96.94 331 CYS B N 1
ATOM 5597 C CA . CYS B 1 331 ? -5.566 23.062 1.481 1 96.94 331 CYS B CA 1
ATOM 5598 C C . CYS B 1 331 ? -5.258 23.75 2.805 1 96.94 331 CYS B C 1
ATOM 5600 O O . CYS B 1 331 ? -6.078 23.734 3.725 1 96.94 331 CYS B O 1
ATOM 5602 N N . LEU B 1 332 ? -4.109 24.359 2.926 1 97.88 332 LEU B N 1
ATOM 5603 C CA . LEU B 1 332 ? -3.721 25.109 4.113 1 97.88 332 LEU B CA 1
ATOM 5604 C C . LEU B 1 332 ? -4.648 26.312 4.324 1 97.88 332 LEU B C 1
ATOM 5606 O O . LEU B 1 332 ? -5.062 26.578 5.453 1 97.88 332 LEU B O 1
ATOM 5610 N N . LYS B 1 333 ? -4.93 27 3.268 1 98.12 333 LYS B N 1
ATOM 5611 C CA . LYS B 1 333 ? -5.891 28.094 3.32 1 98.12 333 LYS B CA 1
ATOM 5612 C C . LYS B 1 333 ? -7.234 27.625 3.875 1 98.12 333 LYS B C 1
ATOM 5614 O O . LYS B 1 333 ? -7.828 28.297 4.719 1 98.12 333 LYS B O 1
ATOM 5619 N N . ASN B 1 334 ? -7.684 26.484 3.381 1 97.94 334 ASN B N 1
ATOM 5620 C CA . ASN B 1 334 ? -8.953 25.938 3.838 1 97.94 334 ASN B CA 1
ATOM 5621 C C . ASN B 1 334 ? -8.93 25.641 5.332 1 97.94 334 ASN B C 1
ATOM 5623 O O . ASN B 1 334 ? -9.922 25.875 6.031 1 97.94 334 ASN B O 1
ATOM 5627 N N . LEU B 1 335 ? -7.867 25.109 5.84 1 98.44 335 LEU B N 1
ATOM 5628 C CA . LEU B 1 335 ? -7.719 24.922 7.281 1 98.44 335 LEU B CA 1
ATOM 5629 C C . LEU B 1 335 ? -7.914 26.234 8.023 1 98.44 335 LEU B C 1
ATOM 5631 O O . LEU B 1 335 ? -8.656 26.297 9.008 1 98.44 335 LEU B O 1
ATOM 5635 N N . MET B 1 336 ? -7.309 27.266 7.551 1 98.25 336 MET B N 1
ATOM 5636 C CA . MET B 1 336 ? -7.363 28.547 8.234 1 98.25 336 MET B CA 1
ATOM 5637 C C . MET B 1 336 ? -8.758 29.156 8.141 1 98.25 336 MET B C 1
ATOM 5639 O O . MET B 1 336 ? -9.234 29.797 9.086 1 98.25 336 MET B O 1
ATOM 5643 N N . ILE B 1 337 ? -9.367 28.984 6.977 1 97.19 337 ILE B N 1
ATOM 5644 C CA . ILE B 1 337 ? -10.75 29.438 6.859 1 97.19 337 ILE B CA 1
ATOM 5645 C C . ILE B 1 337 ? -11.602 28.797 7.949 1 97.19 337 ILE B C 1
ATOM 5647 O O . ILE B 1 337 ? -12.336 29.484 8.656 1 97.19 337 ILE B O 1
ATOM 5651 N N . SER B 1 338 ? -11.469 27.516 8.086 1 96.94 338 SER B N 1
ATOM 5652 C CA . SER B 1 338 ? -12.219 26.781 9.102 1 96.94 338 SER B CA 1
ATOM 5653 C C . SER B 1 338 ? -11.883 27.266 10.508 1 96.94 338 SER B C 1
ATOM 5655 O O . SER B 1 338 ? -12.773 27.484 11.328 1 96.94 338 SER B O 1
ATOM 5657 N N . PHE B 1 339 ? -10.648 27.422 10.789 1 98.12 339 PHE B N 1
ATOM 5658 C CA . PHE B 1 339 ? -10.164 27.844 12.094 1 98.12 339 PHE B CA 1
ATOM 5659 C C . PHE B 1 339 ? -10.688 29.234 12.445 1 98.12 339 PHE B C 1
ATOM 5661 O O . PHE B 1 339 ? -11.242 29.438 13.523 1 98.12 339 PHE B O 1
ATOM 5668 N N . TYR B 1 340 ? -10.562 30.203 11.586 1 97.69 340 TYR B N 1
ATOM 5669 C CA . TYR B 1 340 ? -10.922 31.578 11.867 1 97.69 340 TYR B CA 1
ATOM 5670 C C . TYR B 1 340 ? -12.438 31.766 11.875 1 97.69 340 TYR B C 1
ATOM 5672 O O . TYR B 1 340 ? -12.953 32.656 12.555 1 97.69 340 TYR B O 1
ATOM 5680 N N . ASP B 1 341 ? -13.117 30.969 11.086 1 96.31 341 ASP B N 1
ATOM 5681 C CA . ASP B 1 341 ? -14.57 30.969 11.211 1 96.31 341 ASP B CA 1
ATOM 5682 C C . ASP B 1 341 ? -15 30.641 12.641 1 96.31 341 ASP B C 1
ATOM 5684 O O . ASP B 1 341 ? -15.961 31.234 13.148 1 96.31 341 ASP B O 1
ATOM 5688 N N . LYS B 1 342 ? -14.305 29.734 13.234 1 97.12 342 LYS B N 1
ATOM 5689 C CA . LYS B 1 342 ? -14.594 29.391 14.625 1 97.12 342 LYS B CA 1
ATOM 5690 C C . LYS B 1 342 ? -14.188 30.531 15.562 1 97.12 342 LYS B C 1
ATOM 5692 O O . LYS B 1 342 ? -14.875 30.797 16.547 1 97.12 342 LYS B O 1
ATOM 5697 N N . VAL B 1 343 ? -13.07 31.156 15.312 1 97.19 343 VAL B N 1
ATOM 5698 C CA . VAL B 1 343 ? -12.625 32.281 16.109 1 97.19 343 VAL B CA 1
ATOM 5699 C C . VAL B 1 343 ? -13.68 33.375 16.094 1 97.19 343 VAL B C 1
ATOM 5701 O O . VAL B 1 343 ? -13.953 34 17.125 1 97.19 343 VAL B O 1
ATOM 5704 N N . LYS B 1 344 ? -14.258 33.594 14.922 1 95.56 344 LYS B N 1
ATOM 5705 C CA . LYS B 1 344 ? -15.281 34.625 14.773 1 95.56 344 LYS B CA 1
ATOM 5706 C C . LYS B 1 344 ? -16.578 34.219 15.477 1 95.56 344 LYS B C 1
ATOM 5708 O O . LYS B 1 344 ? -17.312 35.062 15.961 1 95.56 344 LYS B O 1
ATOM 5713 N N . ASN B 1 345 ? -16.828 32.938 15.398 1 95.12 345 ASN B N 1
ATOM 5714 C CA . ASN B 1 345 ? -18 32.375 16.047 1 95.12 345 ASN B CA 1
ATOM 5715 C C . ASN B 1 345 ? -17.656 31.109 16.844 1 95.12 345 ASN B C 1
ATOM 5717 O O . ASN B 1 345 ? -17.734 30 16.312 1 95.12 345 ASN B O 1
ATOM 5721 N N . LEU B 1 346 ? -17.562 31.281 18.109 1 94.38 346 LEU B N 1
ATOM 5722 C CA . LEU B 1 346 ? -17.047 30.219 18.984 1 94.38 346 LEU B CA 1
ATOM 5723 C C . LEU B 1 346 ? -18.016 29.047 19.031 1 94.38 346 LEU B C 1
ATOM 5725 O O . LEU B 1 346 ? -17.609 27.922 19.359 1 94.38 346 LEU B O 1
ATOM 5729 N N . GLU B 1 347 ? -19.266 29.203 18.719 1 92.69 347 GLU B N 1
ATOM 5730 C CA . GLU B 1 347 ? -20.266 28.141 18.797 1 92.69 347 GLU B CA 1
ATOM 5731 C C . GLU B 1 347 ? -20.344 27.344 17.516 1 92.69 347 GLU B C 1
ATOM 5733 O O . GLU B 1 347 ? -21 26.297 17.453 1 92.69 347 GLU B O 1
ATOM 5738 N N . LYS B 1 348 ? -19.625 27.812 16.594 1 92.5 348 LYS B N 1
ATOM 5739 C CA . LYS B 1 348 ? -19.656 27.125 15.305 1 92.5 348 LYS B CA 1
ATOM 5740 C C . LYS B 1 348 ? -18.953 25.766 15.391 1 92.5 348 LYS B C 1
ATOM 5742 O O . LYS B 1 348 ? -17.891 25.641 16 1 92.5 348 LYS B O 1
ATOM 5747 N N . GLU B 1 349 ? -19.594 24.797 14.781 1 90 349 GLU B N 1
ATOM 5748 C CA . GLU B 1 349 ? -18.922 23.516 14.656 1 90 349 GLU B CA 1
ATOM 5749 C C . GLU B 1 349 ? -17.797 23.562 13.625 1 90 349 GLU B C 1
ATOM 5751 O O . GLU B 1 349 ? -17.891 24.297 12.641 1 90 349 GLU B O 1
ATOM 5756 N N . SER B 1 350 ? -16.75 22.906 13.969 1 89.88 350 SER B N 1
ATOM 5757 C CA . SER B 1 350 ? -15.625 22.906 13.039 1 89.88 350 SER B CA 1
ATOM 5758 C C . SER B 1 350 ? -15.016 21.516 12.906 1 89.88 350 SER B C 1
ATOM 5760 O O . SER B 1 350 ? -15.266 20.641 13.742 1 89.88 350 SER B O 1
ATOM 5762 N N . ASN B 1 351 ? -14.211 21.328 11.758 1 91.06 351 ASN B N 1
ATOM 5763 C CA . ASN B 1 351 ? -13.664 20 11.461 1 91.06 351 ASN B CA 1
ATOM 5764 C C . ASN B 1 351 ? -12.141 20.016 11.461 1 91.06 351 ASN B C 1
ATOM 5766 O O . ASN B 1 351 ? -11.508 19.016 11.109 1 91.06 351 ASN B O 1
ATOM 5770 N N . PHE B 1 352 ? -11.57 21.219 11.828 1 97.38 352 PHE B N 1
ATOM 5771 C CA . PHE B 1 352 ? -10.109 21.188 11.906 1 97.38 352 PHE B CA 1
ATOM 5772 C C . PHE B 1 352 ? -9.641 20.438 13.148 1 97.38 352 PHE B C 1
ATOM 5774 O O . PHE B 1 352 ? -10.438 20.188 14.055 1 97.38 352 PHE B O 1
ATOM 5781 N N . ALA B 1 353 ? -8.422 20.016 13.164 1 98.56 353 ALA B N 1
ATOM 5782 C CA . ALA B 1 353 ? -7.859 19.25 14.281 1 98.56 353 ALA B CA 1
ATOM 5783 C C . ALA B 1 353 ? -7.605 20.156 15.484 1 98.56 353 ALA B C 1
ATOM 5785 O O . ALA B 1 353 ? -6.965 21.203 15.359 1 98.56 353 ALA B O 1
ATOM 5786 N N . THR B 1 354 ? -8.086 19.797 16.609 1 98.25 354 THR B N 1
ATOM 5787 C CA . THR B 1 354 ? -7.883 20.516 17.859 1 98.25 354 THR B CA 1
ATOM 5788 C C . THR B 1 354 ? -6.688 19.969 18.625 1 98.25 354 THR B C 1
ATOM 5790 O O . THR B 1 354 ? -6.055 19 18.188 1 98.25 354 THR B O 1
ATOM 5793 N N . PHE B 1 355 ? -6.363 20.594 19.75 1 98.62 355 PHE B N 1
ATOM 5794 C CA . PHE B 1 355 ? -5.305 20.094 20.609 1 98.62 355 PHE B CA 1
ATOM 5795 C C . PHE B 1 355 ? -5.648 18.688 21.125 1 98.62 355 PHE B C 1
ATOM 5797 O O . PHE B 1 355 ? -4.758 17.859 21.312 1 98.62 355 PHE B O 1
ATOM 5804 N N . LYS B 1 356 ? -6.965 18.453 21.328 1 97.88 356 LYS B N 1
ATOM 5805 C CA . LYS B 1 356 ? -7.391 17.109 21.688 1 97.88 356 LYS B CA 1
ATOM 5806 C C . LYS B 1 356 ? -7.012 16.109 20.594 1 97.88 356 LYS B C 1
ATOM 5808 O O . LYS B 1 356 ? -6.496 15.023 20.891 1 97.88 356 LYS B O 1
ATOM 5813 N N . ASP B 1 357 ? -7.293 16.438 19.359 1 98.19 357 ASP B N 1
ATOM 5814 C CA . ASP B 1 357 ? -6.914 15.602 18.234 1 98.19 357 ASP B CA 1
ATOM 5815 C C . ASP B 1 357 ? -5.398 15.43 18.172 1 98.19 357 ASP B C 1
ATOM 5817 O O . ASP B 1 357 ? -4.906 14.32 17.938 1 98.19 357 ASP B O 1
ATOM 5821 N N . GLY B 1 358 ? -4.688 16.562 18.344 1 98.5 358 GLY B N 1
ATOM 5822 C CA . GLY B 1 358 ? -3.236 16.516 18.328 1 98.5 358 GLY B CA 1
ATOM 5823 C C . GLY B 1 358 ? -2.662 15.594 19.391 1 98.5 358 GLY B C 1
ATOM 5824 O O . GLY B 1 358 ? -1.71 14.852 19.125 1 98.5 358 GLY B O 1
ATOM 5825 N N . HIS B 1 359 ? -3.24 15.664 20.562 1 98.5 359 HIS B N 1
ATOM 5826 C CA . HIS B 1 359 ? -2.799 14.805 21.656 1 98.5 359 HIS B CA 1
ATOM 5827 C C . HIS B 1 359 ? -3.018 13.336 21.312 1 98.5 359 HIS B C 1
ATOM 5829 O O . HIS B 1 359 ? -2.131 12.508 21.547 1 98.5 359 HIS B O 1
ATOM 5835 N N . TYR B 1 360 ? -4.172 13.008 20.812 1 98.5 360 TYR B N 1
ATOM 5836 C CA . TYR B 1 360 ? -4.449 11.617 20.469 1 98.5 360 TYR B CA 1
ATOM 5837 C C . TYR B 1 360 ? -3.467 11.109 19.422 1 98.5 360 TYR B C 1
ATOM 5839 O O . TYR B 1 360 ? -3.008 9.969 19.5 1 98.5 360 TYR B O 1
ATOM 5847 N N . ASN B 1 361 ? -3.219 11.914 18.484 1 98.12 361 ASN B N 1
ATOM 5848 C CA . ASN B 1 361 ? -2.252 11.547 17.453 1 98.12 361 ASN B CA 1
ATOM 5849 C C . ASN B 1 361 ? -0.87 11.289 18.047 1 98.12 361 ASN B C 1
ATOM 5851 O O . ASN B 1 361 ? -0.157 10.383 17.594 1 98.12 361 ASN B O 1
ATOM 5855 N N . MET B 1 362 ? -0.474 12.102 19.031 1 97.94 362 MET B N 1
ATOM 5856 C CA . MET B 1 362 ? 0.805 11.883 19.703 1 97.94 362 MET B CA 1
ATOM 5857 C C . MET B 1 362 ? 0.815 10.547 20.438 1 97.94 362 MET B C 1
ATOM 5859 O O . MET B 1 362 ? 1.845 9.867 20.484 1 97.94 362 MET B O 1
ATOM 5863 N N . LYS B 1 363 ? -0.306 10.148 21 1 98.56 363 LYS B N 1
ATOM 5864 C CA . LYS B 1 363 ? -0.409 8.836 21.641 1 98.56 363 LYS B CA 1
ATOM 5865 C C . LYS B 1 363 ? -0.17 7.719 20.625 1 98.56 363 LYS B C 1
ATOM 5867 O O . LYS B 1 363 ? 0.467 6.711 20.938 1 98.56 363 LYS B O 1
ATOM 5872 N N . ILE B 1 364 ? -0.684 7.875 19.438 1 98.62 364 ILE B N 1
ATOM 5873 C CA . ILE B 1 364 ? -0.489 6.887 18.391 1 98.62 364 ILE B CA 1
ATOM 5874 C C . ILE B 1 364 ? 0.997 6.773 18.047 1 98.62 364 ILE B C 1
ATOM 5876 O O . ILE B 1 364 ? 1.536 5.672 17.953 1 98.62 364 ILE B O 1
ATOM 5880 N N . VAL B 1 365 ? 1.679 7.926 17.875 1 98.06 365 VAL B N 1
ATOM 5881 C CA . VAL B 1 365 ? 3.098 7.953 17.547 1 98.06 365 VAL B CA 1
ATOM 5882 C C . VAL B 1 365 ? 3.898 7.242 18.641 1 98.06 365 VAL B C 1
ATOM 5884 O O . VAL B 1 365 ? 4.746 6.395 18.344 1 98.06 365 VAL B O 1
ATOM 5887 N N . ASP B 1 366 ? 3.596 7.586 19.891 1 97.94 366 ASP B N 1
ATOM 5888 C CA . ASP B 1 366 ? 4.277 6.949 21.016 1 97.94 366 ASP B CA 1
ATOM 5889 C C . ASP B 1 366 ? 4.055 5.438 21 1 97.94 366 ASP B C 1
ATOM 5891 O O . ASP B 1 366 ? 4.98 4.664 21.266 1 97.94 366 ASP B O 1
ATOM 5895 N N . ALA B 1 367 ? 2.852 5.055 20.719 1 98.62 367 ALA B N 1
ATOM 5896 C CA . ALA B 1 367 ? 2.504 3.637 20.688 1 98.62 367 ALA B CA 1
ATOM 5897 C C . ALA B 1 367 ? 3.256 2.91 19.578 1 98.62 367 ALA B C 1
ATOM 5899 O O . ALA B 1 367 ? 3.715 1.781 19.766 1 98.62 367 ALA B O 1
ATOM 5900 N N . ILE B 1 368 ? 3.389 3.492 18.438 1 98.69 368 ILE B N 1
ATOM 5901 C CA . ILE B 1 368 ? 4.09 2.883 17.312 1 98.69 368 ILE B CA 1
ATOM 5902 C C . ILE B 1 368 ? 5.562 2.686 17.656 1 98.69 368 ILE B C 1
ATOM 5904 O O . ILE B 1 368 ? 6.141 1.63 17.391 1 98.69 368 ILE B O 1
ATOM 5908 N N . LEU B 1 369 ? 6.16 3.74 18.266 1 97.81 369 LEU B N 1
ATOM 5909 C CA . LEU B 1 369 ? 7.555 3.639 18.688 1 97.81 369 LEU B CA 1
ATOM 5910 C C . LEU B 1 369 ? 7.742 2.5 19.672 1 97.81 369 LEU B C 1
ATOM 5912 O O . LEU B 1 369 ? 8.641 1.671 19.516 1 97.81 369 LEU B O 1
ATOM 5916 N N . LYS B 1 370 ? 6.875 2.51 20.672 1 97.94 370 LYS B N 1
ATOM 5917 C CA . LYS B 1 370 ? 6.93 1.46 21.688 1 97.94 370 LYS B CA 1
ATOM 5918 C C . LYS B 1 370 ? 6.754 0.08 21.062 1 97.94 370 LYS B C 1
ATOM 5920 O O . LYS B 1 370 ? 7.48 -0.858 21.406 1 97.94 370 LYS B O 1
ATOM 5925 N N . SER B 1 371 ? 5.812 -0.028 20.188 1 98.62 371 SER B N 1
ATOM 5926 C CA . SER B 1 371 ? 5.535 -1.288 19.516 1 98.62 371 SER B CA 1
ATOM 5927 C C . SER B 1 371 ? 6.75 -1.778 18.734 1 98.62 371 SER B C 1
ATOM 5929 O O . SER B 1 371 ? 7.066 -2.971 18.75 1 98.62 371 SER B O 1
ATOM 5931 N N . SER B 1 372 ? 7.391 -0.911 18 1 98.12 372 SER B N 1
ATOM 5932 C CA . SER B 1 372 ? 8.555 -1.278 17.203 1 98.12 372 SER B CA 1
ATOM 5933 C C . SER B 1 372 ? 9.68 -1.81 18.078 1 98.12 372 SER B C 1
ATOM 5935 O O . SER B 1 372 ? 10.398 -2.732 17.688 1 98.12 372 SER B O 1
ATOM 5937 N N . ILE B 1 373 ? 9.859 -1.259 19.234 1 97.56 373 ILE B N 1
ATOM 5938 C CA . ILE B 1 373 ? 10.906 -1.67 20.172 1 97.56 373 ILE B CA 1
ATOM 5939 C C . ILE B 1 373 ? 10.539 -3.016 20.797 1 97.56 373 ILE B C 1
ATOM 5941 O O . ILE B 1 373 ? 11.367 -3.922 20.859 1 97.56 373 ILE B O 1
ATOM 5945 N N . GLU B 1 374 ? 9.266 -3.15 21.188 1 98.19 374 GLU B N 1
ATOM 5946 C CA . GLU B 1 374 ? 8.844 -4.34 21.922 1 98.19 374 GLU B CA 1
ATOM 5947 C C . GLU B 1 374 ? 8.383 -5.438 20.969 1 98.19 374 GLU B C 1
ATOM 5949 O O . GLU B 1 374 ? 8.148 -6.574 21.391 1 98.19 374 GLU B O 1
ATOM 5954 N N . GLU B 1 375 ? 8.18 -5.117 19.688 1 97.69 375 GLU B N 1
ATOM 5955 C CA . GLU B 1 375 ? 7.766 -6.039 18.641 1 97.69 375 GLU B CA 1
ATOM 5956 C C . GLU B 1 375 ? 6.453 -6.727 19 1 97.69 375 GLU B C 1
ATOM 5958 O O . GLU B 1 375 ? 6.336 -7.949 18.875 1 97.69 375 GLU B O 1
ATOM 5963 N N . ARG B 1 376 ? 5.539 -5.93 19.391 1 97.88 376 ARG B N 1
ATOM 5964 C CA . ARG B 1 376 ? 4.207 -6.426 19.734 1 97.88 376 ARG B CA 1
ATOM 5965 C C . ARG B 1 376 ? 3.154 -5.34 19.531 1 97.88 376 ARG B C 1
ATOM 5967 O O . ARG B 1 376 ? 3.486 -4.16 19.406 1 97.88 376 ARG B O 1
ATOM 5974 N N . TRP B 1 377 ? 1.901 -5.77 19.594 1 98.5 377 TRP B N 1
ATOM 5975 C CA . TRP B 1 377 ? 0.778 -4.84 19.531 1 98.5 377 TRP B CA 1
ATOM 5976 C C . TRP B 1 377 ? 0.739 -3.943 20.766 1 98.5 377 TRP B C 1
ATOM 5978 O O . TRP B 1 377 ? 0.959 -4.406 21.891 1 98.5 377 TRP B O 1
ATOM 5988 N N . ILE B 1 378 ? 0.474 -2.676 20.547 1 98.69 378 ILE B N 1
ATOM 5989 C CA . ILE B 1 378 ? 0.308 -1.725 21.641 1 98.69 378 ILE B CA 1
ATOM 5990 C C . ILE B 1 378 ? -1.064 -1.063 21.547 1 98.69 378 ILE B C 1
ATOM 5992 O O . ILE B 1 378 ? -1.454 -0.576 20.484 1 98.69 378 ILE B O 1
ATOM 5996 N N . HIS B 1 379 ? -1.823 -1.067 22.609 1 98.38 379 HIS B N 1
ATOM 5997 C CA . HIS B 1 379 ? -3.094 -0.355 22.703 1 98.38 379 HIS B CA 1
ATOM 5998 C C . HIS B 1 379 ? -2.873 1.126 23 1 98.38 379 HIS B C 1
ATOM 6000 O O . HIS B 1 379 ? -2.004 1.484 23.797 1 98.38 379 HIS B O 1
ATOM 6006 N N . ILE B 1 380 ? -3.68 1.885 22.328 1 97.5 380 ILE B N 1
ATOM 6007 C CA . ILE B 1 380 ? -3.615 3.32 22.578 1 97.5 380 ILE B CA 1
ATOM 6008 C C . ILE B 1 380 ? -4.535 3.682 23.75 1 97.5 380 ILE B C 1
ATOM 6010 O O . ILE B 1 380 ? -5.754 3.506 23.656 1 97.5 380 ILE B O 1
ATOM 6014 N N . GLU B 1 381 ? -4.008 4.062 24.891 1 86.25 381 GLU B N 1
ATOM 6015 C CA . GLU B 1 381 ? -4.734 4.352 26.125 1 86.25 381 GLU B CA 1
ATOM 6016 C C . GLU B 1 381 ? -5.379 5.734 26.078 1 86.25 381 GLU B C 1
ATOM 6018 O O . GLU B 1 381 ? -4.836 6.656 25.469 1 86.25 381 GLU B O 1
#

Organism: NCBI:txid1508404

Foldseek 3Di:
DPQQAEEEEEDQAPVSVLLLVLQVVDPSHHDQAYEDCDQVSRVVVCVVSVHNDRYNDLVVVLPPPSHAEYEYPDFQQCQLVSLVVNLVSQHAYEYEPLNHQFLVSLVVSVVSNVVHLHQFFYPLLVCLQLVLVQLLCCQVVQVQAAWAEKEEEKEAALQQDLAQDACCQPCNRNNQARFCRPGVLSLQLSVCLSRVWHWWKKAKAFAAPHQKHWADPDDPNHNRDRPPDPDTDIDGGRYGQKMKMWTATPVGHTYIYMTHNNDPPRHTWTKMWTDRPAWIWIATQVQSQWIWIGGDPDDIDIHGNALVPGDPVSSLLPDDGTPPDDHDSSSSSSLVVQSVVCVVPVPDDGSGHGSVNSSQSSLVSVQNVVNNVVVDMGTRD/DPQQAEEEEEDQAPVSVLLLVLQVVDPSHHDQAYEDCDQVSRVVVCVVSVHNDRYNDLVVVLPPPSHAEYEYPDFQQCQLVSLVVNLVSQHAYEYEPLNHQFLVSLVVSQVSNVVHLHQFFYPLLVCLQLVLVQLLCCAVVQVQAAWAEKEEEKEAALQQDLAQDACCQPCNRNNQARFCRPGVLSLQLSVCLSRVWHWWKKAKAFAAPHQKHWADPDDPNHNRDRPPDPDTDIDGGRYGQKMKMWTATPVGHTYIYMTHNNDPPRHTWTKMWTDRPAWIWIATQVQSQWIWIGGDPDDIDIDGNALVPGDPVSSVLPDDGTPPDDHDSSSSSSLVVQSVVCVVPVPDDGSGHGSVNSSQSSLVSVQNVVNNVVVDMGTRD

Radius of gyration: 29.27 Å; Cα contacts (8 Å, |Δi|>4): 1792; chains: 2; bounding box: 67×95×67 Å

Sequence (762 aa):
MRDMIKTVVIGTGFSALAHLDALKRLPGIEAAGIMSRSKEKAEKIASEYRLAHAYTSIDDVLADERIDVIHNCTPNALHYEINKKVLLSGKHILSEKPLALDSGQSAELAELAASLKLVNGVCFNYRHYPLVEEARMRICGGSMGRPHLVSGGYLQDWCLYDSDYSWRMNKKLNGHSRAIADIGSHWCDTLQYITGQKITRVLGDLTILHPTRKMPLENSGATFTSESSAQHHLVDIDTEDAGNVLVQFADGTKGMFNVSQVTAGKKNYLHFTISLSEGTLEWDQEEPNRLWIGKRNHENQILMKDPALLSKLSNDYAHFPGGHQEGWPDCLKNLMISFYDKVKNLEKESNFATFKDGHYNMKIVDAILKSSIEERWIHIEMRDMIKTVVIGTGFSALAHLDALKRLPGIEAAGIMSRSKEKAEKIASEYRLAHAYTSIDDVLADERIDVIHNCTPNALHYEINKKVLLSGKHILSEKPLALDSGQSAELAELAASLKLVNGVCFNYRHYPLVEEARMRICGGSMGRPHLVSGGYLQDWCLYDSDYSWRMNKKLNGHSRAIADIGSHWCDTLQYITGQKITRVLGDLTILHPTRKMPLENSGATFTSESSAQHHLVDIDTEDAGNVLVQFADGTKGMFNVSQVTAGKKNYLHFTISLSEGTLEWDQEEPNRLWIGKRNHENQILMKDPALLSKLSNDYAHFPGGHQEGWPDCLKNLMISFYDKVKNLEKESNFATFKDGHYNMKIVDAILKSSIEERWIHIE

Secondary structure (DSSP, 8-state):
---PEEEEEE--SHHHHHHHHHHTT-TTEEEEEEE-SSHHHHHHHHHHHT-SEEES-HHHHHH-TT--EEEE-S-HHHHHHHHHHHHHHT-EEEEPSSSSSSHHHHHHHHHHHHHSS--EEE--GGGGSHHHHHHHHHHHTTTT--EEEEEEEEE--TT-STT---GGG-HHHH-S-SHIIIIIHHHHHHHHHHH---EEEEEEEEE-S-SEEEEESS----TT-----S-EEEEE--S-SEEEEEEEETTS-EEEEEEES--TT-SSEEEEEEEETTEEEEEETTSTTEEEEE-SSS--EEEE--GGGS-HHHHTT--S-TT----HHHHHHHHHHHHHHHHH-TTS---SB-HHHHHHHHHHHHHHHHHHHHTS-EE--/---PEEEEEE--SHHHHHHHHHHTT-TTEEEEEEE-SSHHHHHHHHHHHT-SEEES-HHHHHH-TT--EEEE-S-HHHHHHHHHHHHHHT-EEEEPSSSSSSHHHHHHHHHHHHHSS--EEE--GGGGSHHHHHHHHHHHTTTT--EEEEEEEEE--TT-STT---GGG-HHHH-S-SHIIIIIHHHHHHHHHHH---EEEEEEEEE-S-SEEEEESS----TT-----S-EEEEE--S-SEEEEEEEETTS-EEEEEEES--TT-SSEEEEEEEETTEEEEEETTSTTEEEEE-SSS--EEEE--GGGS-HHHHTT--S-TT----HHHHHHHHHHHHHHHHH-TTS---SB-HHHHHHHHHHHHHHHHHHHHTS-EE--

Nearest PDB structures (foldseek):
  4koa-assembly1_A-2  TM=8.641E-01  e=8.200E-26  Sinorhizobium meliloti 1021
  2glx-assembly6_F  TM=8.817E-01  e=5.829E-25  Ensifer adhaerens
  4had-assembly1_C  TM=8.679E-01  e=1.943E-23  Rhizobium etli CFN 42
  3ezy-assembly1_B  TM=8.540E-01  e=1.208E-23  Thermotoga maritima
  5uib-assembly1_A  TM=8.474E-01  e=2.776E-23  Rhizobium rhizogenes K84